Protein AF-0000000066993906 (afdb_homodimer)

Foldseek 3Di:
DPPPAFFDADPCQPVVVVLQVLDVQSKKKKKFWAAAPPPPPPPPDDRTDIDMDIFGWQDAQLCGDDDPQQPFDHAQSFKGFSKTKTKDFQLDRRLQRQQVQVVHDDGSQAWAGWGWMWIWGQRPVQRKIKIFIGHKTKHAQCLVPPDPRNVVVVVVVVVRMGTDDVVVRDDCCVGDDGDPNSSQLSSLSNDFQLVLLLLLADRPPDDCVVPTPDPRPPSNRDGHDDSVPPSSRSTMIMMIGDGQKMKMWGCVPVVDIWIKMKGFQAVPRDDDDDQWDDRGRIIMDIDDD/DPPPAFFDADPCQPVVVVLQVLDVQSKKKKKFWAAAPPPPPPPPDDRTDIDMDIFGWQDFQLCGDDDPQQPFDHAQSFKGFSKTKTKDFQLDRRLQRQQVQVVHDDGSQAWAGFGWMWIWGQRPVQRKIKIFIGHKTKHAQCLVPPDPRNVVVVVVVVVRMGTDDVVVRDDCCVGDDGDPNSSQLSSLSNDFQLVLLLLLADRPPDDCVVPTPDPRPPSNRDGHDDSVPPSSRSTMIMMIGDGQKMKMWGCVPVVDIWIKMKGFQAPPRDDDDDQWDDRGRIIMDIDDD

Sequence (578 aa):
MSTSPNPPPAPWRSLFLSHLVQLNPQTFTLATLHPTPFCESPSAGLPALPRARTCIFRGLWAELPCNPHNPAARNPALYESDLPVLTTDARADKAGELFDSAGGAGGGSMTGGGGPVEAVFWIEAARTQWRVRGSAWVLAGDVDSEGEGARRVRALLMGRMRRRDQAQAGGQSEGGEWSFAREVTGHFGNLSPLMRGSFKGPAPGTPVAYGAAEGEAGAIGRRLEDLEDEAARRNFRTVVIVPEEVDQVDLTDEMRPRRWLYAYRGAPGESKLAGGEVIGEWEKAEVWPMSTSPNPPPAPWRSLFLSHLVQLNPQTFTLATLHPTPFCESPSAGLPALPRARTCIFRGLWAELPCNPHNPAARNPALYESDLPVLTTDARADKAGELFDSAGGAGGGSMTGGGGPVEAVFWIEAARTQWRVRGSAWVLAGDVDSEGEGARRVRALLMGRMRRRDQAQAGGQSEGGEWSFAREVTGHFGNLSPLMRGSFKGPAPGTPVAYGAAEGEAGAIGRRLEDLEDEAARRNFRTVVIVPEEVDQVDLTDEMRPRRWLYAYRGAPGESKLAGGEVIGEWEKAEVWP

Radius of gyration: 24.92 Å; Cα contacts (8 Å, |Δi|>4): 1355; chains: 2; bounding box: 65×82×57 Å

Solvent-accessible surface area (backbone atoms only — not comparable to full-atom values): 30071 Å² total; per-residue (Å²): 129,83,75,72,74,67,73,66,78,61,85,61,48,66,62,51,54,64,50,46,71,75,41,83,74,36,57,30,36,42,16,31,40,40,79,43,79,77,58,82,63,73,78,60,38,58,60,50,40,32,36,56,42,78,45,54,59,60,42,31,46,67,45,73,65,88,48,95,81,32,82,45,65,73,60,52,75,50,41,38,45,81,24,47,24,34,70,48,46,29,65,28,68,67,37,29,24,23,13,51,35,39,43,47,86,69,55,34,79,46,21,26,52,44,6,51,28,19,36,34,34,78,33,72,96,64,34,29,39,40,32,41,29,31,29,30,32,37,38,31,89,51,38,79,41,88,46,68,37,13,46,50,49,51,53,53,51,59,70,57,44,32,70,49,59,66,84,76,33,64,84,83,61,82,56,68,81,76,46,70,57,42,48,51,46,31,56,57,30,61,42,52,36,43,62,42,15,38,40,41,21,60,54,41,64,41,40,54,66,76,54,55,60,89,70,16,62,62,16,45,52,28,70,36,84,64,86,75,42,62,64,27,48,71,22,42,29,40,34,39,34,48,65,42,32,38,38,40,38,39,46,71,44,75,54,61,53,40,22,37,41,34,36,59,48,45,90,86,38,70,71,83,51,63,67,36,45,67,52,67,38,29,28,40,24,47,24,38,90,129,84,75,71,73,67,72,65,78,62,84,60,48,65,63,50,53,63,48,45,70,74,40,84,72,37,58,31,35,44,18,31,37,39,78,43,78,76,58,80,63,74,79,59,39,59,59,51,38,33,35,57,43,80,44,56,59,61,42,32,46,68,45,72,67,89,49,94,82,33,82,45,64,74,62,50,76,48,41,36,47,80,24,46,24,36,71,48,46,28,64,28,66,67,37,30,24,23,14,49,36,38,42,48,84,66,55,34,79,48,22,26,53,45,6,51,29,20,37,33,33,77,33,73,94,64,34,30,40,40,34,40,28,32,29,31,33,37,39,31,90,50,36,79,41,87,45,68,35,14,46,50,49,52,54,54,51,57,73,58,44,32,68,49,58,66,85,78,32,67,84,81,62,81,56,69,81,78,44,70,58,42,47,51,47,29,56,56,30,61,42,53,36,45,61,43,16,38,40,40,22,61,52,42,66,40,39,53,66,76,56,58,59,93,70,16,62,62,16,44,50,28,72,37,83,66,86,75,42,62,63,27,48,69,22,42,28,39,33,38,35,47,63,42,32,38,39,40,38,39,46,70,44,75,53,60,52,39,24,38,40,33,35,61,47,46,90,87,37,70,72,84,51,64,68,36,43,68,52,68,37,30,28,38,24,47,24,37,92

Secondary structure (DSSP, 8-state):
------PPPPTTHHHHHHHHTTSSS-EEEEEEEEE-------S---SEEEEEEEEE---BTT-PPP-TT--SPPPPS-EEES-BEEEEETTSHHHHHHHHTTT-SSGGGSSEEEEEEEEEEEEGGGTEEEEEEEEEEEE-TTTTS-SHHHHHHHHHHHHHEEEPPTTTS-S--------HHHHHHHHHHHS-HHHHHHTTSPPTT-BGGG---TTTGGGTT-----TT-HHHHHHEEEEEEEEEEEEEEE-SSTTS-EEEEEEE--TTPPP-STT-EEETTEEEEEE--/------PPPPTTHHHHHHHHTT-SS-EEEEEEEEE-----------SEEEEEEEEE---BTT-PPP-TT--SPPPPS-EEES-BEEEEETTSHHHHHHHHTTT-SSGGGSSEEEEEEEEEEEEGGGTEEEEEEEEEEEE-TTTTS-SHHHHHHHHHHHHHEEEPPTTTS-S--------HHHHHHHHHHHS-HHHHHHTTSPPTT-BGGG---TTTTTTTT-----TT-HHHHHHEEEEEEEEEEEEEEE-SSTTS-EEEEEEE--TTPPP-STT-EEETTEEEEEE--

pLDDT: mean 90.9, std 14.23, range [30.06, 98.94]

Structure (mmCIF, N/CA/C/O backbone):
data_AF-0000000066993906-model_v1
#
loop_
_entity.id
_entity.type
_entity.pdbx_description
1 polymer "Pyridoxamine 5'-phosphate oxidase Alr4036 family FMN-binding domain-containing protein"
#
loop_
_atom_site.group_PDB
_atom_site.id
_atom_site.type_symbol
_atom_site.label_atom_id
_atom_site.label_alt_id
_atom_site.label_comp_id
_atom_site.label_asym_id
_atom_site.label_entity_id
_atom_site.label_seq_id
_atom_site.pdbx_PDB_ins_code
_atom_site.Cartn_x
_atom_site.Cartn_y
_atom_site.Cartn_z
_atom_site.occupancy
_atom_site.B_iso_or_equiv
_atom_site.auth_seq_id
_atom_site.auth_comp_id
_atom_site.auth_asym_id
_atom_site.auth_atom_id
_atom_site.pdbx_PDB_model_num
ATOM 1 N N . MET A 1 1 ? 19.234 32.469 24.656 1 30.22 1 MET A N 1
ATOM 2 C CA . MET A 1 1 ? 18.625 31.219 24.219 1 30.22 1 MET A CA 1
ATOM 3 C C . MET A 1 1 ? 19.125 30.828 22.828 1 30.22 1 MET A C 1
ATOM 5 O O . MET A 1 1 ? 18.938 31.578 21.859 1 30.22 1 MET A O 1
ATOM 9 N N . SER A 1 2 ? 20.172 30.281 22.609 1 37.78 2 SER A N 1
ATOM 10 C CA . SER A 1 2 ? 20.906 30.078 21.359 1 37.78 2 SER A CA 1
ATOM 11 C C . SER A 1 2 ? 20.031 29.438 20.297 1 37.78 2 SER A C 1
ATOM 13 O O . SER A 1 2 ? 19.484 28.359 20.5 1 37.78 2 SER A O 1
ATOM 15 N N . THR A 1 3 ? 19.234 30.125 19.516 1 45 3 THR A N 1
ATOM 16 C CA . THR A 1 3 ? 18.328 29.719 18.438 1 45 3 THR A CA 1
ATOM 17 C C . THR A 1 3 ? 19 28.688 17.531 1 45 3 THR A C 1
ATOM 19 O O . THR A 1 3 ? 19.984 29 16.859 1 45 3 THR A O 1
ATOM 22 N N . SER A 1 4 ? 19.203 27.562 17.953 1 55.22 4 SER A N 1
ATOM 23 C CA . SER A 1 4 ? 19.797 26.531 17.109 1 55.22 4 SER A CA 1
ATOM 24 C C . SER A 1 4 ? 19.328 26.672 15.664 1 55.22 4 SER A C 1
ATOM 26 O O . SER A 1 4 ? 18.125 26.859 15.406 1 55.22 4 SER A O 1
ATOM 28 N N . PRO A 1 5 ? 20.219 26.984 14.75 1 67.81 5 PRO A N 1
ATOM 29 C CA . PRO A 1 5 ? 19.906 27.172 13.328 1 67.81 5 PRO A CA 1
ATOM 30 C C . PRO A 1 5 ? 19 26.078 12.789 1 67.81 5 PRO A C 1
ATOM 32 O O . PRO A 1 5 ? 19.016 24.953 13.281 1 67.81 5 PRO A O 1
ATOM 35 N N . ASN A 1 6 ? 17.969 26.453 12.109 1 81.25 6 ASN A N 1
ATOM 36 C CA . ASN A 1 6 ? 17.078 25.547 11.391 1 81.25 6 ASN A CA 1
ATOM 37 C C . ASN A 1 6 ? 17.844 24.453 10.656 1 81.25 6 ASN A C 1
ATOM 39 O O . ASN A 1 6 ? 18.844 24.734 9.992 1 81.25 6 ASN A O 1
ATOM 43 N N . PRO A 1 7 ? 17.516 23.25 11.016 1 86.5 7 PRO A N 1
ATOM 44 C CA . PRO A 1 7 ? 18.125 22.203 10.18 1 86.5 7 PRO A CA 1
ATOM 45 C C . PRO A 1 7 ? 17.766 22.359 8.703 1 86.5 7 PRO A C 1
ATOM 47 O O . PRO A 1 7 ? 16.75 22.969 8.367 1 86.5 7 PRO A O 1
ATOM 50 N N . PRO A 1 8 ? 18.656 21.969 7.852 1 92.12 8 PRO A N 1
ATOM 51 C CA . PRO A 1 8 ? 18.312 21.984 6.426 1 92.12 8 PRO A CA 1
ATOM 52 C C . PRO A 1 8 ? 17.156 21.047 6.09 1 92.12 8 PRO A C 1
ATOM 54 O O . PRO A 1 8 ? 16.859 20.141 6.859 1 92.12 8 PRO A O 1
ATOM 57 N N . PRO A 1 9 ? 16.484 21.297 4.953 1 95.75 9 PRO A N 1
ATOM 58 C CA . PRO A 1 9 ? 15.469 20.344 4.492 1 95.75 9 PRO A CA 1
ATOM 59 C C . PRO A 1 9 ? 16.031 18.922 4.305 1 95.75 9 PRO A C 1
ATOM 61 O O . PRO A 1 9 ? 17.219 18.766 4.055 1 95.75 9 PRO A O 1
ATOM 64 N N . ALA A 1 10 ? 15.141 17.953 4.461 1 97.88 10 ALA A N 1
ATOM 65 C CA . ALA A 1 10 ? 15.562 16.562 4.25 1 97.88 10 ALA A CA 1
ATOM 66 C C . ALA A 1 10 ? 16.219 16.391 2.883 1 97.88 10 ALA A C 1
ATOM 68 O O . ALA A 1 10 ? 15.766 16.984 1.895 1 97.88 10 ALA A O 1
ATOM 69 N N . PRO A 1 11 ? 17.25 15.609 2.738 1 98.06 11 PRO A N 1
ATOM 70 C CA . PRO A 1 11 ? 17.969 15.461 1.478 1 98.06 11 PRO A CA 1
ATOM 71 C C . PRO A 1 11 ? 17.125 14.852 0.368 1 98.06 11 PRO A C 1
ATOM 73 O O . PRO A 1 11 ? 17.438 15 -0.814 1 98.06 11 PRO A O 1
ATOM 76 N N . TRP A 1 12 ? 16.062 14.156 0.699 1 98.81 12 TRP A N 1
ATOM 77 C CA . TRP A 1 12 ? 15.203 13.531 -0.295 1 98.81 12 TRP A CA 1
ATOM 78 C C . TRP A 1 12 ? 14.102 14.484 -0.737 1 98.81 12 TRP A C 1
ATOM 80 O O . TRP A 1 12 ? 13.414 14.242 -1.735 1 98.81 12 TRP A O 1
ATOM 90 N N . ARG A 1 13 ? 13.891 15.578 -0.074 1 98.62 13 ARG A N 1
ATOM 91 C CA . ARG A 1 13 ? 12.711 16.422 -0.189 1 98.62 13 ARG A CA 1
ATOM 92 C C . ARG A 1 13 ? 12.57 16.984 -1.603 1 98.62 13 ARG A C 1
ATOM 94 O O . ARG A 1 13 ? 11.508 16.859 -2.219 1 98.62 13 ARG A O 1
ATOM 101 N N . SER A 1 14 ? 13.594 17.641 -2.092 1 98.5 14 SER A N 1
ATOM 102 C CA . SER A 1 14 ? 13.523 18.359 -3.365 1 98.5 14 SER A CA 1
ATOM 103 C C . SER A 1 14 ? 13.219 17.391 -4.512 1 98.5 14 SER A C 1
ATOM 105 O O . SER A 1 14 ? 12.328 17.656 -5.324 1 98.5 14 SER A O 1
ATOM 107 N N . LEU A 1 15 ? 13.93 16.312 -4.605 1 98.75 15 LEU A N 1
ATOM 108 C CA . LEU A 1 15 ? 13.711 15.352 -5.68 1 98.75 15 LEU A CA 1
ATOM 109 C C . LEU A 1 15 ? 12.344 14.703 -5.562 1 98.75 15 LEU A C 1
ATOM 111 O O . LEU A 1 15 ? 11.641 14.523 -6.562 1 98.75 15 LEU A O 1
ATOM 115 N N . PHE A 1 16 ? 12.008 14.391 -4.383 1 98.81 16 PHE A N 1
ATOM 116 C CA . PHE A 1 16 ? 10.703 13.797 -4.105 1 98.81 16 PHE A CA 1
ATOM 117 C C . PHE A 1 16 ? 9.578 14.695 -4.609 1 98.81 16 PHE A C 1
ATOM 119 O O . PHE A 1 16 ? 8.703 14.242 -5.348 1 98.81 16 PHE A O 1
ATOM 126 N N . LEU A 1 17 ? 9.617 15.938 -4.234 1 98.56 17 LEU A N 1
ATOM 127 C CA . LEU A 1 17 ? 8.578 16.875 -4.637 1 98.56 17 LEU A CA 1
ATOM 128 C C . LEU A 1 17 ? 8.578 17.078 -6.148 1 98.56 17 LEU A C 1
ATOM 130 O O . LEU A 1 17 ? 7.52 17.219 -6.766 1 98.56 17 LEU A O 1
ATOM 134 N N . SER A 1 18 ? 9.734 17.094 -6.77 1 98.5 18 SER A N 1
ATOM 135 C CA . SER A 1 18 ? 9.82 17.25 -8.219 1 98.5 18 SER A CA 1
ATOM 136 C C . SER A 1 18 ? 9.18 16.062 -8.938 1 98.5 18 SER A C 1
ATOM 138 O O . SER A 1 18 ? 8.648 16.203 -10.039 1 98.5 18 SER A O 1
ATOM 140 N N . HIS A 1 19 ? 9.234 14.867 -8.344 1 98.56 19 HIS A N 1
ATOM 141 C CA . HIS A 1 19 ? 8.586 13.688 -8.906 1 98.56 19 HIS A CA 1
ATOM 142 C C . HIS A 1 19 ? 7.074 13.75 -8.734 1 98.56 19 HIS A C 1
ATOM 144 O O . HIS A 1 19 ? 6.324 13.398 -9.641 1 98.56 19 HIS A O 1
ATOM 150 N N . LEU A 1 20 ? 6.648 14.258 -7.602 1 97.81 20 LEU A N 1
ATOM 151 C CA . LEU A 1 20 ? 5.227 14.258 -7.27 1 97.81 20 LEU A CA 1
ATOM 152 C C . LEU A 1 20 ? 4.445 15.164 -8.219 1 97.81 20 LEU A C 1
ATOM 154 O O . LEU A 1 20 ? 3.27 14.914 -8.492 1 97.81 20 LEU A O 1
ATOM 158 N N . VAL A 1 21 ? 5.062 16.156 -8.734 1 95.62 21 VAL A N 1
ATOM 159 C CA . VAL A 1 21 ? 4.387 17.094 -9.617 1 95.62 21 VAL A CA 1
ATOM 160 C C . VAL A 1 21 ? 3.98 16.391 -10.906 1 95.62 21 VAL A C 1
ATOM 162 O O . VAL A 1 21 ? 3.139 16.891 -11.656 1 95.62 21 VAL A O 1
ATOM 165 N N . GLN A 1 22 ? 4.551 15.242 -11.18 1 94.81 22 GLN A N 1
ATOM 166 C CA . GLN A 1 22 ? 4.262 14.492 -12.398 1 94.81 22 GLN A CA 1
ATOM 167 C C . GLN A 1 22 ? 2.971 13.695 -12.258 1 94.81 22 GLN A C 1
ATOM 169 O O . GLN A 1 22 ? 2.459 13.156 -13.242 1 94.81 22 GLN A O 1
ATOM 174 N N . LEU A 1 23 ? 2.531 13.609 -11.016 1 94.06 23 LEU A N 1
ATOM 175 C CA . LEU A 1 23 ? 1.29 12.891 -10.742 1 94.06 23 LEU A CA 1
ATOM 176 C C . LEU A 1 23 ? 0.108 13.852 -10.688 1 94.06 23 LEU A C 1
ATOM 178 O O . LEU A 1 23 ? 0.177 14.891 -10.031 1 94.06 23 LEU A O 1
ATOM 182 N N . ASN A 1 24 ? -0.995 13.453 -11.406 1 91.19 24 ASN A N 1
ATOM 183 C CA . ASN A 1 24 ? -2.238 14.211 -11.352 1 91.19 24 ASN A CA 1
ATOM 184 C C . ASN A 1 24 ? -3.459 13.297 -11.367 1 91.19 24 ASN A C 1
ATOM 186 O O . ASN A 1 24 ? -3.781 12.703 -12.398 1 91.19 24 ASN A O 1
ATOM 190 N N . PRO A 1 25 ? -4.25 13.297 -10.32 1 93.69 25 PRO A N 1
ATOM 191 C CA . PRO A 1 25 ? -3.926 13.852 -9.008 1 93.69 25 PRO A CA 1
ATOM 192 C C . PRO A 1 25 ? -2.711 13.18 -8.367 1 93.69 25 PRO A C 1
ATOM 194 O O . PRO A 1 25 ? -2.24 12.148 -8.859 1 93.69 25 PRO A O 1
ATOM 197 N N . GLN A 1 26 ? -2.178 13.758 -7.371 1 97.31 26 GLN A N 1
ATOM 198 C CA . GLN A 1 26 ? -1.021 13.211 -6.672 1 97.31 26 GLN A CA 1
ATOM 199 C C . GLN A 1 26 ? -1.434 12.102 -5.711 1 97.31 26 GLN A C 1
ATOM 201 O O . GLN A 1 26 ? -1.604 12.336 -4.512 1 97.31 26 GLN A O 1
ATOM 206 N N . THR A 1 27 ? -1.533 10.938 -6.273 1 97.94 27 THR A N 1
ATOM 207 C CA . THR A 1 27 ? -2.01 9.781 -5.523 1 97.94 27 THR A CA 1
ATOM 208 C C . THR A 1 27 ? -0.839 9.008 -4.918 1 97.94 27 THR A C 1
ATOM 210 O O . THR A 1 27 ? 0.281 9.07 -5.426 1 97.94 27 THR A O 1
ATOM 213 N N . PHE A 1 28 ? -1.069 8.391 -3.852 1 98.75 28 PHE A N 1
ATOM 214 C CA . PHE A 1 28 ? -0.165 7.422 -3.248 1 98.75 28 PHE A CA 1
ATOM 215 C C . PHE A 1 28 ? -0.946 6.344 -2.508 1 98.75 28 PHE A C 1
ATOM 217 O O . PHE A 1 28 ? -2.162 6.453 -2.34 1 98.75 28 PHE A O 1
ATOM 224 N N . THR A 1 29 ? -0.295 5.25 -2.141 1 98.94 29 THR A N 1
ATOM 225 C CA . THR A 1 29 ? -0.922 4.191 -1.358 1 98.94 29 THR A CA 1
ATOM 226 C C . THR A 1 29 ? -0.451 4.238 0.092 1 98.94 29 THR A C 1
ATOM 228 O O . THR A 1 29 ? 0.751 4.297 0.359 1 98.94 29 THR A O 1
ATOM 231 N N . LEU A 1 30 ? -1.415 4.266 0.978 1 98.94 30 LEU A N 1
ATOM 232 C CA . LEU A 1 30 ? -1.106 4.277 2.402 1 98.94 30 LEU A CA 1
ATOM 233 C C . LEU A 1 30 ? -1.369 2.912 3.027 1 98.94 30 LEU A C 1
ATOM 235 O O . LEU A 1 30 ? -2.488 2.398 2.959 1 98.94 30 LEU A O 1
ATOM 239 N N . ALA A 1 31 ? -0.33 2.359 3.6 1 98.94 31 ALA A N 1
ATOM 240 C CA . ALA A 1 31 ? -0.456 1.099 4.328 1 98.94 31 ALA A CA 1
ATOM 241 C C . ALA A 1 31 ? -0.56 1.343 5.828 1 98.94 31 ALA A C 1
ATOM 243 O O . ALA A 1 31 ? 0.168 2.17 6.383 1 98.94 31 ALA A O 1
ATOM 244 N N . THR A 1 32 ? -1.49 0.672 6.492 1 98.69 32 THR A N 1
ATOM 245 C CA . THR A 1 32 ? -1.724 0.729 7.93 1 98.69 32 THR A CA 1
ATOM 246 C C . THR A 1 32 ? -1.876 -0.675 8.508 1 98.69 32 THR A C 1
ATOM 248 O O . THR A 1 32 ? -1.77 -1.666 7.785 1 98.69 32 THR A O 1
ATOM 251 N N . LEU A 1 33 ? -2.033 -0.752 9.812 1 97.25 33 LEU A N 1
ATOM 252 C CA . LEU A 1 33 ? -2.277 -2.002 10.531 1 97.25 33 LEU A CA 1
ATOM 253 C C . LEU A 1 33 ? -3.713 -2.061 11.039 1 97.25 33 LEU A C 1
ATOM 255 O O . LEU A 1 33 ? -4.18 -1.132 11.703 1 97.25 33 LEU A O 1
ATOM 259 N N . HIS A 1 34 ? -4.359 -3.098 10.664 1 96.19 34 HIS A N 1
ATOM 260 C CA . HIS A 1 34 ? -5.68 -3.377 11.219 1 96.19 34 HIS A CA 1
ATOM 261 C C . HIS A 1 34 ? -5.598 -4.402 12.344 1 96.19 34 HIS A C 1
ATOM 263 O O . HIS A 1 34 ? -5.336 -5.582 12.094 1 96.19 34 HIS A O 1
ATOM 269 N N . PRO A 1 35 ? -5.848 -3.994 13.562 1 92.75 35 PRO A N 1
ATOM 270 C CA . PRO A 1 35 ? -5.754 -4.941 14.672 1 92.75 35 PRO A CA 1
ATOM 271 C C . PRO A 1 35 ? -6.824 -6.031 14.609 1 92.75 35 PRO A C 1
ATOM 273 O O . PRO A 1 35 ? -7.953 -5.766 14.195 1 92.75 35 PRO A O 1
ATOM 276 N N . THR A 1 36 ? -6.473 -7.18 14.906 1 89.81 36 THR A N 1
ATOM 277 C CA . THR A 1 36 ? -7.402 -8.297 15.039 1 89.81 36 THR A CA 1
ATOM 278 C C . THR A 1 36 ? -7.395 -8.836 16.469 1 89.81 36 THR A C 1
ATOM 280 O O . THR A 1 36 ? -6.41 -8.68 17.188 1 89.81 36 THR A O 1
ATOM 283 N N . PRO A 1 37 ? -8.734 -9.172 16.969 1 74.31 37 PRO A N 1
ATOM 284 C CA . PRO A 1 37 ? -8.734 -9.734 18.312 1 74.31 37 PRO A CA 1
ATOM 285 C C . PRO A 1 37 ? -7.758 -10.898 18.469 1 74.31 37 PRO A C 1
ATOM 287 O O . PRO A 1 37 ? -7.48 -11.609 17.5 1 74.31 37 PRO A O 1
ATOM 290 N N . PHE A 1 38 ? -7.156 -10.836 19.578 1 55.81 38 PHE A N 1
ATOM 291 C CA . PHE A 1 38 ? -6.266 -11.945 19.891 1 55.81 38 PHE A CA 1
ATOM 292 C C . PHE A 1 38 ? -7.008 -13.273 19.812 1 55.81 38 PHE A C 1
ATOM 294 O O . PHE A 1 38 ? -7.918 -13.531 20.594 1 55.81 38 PHE A O 1
ATOM 301 N N . CYS A 1 39 ? -7.949 -13.375 18.984 1 46.72 39 CYS A N 1
ATOM 302 C CA . CYS A 1 39 ? -8.539 -14.703 19.109 1 46.72 39 CYS A CA 1
ATOM 303 C C . CYS A 1 39 ? -7.473 -15.75 19.375 1 46.72 39 CYS A C 1
ATOM 305 O O . CYS A 1 39 ? -6.312 -15.578 19 1 46.72 39 CYS A O 1
ATOM 307 N N . GLU A 1 40 ? -7.922 -16.734 20.391 1 39.31 40 GLU A N 1
ATOM 308 C CA . GLU A 1 40 ? -7.289 -18 20.75 1 39.31 40 GLU A CA 1
ATOM 309 C C . GLU A 1 40 ? -6.754 -18.719 19.5 1 39.31 40 GLU A C 1
ATOM 311 O O . GLU A 1 40 ? -6.426 -19.906 19.562 1 39.31 40 GLU A O 1
ATOM 316 N N . SER A 1 41 ? -7.383 -18.328 18.391 1 39.97 41 SER A N 1
ATOM 317 C CA . SER A 1 41 ? -6.996 -19.391 17.453 1 39.97 41 SER A CA 1
ATOM 318 C C . SER A 1 41 ? -5.484 -19.609 17.469 1 39.97 41 SER A C 1
ATOM 320 O O . SER A 1 41 ? -4.715 -18.641 17.578 1 39.97 41 SER A O 1
ATOM 322 N N . PRO A 1 42 ? -5.254 -20.766 17.688 1 38.53 42 PRO A N 1
ATOM 323 C CA . PRO A 1 42 ? -3.898 -21.312 17.656 1 38.53 42 PRO A CA 1
ATOM 324 C C . PRO A 1 42 ? -3.025 -20.703 16.578 1 38.53 42 PRO A C 1
ATOM 326 O O . PRO A 1 42 ? -1.816 -20.953 16.531 1 38.53 42 PRO A O 1
ATOM 329 N N . SER A 1 43 ? -3.598 -20.625 15.383 1 48.09 43 SER A N 1
ATOM 330 C CA . SER A 1 43 ? -2.594 -20.359 14.352 1 48.09 43 SER A CA 1
ATOM 331 C C . SER A 1 43 ? -1.918 -19.016 14.562 1 48.09 43 SER A C 1
ATOM 333 O O . SER A 1 43 ? -2.588 -18.016 14.836 1 48.09 43 SER A O 1
ATOM 335 N N . ALA A 1 44 ? -0.594 -18.969 14.945 1 57.28 44 ALA A N 1
ATOM 336 C CA . ALA A 1 44 ? 0.606 -18.281 15.406 1 57.28 44 ALA A CA 1
ATOM 337 C C . ALA A 1 44 ? 0.832 -16.984 14.609 1 57.28 44 ALA A C 1
ATOM 339 O O . ALA A 1 44 ? 1.919 -16.406 14.656 1 57.28 44 ALA A O 1
ATOM 340 N N . GLY A 1 45 ? -0.291 -16.438 13.875 1 76.44 45 GLY A N 1
ATOM 341 C CA . GLY A 1 45 ? 0.12 -15.258 13.133 1 76.44 45 GLY A CA 1
ATOM 342 C C . GLY A 1 45 ? 0.066 -13.984 13.953 1 76.44 45 GLY A C 1
ATOM 343 O O . GLY A 1 45 ? -0.224 -14.023 15.156 1 76.44 45 GLY A O 1
ATOM 344 N N . LEU A 1 46 ? 0.516 -12.898 13.461 1 86.38 46 LEU A N 1
ATOM 345 C CA . LEU A 1 46 ? 0.527 -11.578 14.07 1 86.38 46 LEU A CA 1
ATOM 346 C C . LEU A 1 46 ? -0.893 -11.062 14.289 1 86.38 46 LEU A C 1
ATOM 348 O O . LEU A 1 46 ? -1.774 -11.297 13.453 1 86.38 46 LEU A O 1
ATOM 352 N N . PRO A 1 47 ? -1.223 -10.445 15.359 1 89.94 47 PRO A N 1
ATOM 353 C CA . PRO A 1 47 ? -2.559 -9.922 15.656 1 89.94 47 PRO A CA 1
ATOM 354 C C . PRO A 1 47 ? -2.891 -8.664 14.859 1 89.94 47 PRO A C 1
ATOM 356 O O . PRO A 1 47 ? -3.361 -7.68 15.422 1 89.94 47 PRO A O 1
ATOM 359 N N . ALA A 1 48 ? -2.604 -8.648 13.656 1 94.12 48 ALA A N 1
ATOM 360 C CA . ALA A 1 48 ? -2.871 -7.52 12.766 1 94.12 48 ALA A CA 1
ATOM 361 C C . ALA A 1 48 ? -2.998 -7.984 11.312 1 94.12 48 ALA A C 1
ATOM 363 O O . ALA A 1 48 ? -2.426 -9.008 10.93 1 94.12 48 ALA A O 1
ATOM 364 N N . LEU A 1 49 ? -3.711 -7.281 10.586 1 97.12 49 LEU A N 1
ATOM 365 C CA . LEU A 1 49 ? -3.805 -7.453 9.141 1 97.12 49 LEU A CA 1
ATOM 366 C C . LEU A 1 49 ? -3.258 -6.234 8.406 1 97.12 49 LEU A C 1
ATOM 368 O O . LEU A 1 49 ? -3.445 -5.102 8.859 1 97.12 49 LEU A O 1
ATOM 372 N N . PRO A 1 50 ? -2.557 -6.48 7.316 1 98.31 50 PRO A N 1
ATOM 373 C CA . PRO A 1 50 ? -2.152 -5.336 6.496 1 98.31 50 PRO A CA 1
ATOM 374 C C . PRO A 1 50 ? -3.324 -4.703 5.75 1 98.31 50 PRO A C 1
ATOM 376 O O . PRO A 1 50 ? -4.176 -5.414 5.211 1 98.31 50 PRO A O 1
ATOM 379 N N . ARG A 1 51 ? -3.395 -3.424 5.789 1 98.69 51 ARG A N 1
ATOM 380 C CA . ARG A 1 51 ? -4.344 -2.656 4.992 1 98.69 51 ARG A CA 1
ATOM 381 C C . ARG A 1 51 ? -3.629 -1.616 4.137 1 98.69 51 ARG A C 1
ATOM 383 O O . ARG A 1 51 ? -2.543 -1.154 4.492 1 98.69 51 ARG A O 1
ATOM 390 N N . ALA A 1 52 ? -4.188 -1.331 3.02 1 98.81 52 ALA A N 1
ATOM 391 C CA . ALA A 1 52 ? -3.643 -0.306 2.133 1 98.81 52 ALA A CA 1
ATOM 392 C C . ALA A 1 52 ? -4.73 0.284 1.242 1 98.81 52 ALA A C 1
ATOM 394 O O . ALA A 1 52 ? -5.695 -0.401 0.892 1 98.81 52 ALA A O 1
ATOM 395 N N . ARG A 1 53 ? -4.605 1.528 0.934 1 98.81 53 ARG A N 1
ATOM 396 C CA . ARG A 1 53 ? -5.539 2.195 0.031 1 98.81 53 ARG A CA 1
ATOM 397 C C . ARG A 1 53 ? -4.898 3.42 -0.612 1 98.81 53 ARG A C 1
ATOM 399 O O . ARG A 1 53 ? -3.955 3.992 -0.064 1 98.81 53 ARG A O 1
ATOM 406 N N . THR A 1 54 ? -5.438 3.744 -1.718 1 98.62 54 THR A N 1
ATOM 407 C CA . THR A 1 54 ? -4.988 4.941 -2.418 1 98.62 54 THR A CA 1
ATOM 408 C C . THR A 1 54 ? -5.504 6.199 -1.729 1 98.62 54 THR A C 1
ATOM 410 O O . THR A 1 54 ? -6.676 6.266 -1.346 1 98.62 54 THR A O 1
ATOM 413 N N . CYS A 1 55 ? -4.664 7.121 -1.516 1 98.62 55 CYS A N 1
ATOM 414 C CA . CYS A 1 55 ? -4.961 8.43 -0.94 1 98.62 55 CYS A CA 1
ATOM 415 C C . CYS A 1 55 ? -4.41 9.547 -1.816 1 98.62 55 CYS A C 1
ATOM 417 O O . CYS A 1 55 ? -3.723 9.281 -2.805 1 98.62 55 CYS A O 1
ATOM 419 N N . ILE A 1 56 ? -4.805 10.773 -1.456 1 98.31 56 ILE A N 1
ATOM 420 C CA . ILE A 1 56 ? -4.309 11.945 -2.16 1 98.31 56 ILE A CA 1
ATOM 421 C C . ILE A 1 56 ? -3.279 12.672 -1.296 1 98.31 56 ILE A C 1
ATOM 423 O O . ILE A 1 56 ? -3.504 12.883 -0.102 1 98.31 56 ILE A O 1
ATOM 427 N N . PHE A 1 57 ? -2.164 12.914 -1.944 1 98.75 57 PHE A N 1
ATOM 428 C CA . PHE A 1 57 ? -1.162 13.789 -1.345 1 98.75 57 PHE A CA 1
ATOM 429 C C . PHE A 1 57 ? -1.636 15.234 -1.344 1 98.75 57 PHE A C 1
ATOM 431 O O . PHE A 1 57 ? -1.896 15.812 -2.402 1 98.75 57 PHE A O 1
ATOM 438 N N . ARG A 1 58 ? -1.697 15.867 -0.171 1 98.44 58 ARG A N 1
ATOM 439 C CA . ARG A 1 58 ? -2.285 17.188 -0.057 1 98.44 58 ARG A CA 1
ATOM 440 C C . ARG A 1 58 ? -1.227 18.234 0.311 1 98.44 58 ARG A C 1
ATOM 442 O O . ARG A 1 58 ? -1.532 19.234 0.953 1 98.44 58 ARG A O 1
ATOM 449 N N . GLY A 1 59 ? 0.062 17.906 -0.039 1 98.12 59 GLY A N 1
ATOM 450 C CA . GLY A 1 59 ? 1.165 18.797 0.256 1 98.12 59 GLY A CA 1
ATOM 451 C C . GLY A 1 59 ? 1.916 18.438 1.521 1 98.12 59 GLY A C 1
ATOM 452 O O . GLY A 1 59 ? 1.731 17.344 2.062 1 98.12 59 GLY A O 1
ATOM 453 N N . LEU A 1 60 ? 2.797 19.328 1.918 1 98.75 60 LEU A N 1
ATOM 454 C CA . LEU A 1 60 ? 3.541 19.172 3.162 1 98.75 60 LEU A CA 1
ATOM 455 C C . LEU A 1 60 ? 2.953 20.062 4.258 1 98.75 60 LEU A C 1
ATOM 457 O O . LEU A 1 60 ? 2.498 21.172 3.986 1 98.75 60 LEU A O 1
ATOM 461 N N . TRP A 1 61 ? 2.969 19.562 5.473 1 98.81 61 TRP A N 1
ATOM 462 C CA . TRP A 1 61 ? 2.43 20.312 6.609 1 98.81 61 TRP A CA 1
ATOM 463 C C . TRP A 1 61 ? 3.096 21.672 6.738 1 98.81 61 TRP A C 1
ATOM 465 O O . TRP A 1 61 ? 4.316 21.781 6.613 1 98.81 61 TRP A O 1
ATOM 475 N N . ALA A 1 62 ? 2.334 22.734 6.953 1 98 62 ALA A N 1
ATOM 476 C CA . ALA A 1 62 ? 2.74 24.141 7.098 1 98 62 ALA A CA 1
ATOM 477 C C . ALA A 1 62 ? 3.047 24.766 5.742 1 98 62 ALA A C 1
ATOM 479 O O . ALA A 1 62 ? 3.584 25.875 5.668 1 98 62 ALA A O 1
ATOM 480 N N . GLU A 1 63 ? 2.789 24.016 4.676 1 97.25 63 GLU A N 1
ATOM 481 C CA . GLU A 1 63 ? 2.965 24.5 3.311 1 97.25 63 GLU A CA 1
ATOM 482 C C . GLU A 1 63 ? 1.732 24.219 2.459 1 97.25 63 GLU A C 1
ATOM 484 O O . GLU A 1 63 ? 1.846 23.688 1.348 1 97.25 63 GLU A O 1
ATOM 489 N N . LEU A 1 64 ? 0.65 24.547 2.955 1 96.56 64 LEU A N 1
ATOM 490 C CA . LEU A 1 64 ? -0.618 24.375 2.256 1 96.56 64 LEU A CA 1
ATOM 491 C C . LEU A 1 64 ? -0.534 24.906 0.831 1 96.56 64 LEU A C 1
ATOM 493 O O . LEU A 1 64 ? -0.226 26.078 0.622 1 96.56 64 LEU A O 1
ATOM 497 N N . PRO A 1 65 ? -0.742 24.016 -0.147 1 95.5 65 PRO A N 1
AT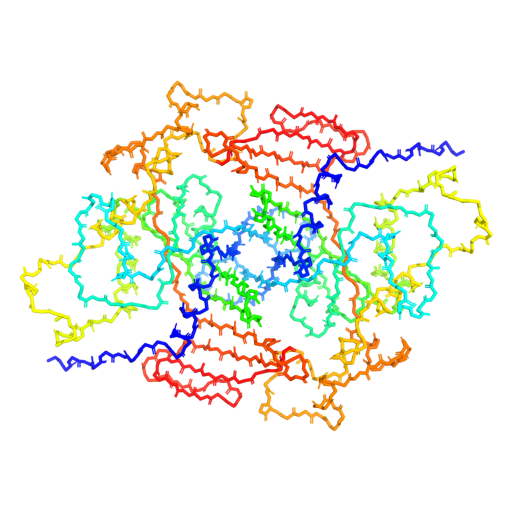OM 498 C CA . PRO A 1 65 ? -0.681 24.484 -1.533 1 95.5 65 PRO A CA 1
ATOM 499 C C . PRO A 1 65 ? -1.667 25.609 -1.818 1 95.5 65 PRO A C 1
ATOM 501 O O . PRO A 1 65 ? -2.787 25.594 -1.299 1 95.5 65 PRO A O 1
ATOM 504 N N . CYS A 1 66 ? -1.3 26.391 -2.697 1 93.44 66 CYS A N 1
ATOM 505 C CA . CYS A 1 66 ? -2.166 27.5 -3.074 1 93.44 66 CYS A CA 1
ATOM 506 C C . CYS A 1 66 ? -3.377 27.016 -3.855 1 93.44 66 CYS A C 1
ATOM 508 O O . CYS A 1 66 ? -3.248 26.156 -4.73 1 93.44 66 CYS A O 1
ATOM 510 N N . ASN A 1 67 ? -4.461 27.438 -3.457 1 95.38 67 ASN A N 1
ATOM 511 C CA . ASN A 1 67 ? -5.75 27.219 -4.105 1 95.38 67 ASN A CA 1
ATOM 512 C C . ASN A 1 67 ? -6.621 28.469 -4.07 1 95.38 67 ASN A C 1
ATOM 514 O O . ASN A 1 67 ? -7.164 28.828 -3.023 1 95.38 67 ASN A O 1
ATOM 518 N N . PRO A 1 68 ? -6.797 29.125 -5.215 1 93.88 68 PRO A N 1
ATOM 519 C CA . PRO A 1 68 ? -7.543 30.391 -5.234 1 93.88 68 PRO A CA 1
ATOM 520 C C . PRO A 1 68 ? -9 30.219 -4.82 1 93.88 68 PRO A C 1
ATOM 522 O O . PRO A 1 68 ? -9.672 31.188 -4.477 1 93.88 68 PRO A O 1
ATOM 525 N N . HIS A 1 69 ? -9.492 29.047 -4.832 1 94.75 69 HIS A N 1
ATOM 526 C CA . HIS A 1 69 ? -10.891 28.812 -4.508 1 94.75 69 HIS A CA 1
ATOM 527 C C . HIS A 1 69 ? -11.062 28.484 -3.027 1 94.75 69 HIS A C 1
ATOM 529 O O . HIS A 1 69 ? -12.188 28.281 -2.561 1 94.75 69 HIS A O 1
ATOM 535 N N . ASN A 1 70 ? -9.953 28.359 -2.281 1 96.5 70 ASN A N 1
ATOM 536 C CA . ASN A 1 70 ? -10 28.109 -0.844 1 96.5 70 ASN A CA 1
ATOM 537 C C . ASN A 1 70 ? -10.391 29.359 -0.07 1 96.5 70 ASN A C 1
ATOM 539 O O . ASN A 1 70 ? -9.617 30.312 0.001 1 96.5 70 ASN A O 1
ATOM 543 N N . PRO A 1 71 ? -11.562 29.406 0.552 1 94.31 71 PRO A N 1
ATOM 544 C CA . PRO A 1 71 ? -12 30.609 1.273 1 94.31 71 PRO A CA 1
ATOM 545 C C . PRO A 1 71 ? -11.391 30.703 2.674 1 94.31 71 PRO A C 1
ATOM 547 O O . PRO A 1 71 ? -11.562 31.719 3.354 1 94.31 71 PRO A O 1
ATOM 550 N N . ALA A 1 72 ? -10.766 29.688 3.129 1 96.12 72 ALA A N 1
ATOM 551 C CA . ALA A 1 72 ? -10.203 29.672 4.48 1 96.12 72 ALA A CA 1
ATOM 552 C C . ALA A 1 72 ? -9.062 30.672 4.609 1 96.12 72 ALA A C 1
ATOM 554 O O . ALA A 1 72 ? -8.289 30.875 3.666 1 96.12 72 ALA A O 1
ATOM 555 N N . ALA A 1 73 ? -8.977 31.281 5.801 1 93.81 73 ALA A N 1
ATOM 556 C CA . ALA A 1 73 ? -7.797 32.094 6.102 1 93.81 73 ALA A CA 1
ATOM 557 C C . ALA A 1 73 ? -6.531 31.234 6.102 1 93.81 73 ALA A C 1
ATOM 559 O O . ALA A 1 73 ? -6.527 30.109 6.613 1 93.81 73 ALA A O 1
ATOM 560 N N . ARG A 1 74 ? -5.5 31.766 5.555 1 93.44 74 ARG A N 1
ATOM 561 C CA . ARG A 1 74 ? -4.238 31.031 5.484 1 93.44 74 ARG A CA 1
ATOM 562 C C . ARG A 1 74 ? -3.289 31.469 6.59 1 93.44 74 ARG A C 1
ATOM 564 O O . ARG A 1 74 ? -3.289 32.625 6.992 1 93.44 74 ARG A O 1
ATOM 571 N N . ASN A 1 75 ? -2.535 30.531 7.059 1 95.31 75 ASN A N 1
ATOM 572 C CA . ASN A 1 75 ? -1.432 30.875 7.953 1 95.31 75 ASN A CA 1
ATOM 573 C C . ASN A 1 75 ? -0.368 31.703 7.246 1 95.31 75 ASN A C 1
ATOM 575 O O . ASN A 1 75 ? -0.172 31.578 6.035 1 95.31 75 ASN A O 1
ATOM 579 N N . PRO A 1 76 ? 0.271 32.625 8.008 1 93.19 76 PRO A N 1
ATOM 580 C CA . PRO A 1 76 ? 1.474 33.219 7.422 1 93.19 76 PRO A CA 1
ATOM 581 C C . PRO A 1 76 ? 2.541 32.188 7.082 1 93.19 76 PRO A C 1
ATOM 583 O O . PRO A 1 76 ? 2.602 31.125 7.715 1 93.19 76 PRO A O 1
ATOM 586 N N . ALA A 1 77 ? 3.305 32.5 6.078 1 92.38 77 ALA A N 1
ATOM 587 C CA . ALA A 1 77 ? 4.34 31.578 5.613 1 92.38 77 ALA A CA 1
ATOM 588 C C . ALA A 1 77 ? 5.547 31.594 6.547 1 92.38 77 ALA A C 1
ATOM 590 O O . ALA A 1 77 ? 6.66 31.906 6.125 1 92.38 77 ALA A O 1
ATOM 591 N N . LEU A 1 78 ? 5.359 31.125 7.746 1 93.62 78 LEU A N 1
ATOM 592 C CA . LEU A 1 78 ? 6.383 31.188 8.781 1 93.62 78 LEU A CA 1
ATOM 593 C C . LEU A 1 78 ? 7.148 29.875 8.875 1 93.62 78 LEU A C 1
ATOM 595 O O . LEU A 1 78 ? 8.297 29.859 9.32 1 93.62 78 LEU A O 1
ATOM 599 N N . TYR A 1 79 ? 6.473 28.781 8.469 1 96 79 TYR A N 1
ATOM 600 C CA . TYR A 1 79 ? 7.074 27.469 8.68 1 96 79 TYR A CA 1
ATOM 601 C C . TYR A 1 79 ? 7.047 26.641 7.398 1 96 79 TYR A C 1
ATOM 603 O O . TYR A 1 79 ? 6.227 26.891 6.508 1 96 79 TYR A O 1
ATOM 611 N N . GLU A 1 80 ? 7.957 25.703 7.309 1 96.94 80 GLU A N 1
ATOM 612 C CA . GLU A 1 80 ? 7.965 24.625 6.332 1 96.94 80 GLU A CA 1
ATOM 613 C C . GLU A 1 80 ? 8.297 23.281 6.992 1 96.94 80 GLU A C 1
ATOM 615 O O . GLU A 1 80 ? 8.758 23.25 8.141 1 96.94 80 GLU A O 1
ATOM 620 N N . SER A 1 81 ? 8.023 22.188 6.316 1 98.12 81 SER A N 1
ATOM 621 C CA . SER A 1 81 ? 8.312 20.875 6.879 1 98.12 81 SER A CA 1
ATOM 622 C C . SER A 1 81 ? 8.547 19.844 5.785 1 98.12 81 SER A C 1
ATOM 624 O O . SER A 1 81 ? 8.516 20.172 4.598 1 98.12 81 SER A O 1
ATOM 626 N N . ASP A 1 82 ? 8.906 18.656 6.18 1 98.56 82 ASP A N 1
ATOM 627 C CA . ASP A 1 82 ? 9.039 17.5 5.309 1 98.56 82 ASP A CA 1
ATOM 628 C C . ASP A 1 82 ? 7.961 16.453 5.605 1 98.56 82 ASP A C 1
ATOM 630 O O . ASP A 1 82 ? 8.211 15.258 5.531 1 98.56 82 ASP A O 1
ATOM 634 N N . LEU A 1 83 ? 6.785 16.953 6.059 1 98.94 83 LEU A N 1
ATOM 635 C CA . LEU A 1 83 ? 5.738 16.078 6.578 1 98.94 83 LEU A CA 1
ATOM 636 C C . LEU A 1 83 ? 4.562 16 5.609 1 98.94 83 LEU A C 1
ATOM 638 O O . LEU A 1 83 ? 3.732 16.906 5.562 1 98.94 83 LEU A O 1
ATOM 642 N N . PRO A 1 84 ? 4.43 14.836 4.875 1 98.94 84 PRO A N 1
ATOM 643 C CA . PRO A 1 84 ? 3.301 14.695 3.953 1 98.94 84 PRO A CA 1
ATOM 644 C C . PRO A 1 84 ? 1.949 14.734 4.664 1 98.94 84 PRO A C 1
ATOM 646 O O . PRO A 1 84 ? 1.822 14.227 5.785 1 98.94 84 PRO A O 1
ATOM 649 N N . VAL A 1 85 ? 0.961 15.25 3.922 1 98.94 85 VAL A N 1
ATOM 650 C CA . VAL A 1 85 ? -0.368 15.414 4.504 1 98.94 85 VAL A CA 1
ATOM 651 C C . VAL A 1 85 ? -1.404 14.719 3.625 1 98.94 85 VAL A C 1
ATOM 653 O O . VAL A 1 85 ? -1.312 14.75 2.395 1 98.94 85 VAL A O 1
ATOM 656 N N . LEU A 1 86 ? -2.334 14.07 4.25 1 98.88 86 LEU A N 1
ATOM 657 C CA . LEU A 1 86 ? -3.582 13.633 3.633 1 98.88 86 LEU A CA 1
ATOM 658 C C . LEU A 1 86 ? -4.781 14.023 4.492 1 98.88 86 LEU A C 1
ATOM 660 O O . LEU A 1 86 ? -4.613 14.547 5.594 1 98.88 86 LEU A O 1
ATOM 664 N N . THR A 1 87 ? -5.965 13.844 3.971 1 98.69 87 THR A N 1
ATOM 665 C CA . THR A 1 87 ? -7.191 14.031 4.738 1 98.69 87 THR A CA 1
ATOM 666 C C . THR A 1 87 ? -8 12.742 4.793 1 98.69 87 THR A C 1
ATOM 668 O O . THR A 1 87 ? -7.812 11.844 3.969 1 98.69 87 THR A O 1
ATOM 671 N N . THR A 1 88 ? -8.805 12.633 5.785 1 98.31 88 THR A N 1
ATOM 672 C CA . THR A 1 88 ? -9.594 11.422 5.949 1 98.31 88 THR A CA 1
ATOM 673 C C . THR A 1 88 ? -10.859 11.703 6.75 1 98.31 88 THR A C 1
ATOM 675 O O . THR A 1 88 ? -11.07 12.82 7.219 1 98.31 88 THR A O 1
ATOM 678 N N . ASP A 1 89 ? -11.789 10.836 6.715 1 97.94 89 ASP A N 1
ATOM 679 C CA . ASP A 1 89 ? -12.984 10.797 7.555 1 97.94 89 ASP A CA 1
ATOM 680 C C . ASP A 1 89 ? -12.695 10.094 8.875 1 97.94 89 ASP A C 1
ATOM 682 O O . ASP A 1 89 ? -12.109 9.016 8.898 1 97.94 89 ASP A O 1
ATOM 686 N N . ALA A 1 90 ? -13.102 10.695 9.961 1 97.62 90 ALA A N 1
ATOM 687 C CA . ALA A 1 90 ? -12.867 10.156 11.305 1 97.62 90 ALA A CA 1
ATOM 688 C C . ALA A 1 90 ? -13.438 8.75 11.438 1 97.62 90 ALA A C 1
ATOM 690 O O . ALA A 1 90 ? -12.977 7.965 12.273 1 97.62 90 ALA A O 1
ATOM 691 N N . ARG A 1 91 ? -14.445 8.438 10.664 1 96.56 91 ARG A N 1
ATOM 692 C CA . ARG A 1 91 ? -15.18 7.18 10.781 1 96.56 91 ARG A CA 1
ATOM 693 C C . ARG A 1 91 ? -14.602 6.117 9.852 1 96.56 91 ARG A C 1
ATOM 695 O O . ARG A 1 91 ? -15.016 4.961 9.883 1 96.56 91 ARG A O 1
ATOM 702 N N . ALA A 1 92 ? -13.641 6.508 8.953 1 96.81 92 ALA A N 1
ATOM 703 C CA . ALA A 1 92 ? -13 5.547 8.062 1 96.81 92 ALA A CA 1
ATOM 704 C C . ALA A 1 92 ? -12.086 4.605 8.836 1 96.81 92 ALA A C 1
ATOM 706 O O . ALA A 1 92 ? -11.492 5 9.844 1 96.81 92 ALA A O 1
ATOM 707 N N . ASP A 1 93 ? -11.82 3.408 8.336 1 95.31 93 ASP A N 1
ATOM 708 C CA . ASP A 1 93 ? -11 2.4 9 1 95.31 93 ASP A CA 1
ATOM 709 C C . ASP A 1 93 ? -9.594 2.924 9.273 1 95.31 93 ASP A C 1
ATOM 711 O O . ASP A 1 93 ? -9.023 2.67 10.336 1 95.31 93 ASP A O 1
ATOM 715 N N . LYS A 1 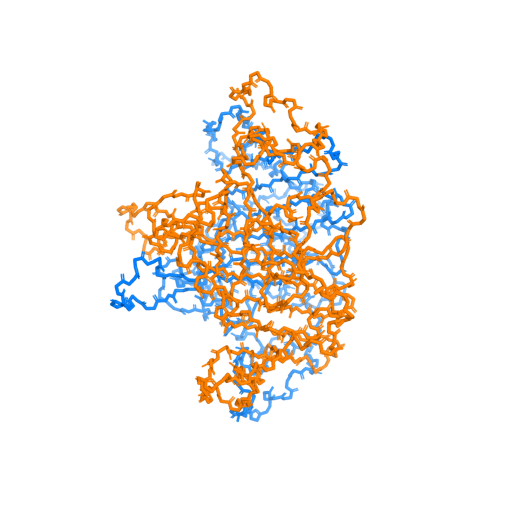94 ? -9.008 3.656 8.312 1 97.12 94 LYS A N 1
ATOM 716 C CA . LYS A 1 94 ? -7.621 4.086 8.477 1 97.12 94 LYS A CA 1
ATOM 717 C C . LYS A 1 94 ? -7.473 5.035 9.656 1 97.12 94 LYS A C 1
ATOM 719 O O . LYS A 1 94 ? -6.434 5.051 10.32 1 97.12 94 LYS A O 1
ATOM 724 N N . ALA A 1 95 ? -8.492 5.879 9.898 1 96.94 95 ALA A N 1
ATOM 725 C CA . ALA A 1 95 ? -8.414 6.789 11.039 1 96.94 95 ALA A CA 1
ATOM 726 C C . ALA A 1 95 ? -8.312 6.016 12.352 1 96.94 95 ALA A C 1
ATOM 728 O O . ALA A 1 95 ? -7.445 6.301 13.18 1 96.94 95 ALA A O 1
ATOM 729 N N . GLY A 1 96 ? -9.203 5.02 12.523 1 95.56 96 GLY A N 1
ATOM 730 C CA . GLY A 1 96 ? -9.148 4.195 13.719 1 95.56 96 GLY A CA 1
ATOM 731 C C . GLY A 1 96 ? -7.859 3.395 13.836 1 95.56 96 GLY A C 1
ATOM 732 O O . GLY A 1 96 ? -7.32 3.236 14.93 1 95.56 96 GLY A O 1
ATOM 733 N N . GLU A 1 97 ? -7.402 2.943 12.742 1 96.31 97 GLU A N 1
ATOM 734 C CA . GLU A 1 97 ? -6.191 2.129 12.703 1 96.31 97 GLU A CA 1
ATOM 735 C C . GLU A 1 97 ? -4.984 2.906 13.219 1 96.31 97 GLU A C 1
ATOM 737 O O . GLU A 1 97 ? -4.102 2.338 13.859 1 96.31 97 GLU A O 1
ATOM 742 N N . LEU A 1 98 ? -4.918 4.219 12.961 1 97.12 98 LEU A N 1
ATOM 743 C CA . LEU A 1 98 ? -3.789 5.051 13.367 1 97.12 98 LEU A CA 1
ATOM 744 C C . LEU A 1 98 ? -3.742 5.203 14.883 1 97.12 98 LEU A C 1
ATOM 746 O O . LEU A 1 98 ? -2.676 5.445 15.453 1 97.12 98 LEU A O 1
ATOM 750 N N . PHE A 1 99 ? -4.863 5.078 15.508 1 95.62 99 PHE A N 1
ATOM 751 C CA . PHE A 1 99 ? -4.922 5.129 16.969 1 95.62 99 PHE A CA 1
ATOM 75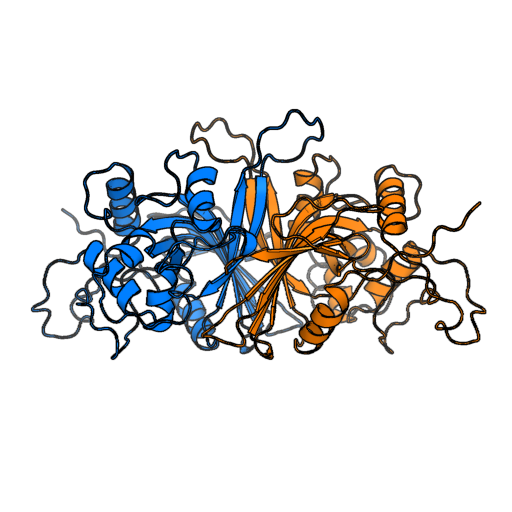2 C C . PHE A 1 99 ? -4.684 3.746 17.562 1 95.62 99 PHE A C 1
ATOM 754 O O . PHE A 1 99 ? -3.857 3.588 18.469 1 95.62 99 PHE A O 1
ATOM 761 N N . ASP A 1 100 ? -5.336 2.756 17.016 1 93.25 100 ASP A N 1
ATOM 762 C CA . ASP A 1 100 ? -5.32 1.406 17.562 1 93.25 100 ASP A CA 1
ATOM 763 C C . ASP A 1 100 ? -3.918 0.805 17.5 1 93.25 100 ASP A C 1
ATOM 765 O O . ASP A 1 100 ? -3.475 0.145 18.453 1 93.25 100 ASP A O 1
ATOM 769 N N . SER A 1 101 ? -3.268 1.032 16.438 1 94.19 101 SER A N 1
ATOM 770 C CA . SER A 1 101 ? -1.956 0.419 16.25 1 94.19 101 SER A CA 1
ATOM 771 C C . SER A 1 101 ? -0.89 1.142 17.062 1 94.19 101 SER A C 1
ATOM 773 O O . SER A 1 101 ? 0.218 0.63 17.25 1 94.19 101 SER A O 1
ATOM 775 N N . ALA A 1 102 ? -1.182 2.32 17.547 1 92.5 102 ALA A N 1
ATOM 776 C CA . ALA A 1 102 ? -0.278 3.066 18.422 1 92.5 102 ALA A CA 1
ATOM 777 C C . ALA A 1 102 ? -0.506 2.707 19.891 1 92.5 102 ALA A C 1
ATOM 779 O O . ALA A 1 102 ? 0.201 3.197 20.766 1 92.5 102 ALA A O 1
ATOM 780 N N . GLY A 1 103 ? -1.402 1.846 20.203 1 84.62 103 GLY A N 1
ATOM 781 C CA . GLY A 1 103 ? -1.718 1.457 21.562 1 84.62 103 GLY A CA 1
ATOM 782 C C . GLY A 1 103 ? -2.695 2.398 22.234 1 84.62 103 GLY A C 1
ATOM 783 O O . GLY A 1 103 ? -2.877 2.342 23.453 1 84.62 103 GLY A O 1
ATOM 784 N N . GLY A 1 104 ? -3.135 3.336 21.594 1 72.62 104 GLY A N 1
ATOM 785 C CA . GLY A 1 104 ? -4.047 4.301 22.188 1 72.62 104 GLY A CA 1
ATOM 786 C C . GLY A 1 104 ? -5.504 3.879 22.094 1 72.62 104 GLY A C 1
ATOM 787 O O . GLY A 1 104 ? -5.828 2.896 21.422 1 72.62 104 GLY A O 1
ATOM 788 N N . ALA A 1 105 ? -6.195 4.426 23.281 1 61.44 105 ALA A N 1
ATOM 789 C CA . ALA A 1 105 ? -7.648 4.293 23.266 1 61.44 105 ALA A CA 1
ATOM 790 C C . ALA A 1 105 ? -8.312 5.555 22.719 1 61.44 105 ALA A C 1
ATOM 792 O O . ALA A 1 105 ? -7.727 6.637 22.766 1 61.44 105 ALA A O 1
ATOM 793 N N . GLY A 1 106 ? -9.18 5.668 21.844 1 58.09 106 GLY A N 1
ATOM 794 C CA . GLY A 1 106 ? -9.969 6.867 21.609 1 58.09 106 GLY A CA 1
ATOM 795 C C . GLY A 1 106 ? -10.398 7.016 20.156 1 58.09 106 GLY A C 1
ATOM 796 O O . GLY A 1 106 ? -11.188 7.902 19.828 1 58.09 106 GLY A O 1
ATOM 797 N N . GLY A 1 107 ? -10.094 5.992 19.344 1 64.88 107 GLY A N 1
ATOM 798 C CA . GLY A 1 107 ? -10.594 6.039 17.984 1 64.88 107 GLY A CA 1
ATOM 799 C C . GLY A 1 107 ? -10.234 7.324 17.25 1 64.88 107 GLY A C 1
ATOM 800 O O . GLY A 1 107 ? -9.375 8.078 17.703 1 64.88 107 GLY A O 1
ATOM 801 N N . GLY A 1 108 ? -10.594 7.734 15.992 1 69.06 108 GLY A N 1
ATOM 802 C CA . GLY A 1 108 ? -10.367 8.844 15.086 1 69.06 108 GLY A CA 1
ATOM 803 C C . GLY A 1 108 ? -11.133 10.094 15.469 1 69.06 108 GLY A C 1
ATOM 804 O O . GLY A 1 108 ? -11.203 11.055 14.695 1 69.06 108 GLY A O 1
ATOM 805 N N . SER A 1 109 ? -11.648 10.211 16.844 1 81.5 109 SER A N 1
ATOM 806 C CA . SER A 1 109 ? -12.586 11.289 17.141 1 81.5 109 SER A CA 1
ATOM 807 C C . SER A 1 109 ? -11.859 12.523 17.656 1 81.5 109 SER A C 1
ATOM 809 O O . SER A 1 109 ? -12.422 13.617 17.672 1 81.5 109 SER A O 1
ATOM 811 N N . MET A 1 110 ? -10.602 12.336 18.016 1 92.12 110 MET A N 1
ATOM 812 C CA . MET A 1 110 ? -9.82 13.438 18.562 1 92.12 110 MET A CA 1
ATOM 813 C C . MET A 1 110 ? -8.438 13.484 17.938 1 92.12 110 MET A C 1
ATOM 815 O O . MET A 1 110 ? -8.031 12.547 17.25 1 92.12 110 MET A O 1
ATOM 819 N N . THR A 1 111 ? -7.832 14.625 18.141 1 97.19 111 THR A N 1
ATOM 820 C CA . THR A 1 111 ? -6.445 14.75 17.703 1 97.19 111 THR A CA 1
ATOM 821 C C . THR A 1 111 ? -5.555 13.742 18.422 1 97.19 111 THR A C 1
ATOM 823 O O . THR A 1 111 ? -5.715 13.508 19.609 1 97.19 111 THR A O 1
ATOM 826 N N . GLY A 1 112 ? -4.727 13.102 17.766 1 96.81 112 GLY A N 1
ATOM 827 C CA . GLY A 1 112 ? -3.85 12.086 18.328 1 96.81 112 GLY A CA 1
ATOM 828 C C . GLY A 1 112 ? -3.316 11.117 17.281 1 96.81 112 GLY A C 1
ATOM 829 O O . GLY A 1 112 ? -2.859 11.539 16.219 1 96.81 112 GLY A O 1
ATOM 830 N N . GLY A 1 113 ? -3.305 9.82 17.625 1 96 113 GLY A N 1
ATOM 831 C CA . GLY A 1 113 ? -2.812 8.797 16.703 1 96 113 GLY A CA 1
ATOM 832 C C . GLY A 1 113 ? -1.35 8.461 16.922 1 96 113 GLY A C 1
ATOM 833 O O . GLY A 1 113 ? -0.908 8.281 18.062 1 96 113 GLY A O 1
ATOM 834 N N . GLY A 1 114 ? -0.715 8.234 15.844 1 96.56 114 GLY A N 1
ATOM 835 C CA . GLY A 1 114 ? 0.699 7.902 15.938 1 96.56 114 GLY A CA 1
ATOM 836 C C . GLY A 1 114 ? 1.012 6.488 15.492 1 96.56 114 GLY A C 1
ATOM 837 O O . GLY A 1 114 ? 2.111 5.984 15.727 1 96.56 114 GLY A O 1
ATOM 838 N N . GLY A 1 115 ? 0.079 5.828 14.93 1 96.94 115 GLY A N 1
ATOM 839 C CA . GLY A 1 115 ? 0.326 4.484 14.43 1 96.94 115 GLY A CA 1
ATOM 840 C C . GLY A 1 115 ? 1.312 4.453 13.273 1 96.94 115 GLY A C 1
ATOM 841 O O . GLY A 1 115 ? 1.41 5.41 12.508 1 96.94 115 GLY A O 1
ATOM 842 N N . PRO A 1 116 ? 2.033 3.334 13.156 1 97.94 116 PRO A N 1
ATOM 843 C CA . PRO A 1 116 ? 2.986 3.215 12.047 1 97.94 116 PRO A CA 1
ATOM 844 C C . PRO A 1 116 ? 2.301 3.115 10.688 1 97.94 116 PRO A C 1
ATOM 846 O O . PRO A 1 116 ? 1.245 2.49 10.57 1 97.94 116 PRO A O 1
ATOM 849 N N . VAL A 1 117 ? 2.9 3.756 9.711 1 98.81 117 VAL A N 1
ATOM 850 C CA . VAL A 1 117 ? 2.381 3.707 8.344 1 98.81 117 VAL A CA 1
ATOM 851 C C . VAL A 1 117 ? 3.537 3.566 7.359 1 98.81 117 VAL A C 1
ATOM 853 O O . VAL A 1 117 ? 4.699 3.748 7.727 1 98.81 117 VAL A O 1
ATOM 856 N N . GLU A 1 118 ? 3.238 3.191 6.168 1 98.94 118 GLU A N 1
ATOM 857 C CA . GLU A 1 118 ? 4.113 3.32 5.004 1 98.94 118 GLU A CA 1
ATOM 858 C C . GLU A 1 118 ? 3.346 3.844 3.795 1 98.94 118 GLU A C 1
ATOM 860 O O . GLU A 1 118 ? 2.307 3.293 3.424 1 98.94 118 GLU A O 1
ATOM 865 N N . ALA A 1 119 ? 3.797 4.938 3.254 1 98.94 119 ALA A N 1
ATOM 866 C CA . ALA A 1 119 ? 3.219 5.555 2.061 1 98.94 119 ALA A CA 1
ATOM 867 C C . ALA A 1 119 ? 4.055 5.242 0.824 1 98.94 119 ALA A C 1
ATOM 869 O O . ALA A 1 119 ? 5.27 5.453 0.819 1 98.94 119 ALA A O 1
ATOM 870 N N . VAL A 1 120 ? 3.43 4.73 -0.215 1 98.94 120 VAL A N 1
ATOM 871 C CA . VAL A 1 120 ? 4.121 4.344 -1.44 1 98.94 120 VAL A CA 1
ATOM 872 C C . VAL A 1 120 ? 3.713 5.273 -2.58 1 98.94 120 VAL A C 1
ATOM 874 O O . VAL A 1 120 ? 2.523 5.422 -2.871 1 98.94 120 VAL A O 1
ATOM 877 N N . PHE A 1 121 ? 4.684 5.91 -3.184 1 98.88 121 PHE A N 1
ATOM 878 C CA . PHE A 1 121 ? 4.508 6.723 -4.383 1 98.88 121 PHE A CA 1
ATOM 879 C C . PHE A 1 121 ? 5.215 6.086 -5.574 1 98.88 121 PHE A C 1
ATOM 881 O O . PHE A 1 121 ? 6.438 5.941 -5.574 1 98.88 121 PHE A O 1
ATOM 888 N N . TRP A 1 122 ? 4.477 5.637 -6.527 1 98.31 122 TRP A N 1
ATOM 889 C CA . TRP A 1 122 ? 5.062 5.211 -7.793 1 98.31 122 TRP A CA 1
ATOM 890 C C . TRP A 1 122 ? 4.934 6.309 -8.852 1 98.31 122 TRP A C 1
ATOM 892 O O . TRP A 1 122 ? 3.824 6.688 -9.227 1 98.31 122 TRP A O 1
ATOM 902 N N . ILE A 1 123 ? 6.086 6.789 -9.258 1 98.06 123 ILE A N 1
ATOM 903 C CA . ILE A 1 123 ? 6.141 7.828 -10.281 1 98.06 123 ILE A CA 1
ATOM 904 C C . ILE A 1 123 ? 6.539 7.211 -11.625 1 98.06 123 ILE A C 1
ATOM 906 O O . ILE A 1 123 ? 7.727 7.113 -11.938 1 98.06 123 ILE A O 1
ATOM 910 N N . GLU A 1 124 ? 5.586 6.93 -12.43 1 95.25 124 GLU A N 1
ATOM 911 C CA . GLU A 1 124 ? 5.824 6.207 -13.672 1 95.25 124 GLU A CA 1
ATOM 912 C C . GLU A 1 124 ? 6.742 6.996 -14.602 1 95.25 124 GLU A C 1
ATOM 914 O O . GLU A 1 124 ? 7.699 6.449 -15.148 1 95.25 124 GLU A O 1
ATOM 919 N N . ALA A 1 125 ? 6.484 8.305 -14.75 1 95.56 125 ALA A N 1
ATOM 920 C CA . ALA A 1 125 ? 7.246 9.141 -15.672 1 95.56 125 ALA A CA 1
ATOM 921 C C . ALA A 1 125 ? 8.719 9.18 -15.289 1 95.56 125 ALA A C 1
ATOM 923 O O . ALA A 1 125 ? 9.594 9.25 -16.156 1 95.56 125 ALA A O 1
ATOM 924 N N . ALA A 1 126 ? 8.953 9.07 -13.992 1 97.5 126 ALA A N 1
ATOM 925 C CA . ALA A 1 126 ? 10.328 9.109 -13.508 1 97.5 126 ALA A CA 1
ATOM 926 C C . ALA A 1 126 ? 10.859 7.699 -13.258 1 97.5 126 ALA A C 1
ATOM 928 O O . ALA A 1 126 ? 12.023 7.523 -12.891 1 97.5 126 ALA A O 1
ATOM 929 N N . ARG A 1 127 ? 10 6.699 -13.391 1 97.12 127 ARG A N 1
ATOM 930 C CA . ARG A 1 127 ? 10.344 5.316 -13.086 1 97.12 127 ARG A CA 1
ATOM 931 C C . ARG A 1 127 ? 11 5.199 -11.711 1 97.12 127 ARG A C 1
ATOM 933 O O . ARG A 1 127 ? 12.07 4.602 -11.578 1 97.12 127 ARG A O 1
ATOM 940 N N . THR A 1 128 ? 10.383 5.816 -10.75 1 98.62 128 THR A N 1
ATOM 941 C CA . THR A 1 128 ? 10.922 5.871 -9.398 1 98.62 128 THR A CA 1
ATOM 942 C C . THR A 1 128 ? 9.836 5.574 -8.367 1 98.62 128 THR A C 1
ATOM 944 O O . THR A 1 128 ? 8.711 6.059 -8.492 1 98.62 128 THR A O 1
ATOM 947 N N . GLN A 1 129 ? 10.133 4.719 -7.445 1 98.81 129 GLN A N 1
ATOM 948 C CA . GLN A 1 129 ? 9.273 4.496 -6.285 1 98.81 129 GLN A CA 1
ATOM 949 C C . GLN A 1 129 ? 9.836 5.184 -5.047 1 98.81 129 GLN A C 1
ATOM 951 O O . GLN A 1 129 ? 11.031 5.082 -4.754 1 98.81 129 GLN A O 1
ATOM 956 N N . TRP A 1 130 ? 8.961 5.902 -4.344 1 98.94 130 TRP A N 1
ATOM 957 C CA . TRP A 1 130 ? 9.25 6.426 -3.012 1 98.94 130 TRP A CA 1
ATOM 958 C C . TRP A 1 130 ? 8.406 5.723 -1.953 1 98.94 130 TRP A C 1
ATOM 960 O O . TRP A 1 130 ? 7.199 5.559 -2.123 1 98.94 130 TRP A O 1
ATOM 970 N N . ARG A 1 131 ? 9.023 5.25 -0.917 1 98.94 131 ARG A N 1
ATOM 971 C CA . ARG A 1 131 ? 8.328 4.723 0.25 1 98.94 131 ARG A CA 1
ATOM 972 C C . ARG A 1 131 ? 8.672 5.52 1.503 1 98.94 131 ARG A C 1
ATOM 974 O O . ARG A 1 131 ? 9.852 5.66 1.848 1 98.94 131 ARG A O 1
ATOM 981 N N . VAL A 1 132 ? 7.695 6.062 2.096 1 98.94 132 VAL A N 1
ATOM 982 C CA . VAL A 1 132 ? 7.852 6.871 3.299 1 98.94 132 VAL A CA 1
ATOM 983 C C . VAL A 1 132 ? 7.312 6.113 4.508 1 98.94 132 VAL A C 1
ATOM 985 O O . VAL A 1 132 ? 6.109 5.855 4.602 1 98.94 132 VAL A O 1
ATOM 988 N N . ARG A 1 133 ? 8.234 5.781 5.422 1 98.75 133 ARG A N 1
ATOM 989 C CA . ARG A 1 133 ? 7.891 5.062 6.645 1 98.75 133 ARG A CA 1
ATOM 990 C C . ARG A 1 133 ? 7.953 5.988 7.855 1 98.75 133 ARG A C 1
ATOM 992 O O . ARG A 1 133 ? 8.844 6.832 7.953 1 98.75 133 ARG A O 1
ATOM 999 N N . GLY A 1 134 ? 7.023 5.785 8.688 1 98.62 134 GLY A N 1
ATOM 1000 C CA . GLY A 1 134 ? 6.98 6.535 9.938 1 98.62 134 GLY A CA 1
ATOM 1001 C C . GLY A 1 134 ? 5.668 6.383 10.68 1 98.62 134 GLY A C 1
ATOM 1002 O O . GLY A 1 134 ? 5.09 5.293 10.711 1 98.62 134 GLY A O 1
ATOM 1003 N N . SER A 1 135 ? 5.262 7.398 11.359 1 98.31 135 SER A N 1
ATOM 1004 C CA . SER A 1 135 ? 4 7.438 12.094 1 98.31 135 SER A CA 1
ATOM 1005 C C . SER A 1 135 ? 3.041 8.461 11.492 1 98.31 135 SER A C 1
ATOM 1007 O O . SER A 1 135 ? 3.473 9.422 10.852 1 98.31 135 SER A O 1
ATOM 1009 N N . ALA A 1 136 ? 1.821 8.227 11.656 1 98.56 136 ALA A N 1
ATOM 1010 C CA . ALA A 1 136 ? 0.815 9.164 11.172 1 98.56 136 ALA A CA 1
ATOM 1011 C C . ALA A 1 136 ? -0.024 9.719 12.32 1 98.56 136 ALA A C 1
ATOM 1013 O O . ALA A 1 136 ? -0.411 8.969 13.227 1 98.56 136 ALA A O 1
ATOM 1014 N N . TRP A 1 137 ? -0.32 10.992 12.25 1 98.5 137 TRP A N 1
ATOM 1015 C CA . TRP A 1 137 ? -0.983 11.719 13.328 1 98.5 137 TRP A CA 1
ATOM 1016 C C . TRP A 1 137 ? -2.23 12.438 12.82 1 98.5 137 TRP A C 1
ATOM 1018 O O . TRP A 1 137 ? -2.195 13.078 11.766 1 98.5 137 TRP A O 1
ATOM 1028 N N . VAL A 1 138 ? -3.266 12.297 13.57 1 98.38 138 VAL A N 1
ATOM 1029 C CA . VAL A 1 138 ? -4.574 12.805 13.172 1 98.38 138 VAL A CA 1
ATOM 1030 C C . VAL A 1 138 ? -4.848 14.133 13.875 1 98.38 138 VAL A C 1
ATOM 1032 O O . VAL A 1 138 ? -4.723 14.234 15.094 1 98.38 138 VAL A O 1
ATOM 1035 N N . LEU A 1 139 ? -5.172 15.141 13.117 1 98.62 139 LEU A N 1
ATOM 1036 C CA . LEU A 1 139 ? -5.555 16.453 13.641 1 98.62 139 LEU A CA 1
ATOM 1037 C C . LEU A 1 139 ? -7.039 16.719 13.414 1 98.62 139 LEU A C 1
ATOM 1039 O O . LEU A 1 139 ? -7.523 16.641 12.281 1 98.62 139 LEU A O 1
ATOM 1043 N N . ALA A 1 140 ? -7.707 17.016 14.492 1 97.38 140 ALA A N 1
ATOM 1044 C CA . ALA A 1 140 ? -9.141 17.266 14.492 1 97.38 140 ALA A CA 1
ATOM 1045 C C . ALA A 1 140 ? -9.445 18.688 14.969 1 97.38 140 ALA A C 1
ATOM 1047 O O . ALA A 1 140 ? -8.547 19.531 15.023 1 97.38 140 ALA A O 1
ATOM 1048 N N . GLY A 1 141 ? -10.711 18.984 15.148 1 95.38 141 GLY A N 1
ATOM 1049 C CA . GLY A 1 141 ? -11.133 20.297 15.57 1 95.38 141 GLY A CA 1
ATOM 1050 C C . GLY A 1 141 ? -10.586 20.703 16.938 1 95.38 141 GLY A C 1
ATOM 1051 O O . GLY A 1 141 ? -10.547 21.891 17.266 1 95.38 141 GLY A O 1
ATOM 1052 N N . ASP A 1 142 ? -10.086 19.766 17.719 1 96.19 142 ASP A N 1
ATOM 1053 C CA . ASP A 1 142 ? -9.617 20.031 19.062 1 96.19 142 ASP A CA 1
ATOM 1054 C C . ASP A 1 142 ? -8.102 20.203 19.094 1 96.19 142 ASP A C 1
ATOM 1056 O O . ASP A 1 142 ? -7.477 20.094 20.156 1 96.19 142 ASP A O 1
ATOM 1060 N N . VAL A 1 143 ? -7.473 20.406 17.984 1 97.56 143 VAL A N 1
ATOM 1061 C CA . VAL A 1 143 ? -6.02 20.406 17.859 1 97.56 143 VAL A CA 1
ATOM 1062 C C . VAL A 1 143 ? -5.406 21.438 18.797 1 97.56 143 VAL A C 1
ATOM 1064 O O . VAL A 1 143 ? -4.285 21.266 19.281 1 97.56 143 VAL A O 1
ATOM 1067 N N . ASP A 1 144 ? -6.086 22.531 19.109 1 96.06 144 ASP A N 1
ATOM 1068 C CA . ASP A 1 144 ? -5.543 23.578 19.969 1 96.06 144 ASP A CA 1
ATOM 1069 C C . ASP A 1 144 ? -5.957 23.375 21.422 1 96.06 144 ASP A C 1
ATOM 1071 O O . ASP A 1 144 ? -5.648 24.203 22.281 1 96.06 144 ASP A O 1
ATOM 1075 N N . SER A 1 145 ? -6.652 22.312 21.656 1 95.5 145 SER A N 1
ATOM 1076 C CA . SER A 1 145 ? -7.082 22.047 23.031 1 95.5 145 SER A CA 1
ATOM 1077 C C . SER A 1 145 ? -5.914 21.609 23.906 1 95.5 145 SER A C 1
ATOM 1079 O O . SER A 1 145 ? -4.809 21.391 23.406 1 95.5 145 SER A O 1
ATOM 1081 N N . GLU A 1 146 ? -6.203 21.422 25.203 1 95.94 146 GLU A N 1
ATOM 1082 C CA . GLU A 1 146 ? -5.172 21 26.141 1 95.94 146 GLU A CA 1
ATOM 1083 C C . GLU A 1 146 ? -5.242 19.5 26.406 1 95.94 146 GLU A C 1
ATOM 1085 O O . GLU A 1 146 ? -4.66 19.016 27.375 1 95.94 146 GLU A O 1
ATOM 1090 N N . GLY A 1 147 ? -5.996 18.859 25.609 1 93.12 147 GLY A N 1
ATOM 1091 C CA . GLY A 1 147 ? -5.996 17.406 25.703 1 93.12 147 GLY A CA 1
ATOM 1092 C C . GLY A 1 147 ? -4.633 16.797 25.438 1 93.12 147 GLY A C 1
ATOM 1093 O O . GLY A 1 147 ? -3.824 17.344 24.703 1 93.12 147 GLY A O 1
ATOM 1094 N N . GLU A 1 148 ? -4.438 15.672 26 1 93.12 148 GLU A N 1
ATOM 1095 C CA . GLU A 1 148 ? -3.137 15.016 25.906 1 93.12 148 GLU A CA 1
ATOM 1096 C C . GLU A 1 148 ? -2.746 14.773 24.453 1 93.12 148 GLU A C 1
ATOM 1098 O O . GLU A 1 148 ? -1.611 15.047 24.047 1 93.12 148 GLU A O 1
ATOM 1103 N N . GLY A 1 149 ? -3.699 14.242 23.656 1 94.44 149 GLY A N 1
ATOM 1104 C CA . GLY A 1 149 ? -3.43 14 22.25 1 94.44 149 GLY A CA 1
ATOM 1105 C C . GLY A 1 149 ? -3.066 15.266 21.484 1 94.44 149 GLY A C 1
ATOM 1106 O O . GLY A 1 149 ? -2.102 15.281 20.719 1 94.44 149 GLY A O 1
ATOM 1107 N N . ALA A 1 150 ? -3.793 16.297 21.703 1 96.62 150 ALA A N 1
ATOM 1108 C CA . ALA A 1 150 ? -3.557 17.578 21.031 1 96.62 150 ALA A CA 1
ATOM 1109 C C . ALA A 1 150 ? -2.193 18.141 21.422 1 96.62 150 ALA A C 1
ATOM 1111 O O . ALA A 1 150 ? -1.437 18.594 20.547 1 96.62 150 ALA A O 1
ATOM 1112 N N . ARG A 1 151 ? -1.838 18.141 22.656 1 97.19 151 ARG A N 1
ATOM 1113 C CA . ARG A 1 151 ? -0.549 18.641 23.125 1 97.19 151 ARG A CA 1
ATOM 1114 C C . ARG A 1 151 ? 0.601 17.844 22.5 1 97.19 151 ARG A C 1
ATOM 1116 O O . ARG A 1 151 ? 1.591 18.422 22.062 1 97.19 151 ARG A O 1
ATOM 1123 N N . ARG A 1 152 ? 0.415 16.562 22.484 1 96.19 152 ARG A N 1
ATOM 1124 C CA . ARG A 1 152 ? 1.454 15.68 21.953 1 96.19 152 ARG A CA 1
ATOM 1125 C C . ARG A 1 152 ? 1.682 15.938 20.469 1 96.19 152 AR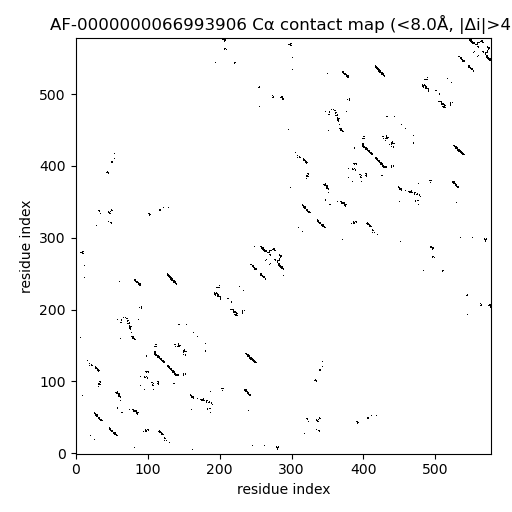G A C 1
ATOM 1127 O O . ARG A 1 152 ? 2.824 16.062 20.016 1 96.19 152 ARG A O 1
ATOM 1134 N N . VAL A 1 153 ? 0.639 16.031 19.719 1 97.94 153 VAL A N 1
ATOM 1135 C CA . VAL A 1 153 ? 0.722 16.234 18.281 1 97.94 153 VAL A CA 1
ATOM 1136 C C . VAL A 1 153 ? 1.367 17.594 17.984 1 97.94 153 VAL A C 1
ATOM 1138 O O . VAL A 1 153 ? 2.262 17.688 17.141 1 97.94 153 VAL A O 1
ATOM 1141 N N . ARG A 1 154 ? 0.937 18.625 18.656 1 98.25 154 ARG A N 1
ATOM 1142 C CA . ARG A 1 154 ? 1.506 19.938 18.438 1 98.25 154 ARG A CA 1
ATOM 1143 C C . ARG A 1 154 ? 3.002 19.953 18.734 1 98.25 154 ARG A C 1
ATOM 1145 O O . ARG A 1 154 ? 3.793 20.469 17.953 1 98.25 154 ARG A O 1
ATOM 1152 N N . ALA A 1 155 ? 3.373 19.344 19.844 1 98.06 155 ALA A N 1
ATOM 1153 C CA . ALA A 1 155 ? 4.781 19.312 20.234 1 98.06 155 ALA A CA 1
ATOM 1154 C C . ALA A 1 155 ? 5.617 18.562 19.188 1 98.06 155 ALA A C 1
ATOM 1156 O O . ALA A 1 155 ? 6.688 19.031 18.797 1 98.06 155 ALA A O 1
ATOM 1157 N N . LEU A 1 156 ? 5.082 17.453 18.812 1 97.94 156 LEU A N 1
ATOM 1158 C CA . LEU A 1 156 ? 5.797 16.625 17.844 1 97.94 156 LEU A CA 1
ATOM 1159 C C . LEU A 1 156 ? 5.984 17.359 16.531 1 97.94 156 LEU A C 1
ATOM 1161 O O . LEU A 1 156 ? 7.094 17.422 15.992 1 97.94 156 LEU A O 1
ATOM 1165 N N . LEU A 1 157 ? 4.906 17.906 15.984 1 98.38 157 LEU A N 1
ATOM 1166 C CA . LEU A 1 157 ? 4.965 18.562 14.68 1 98.38 157 LEU A CA 1
ATOM 1167 C C . LEU A 1 157 ? 5.82 19.828 14.75 1 98.38 157 LEU A C 1
ATOM 1169 O O . LEU A 1 157 ? 6.57 20.125 13.812 1 98.38 157 LEU A O 1
ATOM 1173 N N . MET A 1 158 ? 5.695 20.562 15.875 1 97.12 158 MET A N 1
ATOM 1174 C CA . MET A 1 158 ? 6.531 21.75 16.031 1 97.12 158 MET A CA 1
ATOM 1175 C C . MET A 1 158 ? 8.008 21.375 15.992 1 97.12 158 MET A C 1
ATOM 1177 O O . MET A 1 158 ? 8.828 22.125 15.461 1 97.12 158 MET A O 1
ATOM 1181 N N . GLY A 1 159 ? 8.328 20.219 16.516 1 95.94 159 GLY A N 1
ATOM 1182 C CA . GLY A 1 159 ? 9.703 19.766 16.531 1 95.94 159 GLY A CA 1
ATOM 1183 C C . GLY A 1 159 ? 10.211 19.344 15.164 1 95.94 159 GLY A C 1
ATOM 1184 O O . GLY A 1 159 ? 11.422 19.219 14.953 1 95.94 159 GLY A O 1
ATOM 1185 N N . ARG A 1 160 ? 9.258 19.156 14.234 1 97.06 160 ARG A N 1
ATOM 1186 C CA . ARG A 1 160 ? 9.625 18.672 12.906 1 97.06 160 ARG A CA 1
ATOM 1187 C C . ARG A 1 160 ? 9.422 19.766 11.859 1 97.06 160 ARG A C 1
ATOM 1189 O O . ARG A 1 160 ? 9.625 19.531 10.664 1 97.06 160 ARG A O 1
ATOM 1196 N N . MET A 1 161 ? 8.945 20.906 12.273 1 96.31 161 MET A N 1
ATOM 1197 C CA . MET A 1 161 ? 8.805 22.078 11.414 1 96.31 161 MET A CA 1
ATOM 1198 C C . MET A 1 161 ? 10.047 22.969 11.5 1 96.31 161 MET A C 1
ATOM 1200 O O . MET A 1 161 ? 10.773 22.938 12.492 1 96.31 161 MET A O 1
ATOM 1204 N N . ARG A 1 162 ? 10.289 23.688 10.414 1 95.56 162 ARG A N 1
ATOM 1205 C CA . ARG A 1 162 ? 11.391 24.641 10.359 1 95.56 162 ARG A CA 1
ATOM 1206 C C . ARG A 1 162 ? 10.875 26.047 10.086 1 95.56 162 ARG A C 1
ATOM 1208 O O . ARG A 1 162 ? 9.984 26.234 9.258 1 95.56 162 ARG A O 1
ATOM 1215 N N . ARG A 1 163 ? 11.398 27.016 10.766 1 93.31 163 ARG A N 1
ATOM 1216 C CA . ARG A 1 163 ? 11.055 28.406 10.5 1 93.31 163 ARG A CA 1
ATOM 1217 C C . ARG A 1 163 ? 11.648 28.875 9.18 1 93.31 163 ARG A C 1
ATOM 1219 O O . ARG A 1 163 ? 12.812 28.594 8.875 1 93.31 163 ARG A O 1
ATOM 1226 N N . ARG A 1 164 ? 10.836 29.5 8.445 1 90.19 164 ARG A N 1
ATOM 1227 C CA . ARG A 1 164 ? 11.32 30.062 7.191 1 90.19 164 ARG A CA 1
ATOM 1228 C C . ARG A 1 164 ? 12.109 31.344 7.434 1 90.19 164 ARG A C 1
ATOM 1230 O O . ARG A 1 164 ? 11.812 32.094 8.367 1 90.19 164 ARG A O 1
ATOM 1237 N N . ASP A 1 165 ? 13.203 31.438 6.613 1 76.56 165 ASP A N 1
ATOM 1238 C CA . ASP A 1 165 ? 13.977 32.688 6.688 1 76.56 165 ASP A CA 1
ATOM 1239 C C . ASP A 1 165 ? 13.141 33.875 6.258 1 76.56 165 ASP A C 1
ATOM 1241 O O . ASP A 1 165 ? 12.406 33.812 5.27 1 76.56 165 ASP A O 1
ATOM 1245 N N . GLN A 1 166 ? 13.023 34.844 7.102 1 61.62 166 GLN A N 1
ATOM 1246 C CA . GLN A 1 166 ? 12.273 36.062 6.836 1 61.62 166 GLN A CA 1
ATOM 1247 C C . GLN A 1 166 ? 12.594 36.625 5.453 1 61.62 166 GLN A C 1
ATOM 1249 O O . GLN A 1 166 ? 11.75 37.281 4.828 1 61.62 166 GLN A O 1
ATOM 1254 N N . ALA A 1 167 ? 13.914 36.625 5.051 1 57.84 167 ALA A N 1
ATOM 1255 C CA . ALA A 1 167 ? 14.305 37.156 3.76 1 57.84 167 ALA A CA 1
ATOM 1256 C C . ALA A 1 167 ? 13.594 36.438 2.615 1 57.84 167 ALA A C 1
ATOM 1258 O O . ALA A 1 167 ? 13.344 37.031 1.563 1 57.84 167 ALA A O 1
ATOM 1259 N N . GLN A 1 168 ? 13.453 35.25 2.75 1 52.25 168 GLN A N 1
ATOM 1260 C CA . GLN A 1 168 ? 12.82 34.438 1.716 1 52.25 168 GLN A CA 1
ATOM 1261 C C . GLN A 1 168 ? 11.305 34.562 1.774 1 52.25 168 GLN A C 1
ATOM 1263 O O . GLN A 1 168 ? 10.617 34.312 0.781 1 52.25 168 GLN A O 1
ATOM 1268 N N . ALA A 1 169 ? 10.938 34.906 3.057 1 52.81 169 ALA A N 1
ATOM 1269 C CA . ALA A 1 169 ? 9.5 35.094 3.193 1 52.81 169 ALA A CA 1
ATOM 1270 C C . ALA A 1 169 ? 9.086 36.469 2.623 1 52.81 169 ALA A C 1
ATOM 1272 O O . ALA A 1 169 ? 9.742 37.469 2.879 1 52.81 169 ALA A O 1
ATOM 1273 N N . GLY A 1 170 ? 8.906 36.719 1.443 1 45.97 170 GLY A N 1
ATOM 1274 C CA . GLY A 1 170 ? 8.492 38.031 0.994 1 45.97 170 GLY A CA 1
ATOM 1275 C C . GLY A 1 170 ? 8.078 38.938 2.131 1 45.97 170 GLY A C 1
ATOM 1276 O O . GLY A 1 170 ? 7.918 38.5 3.268 1 45.97 170 GLY A O 1
ATOM 1277 N N . GLY A 1 171 ? 7.996 40.375 1.768 1 43.19 171 GLY A N 1
ATOM 1278 C CA . GLY A 1 171 ? 7.777 41.594 2.539 1 43.19 171 GLY A CA 1
ATOM 1279 C C . GLY A 1 171 ? 6.922 41.375 3.773 1 43.19 171 GLY A C 1
ATOM 1280 O O . GLY A 1 171 ? 7.449 41.188 4.875 1 43.19 171 GLY A O 1
ATOM 1281 N N . GLN A 1 172 ? 5.59 41.719 3.531 1 42.28 172 GLN A N 1
ATOM 1282 C CA . GLN A 1 172 ? 4.594 42.188 4.48 1 42.28 172 GLN A CA 1
ATOM 1283 C C . GLN A 1 172 ? 4.242 41.125 5.504 1 42.28 172 GLN A C 1
ATOM 1285 O O . GLN A 1 172 ? 3.406 40.25 5.238 1 42.28 172 GLN A O 1
ATOM 1290 N N . SER A 1 173 ? 5.188 40.438 6.016 1 45.81 173 SER A N 1
ATOM 1291 C CA . SER A 1 173 ? 4.609 39.625 7.07 1 45.81 173 SER A CA 1
ATOM 1292 C C . SER A 1 173 ? 3.781 40.469 8.039 1 45.81 173 SER A C 1
ATOM 1294 O O . SER A 1 173 ? 4.32 41.031 8.984 1 45.81 173 SER A O 1
ATOM 1296 N N . GLU A 1 174 ? 3.221 41.406 7.684 1 46.16 174 GLU A N 1
ATOM 1297 C CA . GLU A 1 174 ? 2.236 41.906 8.641 1 46.16 174 GLU A CA 1
ATOM 1298 C C . GLU A 1 174 ? 1.704 40.75 9.516 1 46.16 174 GLU A C 1
ATOM 1300 O O . GLU A 1 174 ? 0.62 40.875 10.094 1 46.16 174 GLU A O 1
ATOM 1305 N N . GLY A 1 175 ? 2.088 39.438 9.43 1 52.5 175 GLY A N 1
ATOM 1306 C CA . GLY A 1 175 ? 1.376 38.188 9.531 1 52.5 175 GLY A CA 1
ATOM 1307 C C . GLY A 1 175 ? 1.256 37.656 10.953 1 52.5 175 GLY A C 1
ATOM 1308 O O . GLY A 1 175 ? 2.062 38.031 11.812 1 52.5 175 GLY A O 1
ATOM 1309 N N . GLY A 1 176 ? 0.051 37.531 11.516 1 69.81 176 GLY A N 1
ATOM 1310 C CA . GLY A 1 176 ? -0.53 36.969 12.727 1 69.81 176 GLY A CA 1
ATOM 1311 C C . GLY A 1 176 ? 0.134 35.688 13.164 1 69.81 176 GLY A C 1
ATOM 1312 O O . GLY A 1 176 ? 1.095 35.219 12.539 1 69.81 176 GLY A O 1
ATOM 1313 N N . GLU A 1 177 ? -0.078 35.188 14.312 1 88.75 177 GLU A N 1
ATOM 1314 C CA . GLU A 1 177 ? 0.393 33.969 14.953 1 88.75 177 GLU A CA 1
ATOM 1315 C C . GLU A 1 177 ? -0.014 32.719 14.156 1 88.75 177 GLU A C 1
ATOM 1317 O O . GLU A 1 177 ? -1.11 32.688 13.594 1 88.75 177 GLU A O 1
ATOM 1322 N N . TRP A 1 178 ? 0.982 31.906 13.898 1 93.94 178 TRP A N 1
ATOM 1323 C CA . TRP A 1 178 ? 0.694 30.641 13.242 1 93.94 178 TRP A CA 1
ATOM 1324 C C . TRP A 1 178 ? -0.22 29.781 14.102 1 93.94 178 TRP A C 1
ATOM 1326 O O . TRP A 1 178 ? -0.044 29.703 15.32 1 93.94 178 TRP A O 1
ATOM 1336 N N . SER A 1 179 ? -1.198 29.141 13.445 1 96 179 SER A N 1
ATOM 1337 C CA . SER A 1 179 ? -2.229 28.406 14.164 1 96 179 SER A CA 1
ATOM 1338 C C . SER A 1 179 ? -2.438 27.016 13.562 1 96 179 SER A C 1
ATOM 1340 O O . SER A 1 179 ? -2.627 26.875 12.352 1 96 179 SER A O 1
ATOM 1342 N N . PHE A 1 180 ? -2.406 26 14.438 1 98.19 180 PHE A N 1
ATOM 1343 C CA . PHE A 1 180 ? -2.707 24.641 13.992 1 98.19 180 PHE A CA 1
ATOM 1344 C C . PHE A 1 180 ? -4.137 24.547 13.477 1 98.19 180 PHE A C 1
ATOM 1346 O O . PHE A 1 180 ? -4.387 23.938 12.438 1 98.19 180 PHE A O 1
ATOM 1353 N N . ALA A 1 181 ? -5.043 25.125 14.203 1 97.38 181 ALA A N 1
ATOM 1354 C CA . ALA A 1 181 ? -6.449 25.094 13.82 1 97.38 181 ALA A CA 1
ATOM 1355 C C . ALA A 1 181 ? -6.664 25.734 12.453 1 97.38 181 ALA A C 1
ATOM 1357 O O . ALA A 1 181 ? -7.449 25.234 11.641 1 97.38 181 ALA A O 1
ATOM 1358 N N . ARG A 1 182 ? -6.051 26.844 12.219 1 97.12 182 ARG A N 1
ATOM 1359 C CA . ARG A 1 182 ? -6.145 27.516 10.93 1 97.12 182 ARG A CA 1
ATOM 1360 C C . ARG A 1 182 ? -5.617 26.625 9.805 1 97.12 182 ARG A C 1
ATOM 1362 O O . ARG A 1 182 ? -6.191 26.578 8.719 1 97.12 182 ARG A O 1
ATOM 1369 N N . GLU A 1 183 ? -4.48 25.906 10.07 1 98.25 183 GLU A N 1
ATOM 1370 C CA . GLU A 1 183 ? -3.922 24.984 9.078 1 98.25 183 GLU A CA 1
ATOM 1371 C C . GLU A 1 183 ? -4.898 23.859 8.758 1 98.25 183 GLU A C 1
ATOM 1373 O O . GLU A 1 183 ? -5.102 23.516 7.59 1 98.25 183 GLU A O 1
ATOM 1378 N N . VAL A 1 184 ? -5.516 23.281 9.758 1 98.44 184 VAL A N 1
ATOM 1379 C CA . VAL A 1 184 ? -6.496 22.219 9.578 1 98.44 184 VAL A CA 1
ATOM 1380 C C . VAL A 1 184 ? -7.668 22.719 8.742 1 98.44 184 VAL A C 1
ATOM 1382 O O . VAL A 1 184 ? -8.086 22.078 7.785 1 98.44 184 VAL A O 1
ATOM 1385 N N . THR A 1 185 ? -8.156 23.906 9.102 1 98.19 185 THR A N 1
ATOM 1386 C CA . THR A 1 185 ? -9.258 24.484 8.344 1 98.19 185 THR A CA 1
ATOM 1387 C C . THR A 1 185 ? -8.828 24.781 6.91 1 98.19 185 THR A C 1
ATOM 1389 O O . THR A 1 185 ? -9.625 24.641 5.977 1 98.19 185 THR A O 1
ATOM 1392 N N . GLY A 1 186 ? -7.598 25.266 6.77 1 98.31 186 GLY A N 1
ATOM 1393 C CA . GLY A 1 186 ? -7.059 25.484 5.438 1 98.31 186 GLY A CA 1
ATOM 1394 C C . GLY A 1 186 ? -7.098 24.25 4.566 1 98.31 186 GLY A C 1
ATOM 1395 O O . GLY A 1 186 ? -7.445 24.312 3.387 1 98.31 186 GLY A O 1
ATOM 1396 N N . HIS A 1 187 ? -6.715 23.094 5.125 1 98.69 187 HIS A N 1
ATOM 1397 C CA . HIS A 1 187 ? -6.773 21.844 4.383 1 98.69 187 HIS A CA 1
ATOM 1398 C C . HIS A 1 187 ? -8.211 21.484 4.027 1 98.69 187 HIS A C 1
ATOM 1400 O O . HIS A 1 187 ? -8.477 20.969 2.936 1 98.69 187 HIS A O 1
ATOM 1406 N N . PHE A 1 188 ? -9.141 21.75 4.945 1 98.69 188 PHE A N 1
ATOM 1407 C CA . PHE A 1 188 ? -10.547 21.531 4.637 1 98.69 188 PHE A CA 1
ATOM 1408 C C . PHE A 1 188 ? -11 22.422 3.484 1 98.69 188 PHE A C 1
ATOM 1410 O O . PHE A 1 188 ? -11.664 21.953 2.557 1 98.69 188 PHE A O 1
ATOM 1417 N N . GLY A 1 189 ? -10.57 23.609 3.541 1 98.44 189 GLY A N 1
ATOM 1418 C CA . GLY A 1 189 ? -10.922 24.578 2.51 1 98.44 189 GLY A CA 1
ATOM 1419 C C . GLY A 1 189 ? -10.312 24.25 1.157 1 98.44 189 GLY A C 1
ATOM 1420 O O . GLY A 1 189 ? -10.852 24.641 0.12 1 98.44 189 GLY A O 1
ATOM 1421 N N . ASN A 1 190 ? -9.18 23.578 1.153 1 98.25 190 ASN A N 1
ATOM 1422 C CA . ASN A 1 190 ? -8.5 23.234 -0.092 1 98.25 190 ASN A CA 1
ATOM 1423 C C . ASN A 1 190 ? -9.18 22.078 -0.802 1 98.25 190 ASN A C 1
ATOM 1425 O O . ASN A 1 190 ? -8.883 21.797 -1.963 1 98.25 190 ASN A O 1
ATOM 1429 N N . LEU A 1 191 ? -10.094 21.344 -0.132 1 97.75 191 LEU A N 1
ATOM 1430 C CA . LEU A 1 191 ? -10.883 20.312 -0.787 1 97.75 191 LEU A CA 1
ATOM 1431 C C . LEU A 1 191 ? -11.953 20.922 -1.686 1 97.75 191 LEU A C 1
ATOM 1433 O O . LEU A 1 191 ? -12.414 22.031 -1.434 1 97.75 191 LEU A O 1
ATOM 1437 N N . SER A 1 192 ? -12.305 20.203 -2.734 1 96.12 192 SER A N 1
ATOM 1438 C CA . SER A 1 192 ? -13.453 20.641 -3.525 1 96.12 192 SER A CA 1
ATOM 1439 C C . SER A 1 192 ? -14.727 20.672 -2.688 1 96.12 192 SER A C 1
ATOM 1441 O O . SER A 1 192 ? -14.859 19.906 -1.729 1 96.12 192 SER A O 1
ATOM 1443 N N . PRO A 1 193 ? -15.617 21.547 -3.059 1 96.62 193 PRO A N 1
ATOM 1444 C CA . PRO A 1 193 ? -16.891 21.562 -2.336 1 96.62 193 PRO A CA 1
ATOM 1445 C C . PRO A 1 193 ? -17.578 20.188 -2.312 1 96.62 193 PRO A C 1
ATOM 1447 O O . PRO A 1 193 ? -18.234 19.844 -1.326 1 96.62 193 PRO A O 1
ATOM 1450 N N . LEU A 1 194 ? -17.453 19.469 -3.355 1 95.19 194 LEU A N 1
ATOM 1451 C CA . LEU A 1 194 ? -18.031 18.141 -3.412 1 95.19 194 LEU A CA 1
ATOM 1452 C C . LEU A 1 194 ? -17.406 17.234 -2.361 1 95.19 194 LEU A C 1
ATOM 1454 O O . LEU A 1 194 ? -18.109 16.516 -1.652 1 95.19 194 LEU A O 1
ATOM 1458 N N . MET A 1 195 ? -16.094 17.219 -2.297 1 96.06 195 MET A N 1
ATOM 1459 C CA . MET A 1 195 ? -15.406 16.406 -1.3 1 96.06 195 MET A CA 1
ATOM 1460 C C . MET A 1 195 ? -15.773 16.844 0.113 1 96.06 195 MET A C 1
ATOM 1462 O O . MET A 1 195 ? -15.977 16.016 0.994 1 96.06 195 MET A O 1
ATOM 1466 N N . ARG A 1 196 ? -15.867 18.172 0.374 1 97.56 196 ARG A N 1
ATOM 1467 C CA . ARG A 1 196 ? -16.281 18.641 1.686 1 97.56 196 ARG A CA 1
ATOM 1468 C C . ARG A 1 196 ? -17.672 18.109 2.047 1 97.56 196 ARG A C 1
ATOM 1470 O O . ARG A 1 196 ? -17.906 17.688 3.182 1 97.56 196 ARG A O 1
ATOM 1477 N N . GLY A 1 197 ? -18.547 18.078 1.083 1 96.5 197 GLY A N 1
ATOM 1478 C CA . GLY A 1 197 ? -19.891 17.578 1.314 1 96.5 197 GLY A CA 1
ATOM 1479 C C . GLY A 1 197 ? -19.906 16.109 1.701 1 96.5 197 GLY A C 1
ATOM 1480 O O . GLY A 1 197 ? -20.797 15.672 2.447 1 96.5 197 GLY A O 1
ATOM 1481 N N . SER A 1 198 ? -18.938 15.328 1.242 1 95.81 198 SER A N 1
ATOM 1482 C CA . SER A 1 198 ? -18.906 13.883 1.47 1 95.81 198 SER A CA 1
ATOM 1483 C C . SER A 1 198 ? -18.703 13.562 2.947 1 95.81 198 SER A C 1
ATOM 1485 O O . SER A 1 198 ? -19.109 12.5 3.416 1 95.81 198 SER A O 1
ATOM 1487 N N . PHE A 1 199 ? -18.203 14.477 3.723 1 97.06 199 PHE A N 1
ATOM 1488 C CA . PHE A 1 199 ? -17.969 14.25 5.145 1 97.06 199 PHE A CA 1
ATOM 1489 C C . PHE A 1 199 ? -19.281 14.234 5.914 1 97.06 199 PHE A C 1
ATOM 1491 O O . PHE A 1 199 ? -19.328 13.805 7.07 1 97.06 199 PHE A O 1
ATOM 1498 N N . LYS A 1 200 ? -20.344 14.672 5.281 1 96.31 200 LYS A N 1
ATOM 1499 C CA . LYS A 1 200 ? -21.656 14.664 5.918 1 96.31 200 LYS A CA 1
ATOM 1500 C C . LYS A 1 200 ? -22.406 13.367 5.633 1 96.31 200 LYS A C 1
ATOM 1502 O O . LYS A 1 200 ? -23.469 13.109 6.211 1 96.31 200 LYS A O 1
ATOM 1507 N N . GLY A 1 201 ? -21.875 12.625 4.688 1 94.81 201 GLY A N 1
ATOM 1508 C CA . GLY A 1 201 ? -22.531 11.391 4.289 1 94.81 201 GLY A CA 1
ATOM 1509 C C . GLY A 1 201 ? -22.406 10.289 5.32 1 94.81 201 GLY A C 1
ATOM 1510 O O . GLY A 1 201 ? -21.828 10.492 6.391 1 94.81 201 GLY A O 1
ATOM 1511 N N . PRO A 1 202 ? -22.953 9.117 4.984 1 95.31 202 PRO A N 1
ATOM 1512 C CA . PRO A 1 202 ? -22.828 7.984 5.902 1 95.31 202 PRO A CA 1
ATOM 1513 C C . PRO A 1 202 ? -21.375 7.578 6.129 1 95.31 202 PRO A C 1
ATOM 1515 O O . PRO A 1 202 ? -20.5 7.879 5.305 1 95.31 202 PRO A O 1
ATOM 1518 N N . ALA A 1 203 ? -21.125 6.93 7.258 1 94.88 203 ALA A N 1
ATOM 1519 C CA . ALA A 1 203 ? -19.781 6.449 7.559 1 94.88 203 ALA A CA 1
ATOM 1520 C C . ALA A 1 203 ? -19.266 5.512 6.469 1 94.88 203 ALA A C 1
ATOM 1522 O O . ALA A 1 203 ? -19.984 4.605 6.039 1 94.88 203 ALA A O 1
ATOM 1523 N N . PRO A 1 204 ? -18.078 5.762 6.027 1 95.56 204 PRO A N 1
ATOM 1524 C CA . PRO A 1 204 ? -17.531 4.867 5.008 1 95.56 204 PRO A CA 1
ATOM 1525 C C . PRO A 1 204 ? -17.531 3.402 5.438 1 95.56 204 PRO A C 1
ATOM 1527 O O . PRO A 1 204 ? -17.188 3.09 6.582 1 95.56 204 PRO A O 1
ATOM 1530 N N . GLY A 1 205 ? -17.969 2.525 4.488 1 95.88 205 GLY A N 1
ATOM 1531 C CA . GLY A 1 205 ? -17.938 1.099 4.77 1 95.88 205 GLY A CA 1
ATOM 1532 C C . GLY A 1 205 ? -19.25 0.578 5.332 1 95.88 205 GLY A C 1
ATOM 1533 O O . GLY A 1 205 ? -19.453 -0.634 5.402 1 95.88 205 GLY A O 1
ATOM 1534 N N . THR A 1 206 ? -20.141 1.488 5.703 1 95.56 206 THR A N 1
ATOM 1535 C CA . THR A 1 206 ? -21.453 1.067 6.188 1 95.56 206 THR A CA 1
ATOM 1536 C C . THR A 1 206 ? -22.266 0.448 5.062 1 95.56 206 THR A C 1
ATOM 1538 O O . THR A 1 206 ? -22.297 0.972 3.945 1 95.56 206 THR A O 1
ATOM 1541 N N . PRO A 1 207 ? -22.953 -0.661 5.348 1 96.06 207 PRO A N 1
ATOM 1542 C CA . PRO A 1 207 ? -23.797 -1.241 4.297 1 96.06 207 PRO A CA 1
ATOM 1543 C C . PRO A 1 207 ? -24.891 -0.287 3.826 1 96.06 207 PRO A C 1
ATOM 1545 O O . PRO A 1 207 ? -25.562 0.329 4.648 1 96.06 207 PRO A O 1
ATOM 1548 N N . VAL A 1 208 ? -25.016 -0.186 2.582 1 94.75 208 VAL A N 1
ATOM 1549 C CA . VAL A 1 208 ? -26.078 0.654 2.016 1 94.75 208 VAL A CA 1
ATOM 1550 C C . VAL A 1 208 ? -27.438 0.121 2.436 1 94.75 208 VAL A C 1
ATOM 1552 O O . VAL A 1 208 ? -28.375 0.895 2.631 1 94.75 208 VAL A O 1
ATOM 1555 N N . ALA A 1 209 ? -27.5 -1.138 2.67 1 92.44 209 ALA A N 1
ATOM 1556 C CA . ALA A 1 209 ? -28.734 -1.823 3.021 1 92.44 209 ALA A CA 1
ATOM 1557 C C . ALA A 1 209 ? -29.281 -1.319 4.355 1 92.44 209 ALA A C 1
ATOM 1559 O O . ALA A 1 209 ? -30.484 -1.464 4.641 1 92.44 209 ALA A O 1
ATOM 1560 N N . TYR A 1 210 ? -28.422 -0.821 5.234 1 91.25 210 TYR A N 1
ATOM 1561 C CA . TYR A 1 210 ? -28.875 -0.304 6.523 1 91.25 210 TYR A CA 1
ATOM 1562 C C . TYR A 1 210 ? -29.641 1.006 6.348 1 91.25 210 TYR A C 1
ATOM 1564 O O . TYR A 1 210 ? -30.312 1.467 7.266 1 91.25 210 TYR A O 1
ATOM 1572 N N . GLY A 1 211 ? -29.578 1.471 5.195 1 83.94 211 GLY A N 1
ATOM 1573 C CA . GLY A 1 211 ? -30.156 2.791 4.984 1 83.94 211 GLY A CA 1
ATOM 1574 C C . GLY A 1 211 ? -29.297 3.908 5.559 1 83.94 211 GLY A C 1
ATOM 1575 O O . GLY A 1 211 ? -28.266 3.652 6.164 1 83.94 211 GLY A O 1
ATOM 1576 N N . ALA A 1 212 ? -29.578 5.074 5.129 1 80.69 212 ALA A N 1
ATOM 1577 C CA . ALA A 1 212 ? -28.906 6.246 5.668 1 80.69 212 ALA A CA 1
ATOM 1578 C C . ALA A 1 212 ? -29.891 7.188 6.352 1 80.69 212 ALA A C 1
ATOM 1580 O O . ALA A 1 212 ? -31.078 7.207 6.008 1 80.69 212 ALA A O 1
ATOM 1581 N N . ALA A 1 213 ? -29.406 7.684 7.465 1 74.5 213 ALA A N 1
ATOM 1582 C CA . ALA A 1 213 ? -30.25 8.68 8.133 1 74.5 213 ALA A CA 1
ATOM 1583 C C . ALA A 1 213 ? -30.656 9.789 7.176 1 74.5 213 ALA A C 1
ATOM 1585 O O . ALA A 1 213 ? -29.969 10.039 6.176 1 74.5 213 ALA A O 1
ATOM 1586 N N . GLU A 1 214 ? -31.766 10.32 7.547 1 69.25 214 GLU A N 1
ATOM 1587 C CA . GLU A 1 214 ? -32.281 11.445 6.766 1 69.25 214 GLU A CA 1
ATOM 1588 C C . GLU A 1 214 ? -31.219 12.523 6.598 1 69.25 214 GLU A C 1
ATOM 1590 O O . GLU A 1 214 ? -30.547 12.906 7.562 1 69.25 214 GLU A O 1
ATOM 1595 N N . GLY A 1 215 ? -30.812 12.938 5.355 1 69.81 215 GLY A N 1
ATOM 1596 C CA . GLY A 1 215 ? -29.828 13.977 5.086 1 69.81 215 GLY A CA 1
ATOM 1597 C C . GLY A 1 215 ? -28.469 13.43 4.738 1 69.81 215 GLY A C 1
ATOM 1598 O O . GLY A 1 215 ? -27.672 14.094 4.059 1 69.81 215 GLY A O 1
ATOM 1599 N N . GLU A 1 216 ? -28.188 12.203 5.289 1 76.25 216 GLU A N 1
ATOM 1600 C CA . GLU A 1 216 ? -26.859 11.664 5.07 1 76.25 216 GLU A CA 1
ATOM 1601 C C . GLU A 1 216 ? -26.719 11.047 3.68 1 76.25 216 GLU A C 1
ATOM 1603 O O . GLU A 1 216 ? -25.703 11.219 3.008 1 76.25 216 GLU A O 1
ATOM 1608 N N . ALA A 1 217 ? -27.797 10.328 3.35 1 67 217 ALA A N 1
ATOM 1609 C CA . ALA A 1 217 ? -27.688 9.578 2.1 1 67 217 ALA A CA 1
ATOM 1610 C C . ALA A 1 217 ? -27.469 10.523 0.917 1 67 217 ALA A C 1
ATOM 1612 O O . ALA A 1 217 ? -26.688 10.234 0.017 1 67 217 ALA A O 1
ATOM 1613 N N . GLY A 1 218 ? -27.984 11.695 1.076 1 75.44 218 GLY A N 1
ATOM 1614 C CA . GLY A 1 218 ? -27.875 12.633 -0.032 1 75.44 218 GLY A CA 1
ATOM 1615 C C . GLY A 1 218 ? -26.688 13.57 0.091 1 75.44 218 GLY A C 1
ATOM 1616 O O . GLY A 1 218 ? -26.453 14.406 -0.783 1 75.44 218 GLY A O 1
ATOM 1617 N N . ALA A 1 219 ? -25.938 13.258 1.049 1 83 219 ALA A N 1
ATOM 1618 C CA . ALA A 1 219 ? -24.859 14.203 1.264 1 83 219 ALA A CA 1
ATOM 1619 C C . ALA A 1 219 ? -23.688 13.922 0.318 1 83 219 ALA A C 1
ATOM 1621 O O . ALA A 1 219 ? -22.984 14.844 -0.106 1 83 219 ALA A O 1
ATOM 1622 N N . ILE A 1 220 ? -23.594 12.617 0.005 1 87.19 220 ILE A N 1
ATOM 1623 C CA . ILE A 1 220 ? -22.594 12.281 -1.01 1 87.19 220 ILE A CA 1
ATOM 1624 C C . ILE A 1 220 ? -23.047 12.82 -2.367 1 87.19 220 ILE A C 1
ATOM 1626 O O . ILE A 1 220 ? -24.172 12.586 -2.799 1 87.19 220 ILE A O 1
ATOM 1630 N N . GLY A 1 221 ? -22.328 13.719 -2.961 1 89.06 221 GLY A N 1
ATOM 1631 C CA . GLY A 1 221 ? -22.672 14.328 -4.23 1 89.06 221 GLY A CA 1
ATOM 1632 C C . GLY A 1 221 ? -23.188 15.75 -4.086 1 89.06 221 GLY A C 1
ATOM 1633 O O . GLY A 1 221 ? -23.547 16.391 -5.078 1 89.06 221 GLY A O 1
ATOM 1634 N N . ARG A 1 222 ? -23.266 16.156 -2.873 1 92.38 222 ARG A N 1
ATOM 1635 C CA . ARG A 1 222 ? -23.703 17.531 -2.648 1 92.38 222 ARG A CA 1
ATOM 1636 C C . ARG A 1 222 ? -22.516 18.422 -2.275 1 92.38 222 ARG A C 1
ATOM 1638 O O . ARG A 1 222 ? -21.719 18.062 -1.416 1 92.38 222 ARG A O 1
ATOM 1645 N N . ARG A 1 223 ? -22.531 19.547 -2.82 1 94.69 223 ARG A N 1
ATOM 1646 C CA . ARG A 1 223 ? -21.469 20.531 -2.588 1 94.69 223 ARG A CA 1
ATOM 1647 C C . ARG A 1 223 ? -21.641 21.219 -1.243 1 94.69 223 ARG A C 1
ATOM 1649 O O . ARG A 1 223 ? -22.766 21.531 -0.845 1 94.69 223 ARG A O 1
ATOM 1656 N N . LEU A 1 224 ? -20.562 21.422 -0.548 1 96.5 224 LEU A N 1
ATOM 1657 C CA . LEU A 1 224 ? -20.562 22.172 0.706 1 96.5 224 LEU A CA 1
ATOM 1658 C C . LEU A 1 224 ? -19.625 23.359 0.625 1 96.5 224 LEU A C 1
ATOM 1660 O O . LEU A 1 224 ? -18.406 23.188 0.473 1 96.5 224 LEU A O 1
ATOM 1664 N N . GLU A 1 225 ? -20.125 24.562 0.761 1 95.69 225 GLU A N 1
ATOM 1665 C CA . GLU A 1 225 ? -19.328 25.781 0.685 1 95.69 225 GLU A CA 1
ATOM 1666 C C . GLU A 1 225 ? -18.906 26.266 2.074 1 95.69 225 GLU A C 1
ATOM 1668 O O . GLU A 1 225 ? -17.859 26.891 2.238 1 95.69 225 GLU A O 1
ATOM 1673 N N . ASP A 1 226 ? -19.703 25.938 3.047 1 96 226 ASP A N 1
ATOM 1674 C CA . ASP A 1 226 ? -19.484 26.406 4.41 1 96 226 ASP A CA 1
ATOM 1675 C C . ASP A 1 226 ? -18.344 25.656 5.086 1 96 226 ASP A C 1
ATOM 1677 O O . ASP A 1 226 ? -18.453 24.469 5.363 1 96 226 ASP A O 1
ATOM 1681 N N . LEU A 1 227 ? -17.344 26.281 5.477 1 97.12 227 LEU A N 1
ATOM 1682 C CA . LEU A 1 227 ? -16.172 25.656 6.094 1 97.12 227 LEU A CA 1
ATOM 1683 C C . LEU A 1 227 ? -16.438 25.344 7.562 1 97.12 227 LEU A C 1
ATOM 1685 O O . LEU A 1 227 ? -15.68 24.609 8.195 1 97.12 227 LEU A O 1
ATOM 1689 N N . GLU A 1 228 ? -17.531 25.859 8.078 1 96.12 228 GLU A N 1
ATOM 1690 C CA . GLU A 1 228 ? -17.797 25.688 9.5 1 96.12 228 GLU A CA 1
ATOM 1691 C C . GLU A 1 228 ? -18.984 24.734 9.727 1 96.12 228 GLU A C 1
ATOM 1693 O O . GLU A 1 228 ? -19.547 24.688 10.82 1 96.12 228 GLU A O 1
ATOM 1698 N N . ASP A 1 229 ? -19.375 24.078 8.672 1 96.75 229 ASP A N 1
ATOM 1699 C CA . ASP A 1 229 ? -20.453 23.109 8.828 1 96.75 229 ASP A CA 1
ATOM 1700 C C . ASP A 1 229 ? -20.125 22.078 9.914 1 96.75 229 ASP A C 1
ATOM 1702 O O . ASP A 1 229 ? -19.156 21.344 9.789 1 96.75 229 ASP A O 1
ATOM 1706 N N . GLU A 1 230 ? -20.891 22.016 10.875 1 96.06 230 GLU A N 1
ATOM 1707 C CA . GLU A 1 230 ? -20.594 21.203 12.062 1 96.06 230 GLU A CA 1
ATOM 1708 C C . GLU A 1 230 ? -20.547 19.719 11.719 1 96.06 230 GLU A C 1
ATOM 1710 O O . GLU A 1 230 ? -19.656 19 12.188 1 96.06 230 GLU A O 1
ATOM 1715 N N . ALA A 1 231 ? -21.484 19.219 10.922 1 94.62 231 ALA A N 1
ATOM 1716 C CA . ALA A 1 231 ? -21.547 17.812 10.578 1 94.62 231 ALA A CA 1
ATOM 1717 C C . ALA A 1 231 ? -20.312 17.375 9.797 1 94.62 231 ALA A C 1
ATOM 1719 O O . ALA A 1 231 ? -19.719 16.328 10.078 1 94.62 231 ALA A O 1
ATOM 1720 N N . ALA A 1 232 ? -19.891 18.172 8.805 1 97.19 232 ALA A N 1
ATOM 1721 C CA . ALA A 1 232 ? -18.719 17.875 7.996 1 97.19 232 ALA A CA 1
ATOM 1722 C C . ALA A 1 232 ? -17.438 17.969 8.828 1 97.19 232 ALA A C 1
ATOM 1724 O O . ALA A 1 232 ? -16.594 17.078 8.773 1 97.19 232 ALA A O 1
ATOM 1725 N N . ARG A 1 233 ? -17.359 19.031 9.641 1 97.44 233 ARG A N 1
ATOM 1726 C CA . ARG A 1 233 ? -16.141 19.281 10.406 1 97.44 233 ARG A CA 1
ATOM 1727 C C . ARG A 1 233 ? -15.961 18.25 11.508 1 97.44 233 ARG A C 1
ATOM 1729 O O . ARG A 1 233 ? -14.836 17.922 11.883 1 97.44 233 ARG A O 1
ATOM 1736 N N . ARG A 1 234 ? -17 17.703 11.984 1 96.81 234 ARG A N 1
ATOM 1737 C CA . ARG A 1 234 ? -16.938 16.656 13 1 96.81 234 ARG A CA 1
ATOM 1738 C C . ARG A 1 234 ? -16.234 15.414 12.453 1 96.81 234 ARG A C 1
ATOM 1740 O O . ARG A 1 234 ? -15.57 14.695 13.203 1 96.81 234 ARG A O 1
ATOM 1747 N N . ASN A 1 235 ? -16.375 15.195 11.156 1 97.31 235 ASN A N 1
ATOM 1748 C CA . ASN A 1 235 ? -15.859 13.977 10.562 1 97.31 235 ASN A CA 1
ATOM 1749 C C . ASN A 1 235 ? -14.531 14.219 9.844 1 97.31 235 ASN A C 1
ATOM 1751 O O . ASN A 1 235 ? -13.781 13.281 9.586 1 97.31 235 ASN A O 1
ATOM 1755 N N . PHE A 1 236 ? -14.25 15.484 9.562 1 98.38 236 PHE A N 1
ATOM 1756 C CA . PHE A 1 236 ? -13.055 15.82 8.805 1 98.38 236 PHE A CA 1
ATOM 1757 C C . PHE A 1 236 ? -11.805 15.703 9.672 1 98.38 236 PHE A C 1
ATOM 1759 O O . PHE A 1 236 ? -11.797 16.156 10.82 1 98.38 236 PHE A O 1
ATOM 1766 N N . ARG A 1 237 ? -10.758 15.094 9.094 1 98.75 237 ARG A N 1
ATOM 1767 C CA . ARG A 1 237 ? -9.461 15.008 9.758 1 98.75 237 ARG A CA 1
ATOM 1768 C C . ARG A 1 237 ? -8.32 15.297 8.789 1 98.75 237 ARG A C 1
ATOM 1770 O O . ARG A 1 237 ? -8.375 14.891 7.625 1 98.75 237 ARG A O 1
ATOM 1777 N N . THR A 1 238 ? -7.367 16.016 9.258 1 98.69 238 THR A N 1
ATOM 1778 C CA . THR A 1 238 ? -6.074 16.094 8.594 1 98.69 238 THR A CA 1
ATOM 1779 C C . THR A 1 238 ? -5.09 15.094 9.188 1 98.69 238 THR A C 1
ATOM 1781 O O . THR A 1 238 ? -5.023 14.93 10.406 1 98.69 238 THR A O 1
ATOM 1784 N N . VAL A 1 239 ? -4.418 14.367 8.344 1 98.94 239 VAL A N 1
ATOM 1785 C CA . VAL A 1 239 ? -3.439 13.383 8.789 1 98.94 239 VAL A CA 1
ATOM 1786 C C . VAL A 1 239 ? -2.043 13.789 8.328 1 98.94 239 VAL A C 1
ATOM 1788 O O . VAL A 1 239 ? -1.835 14.086 7.148 1 98.94 239 VAL A O 1
ATOM 1791 N N . VAL A 1 240 ? -1.14 13.812 9.25 1 98.94 240 VAL A N 1
ATOM 1792 C CA . VAL A 1 240 ? 0.243 14.172 8.953 1 98.94 240 VAL A CA 1
ATOM 1793 C C . VAL A 1 240 ? 1.149 12.961 9.164 1 98.94 240 VAL A C 1
ATOM 1795 O O . VAL A 1 240 ? 1.137 12.344 10.234 1 98.94 240 VAL A O 1
ATOM 1798 N N . ILE A 1 241 ? 1.906 12.656 8.156 1 98.94 241 ILE A N 1
ATOM 1799 C CA . ILE A 1 241 ? 2.896 11.586 8.258 1 98.94 241 ILE A CA 1
ATOM 1800 C C . ILE A 1 241 ? 4.234 12.164 8.719 1 98.94 241 ILE A C 1
ATOM 1802 O O . ILE A 1 241 ? 4.715 13.148 8.156 1 98.94 241 ILE A O 1
ATOM 1806 N N . VAL A 1 242 ? 4.762 11.586 9.734 1 98.88 242 VAL A N 1
ATOM 1807 C CA . VAL A 1 242 ? 6.086 11.953 10.219 1 98.88 242 VAL A CA 1
ATOM 1808 C C . VAL A 1 242 ? 7.102 10.898 9.797 1 98.88 242 VAL A C 1
ATOM 1810 O O . VAL A 1 242 ? 7.199 9.836 10.414 1 98.88 242 VAL A O 1
ATOM 1813 N N . PRO A 1 243 ? 7.898 11.242 8.742 1 98.88 243 PRO A N 1
ATOM 1814 C CA . PRO A 1 243 ? 8.812 10.242 8.195 1 98.88 243 PRO A CA 1
ATOM 1815 C C . PRO A 1 243 ? 9.969 9.922 9.141 1 98.88 243 PRO A C 1
ATOM 1817 O O . PRO A 1 243 ? 10.555 10.828 9.742 1 98.88 243 PRO A O 1
ATOM 1820 N N . GLU A 1 244 ? 10.273 8.656 9.258 1 98.38 244 GLU A N 1
ATOM 1821 C CA . GLU A 1 244 ? 11.461 8.172 9.953 1 98.38 244 GLU A CA 1
ATOM 1822 C C . GLU A 1 244 ? 12.445 7.527 8.984 1 98.38 244 GLU A C 1
ATOM 1824 O O . GLU A 1 244 ? 13.648 7.504 9.242 1 98.38 244 GLU A O 1
ATOM 1829 N N . GLU A 1 245 ? 11.906 6.973 7.934 1 98.62 245 GLU A N 1
ATOM 1830 C CA . GLU A 1 245 ? 12.695 6.395 6.848 1 98.62 245 GLU A CA 1
ATOM 1831 C C . GLU A 1 245 ? 12.055 6.695 5.492 1 98.62 245 GLU A C 1
ATOM 1833 O O . GLU A 1 245 ? 10.836 6.652 5.348 1 98.62 245 GLU A O 1
ATOM 1838 N N . VAL A 1 246 ? 12.859 6.992 4.547 1 98.94 246 VAL A N 1
ATOM 1839 C CA . VAL A 1 246 ? 12.438 7.16 3.162 1 98.94 246 VAL A CA 1
ATOM 1840 C C . VAL A 1 246 ? 13.281 6.281 2.248 1 98.94 246 VAL A C 1
ATOM 1842 O O . VAL A 1 246 ? 14.516 6.281 2.34 1 98.94 246 VAL A O 1
ATOM 1845 N N . ASP A 1 247 ? 12.648 5.496 1.425 1 98.88 247 ASP A N 1
ATOM 1846 C CA . ASP A 1 247 ? 13.258 4.52 0.524 1 98.88 247 ASP A CA 1
ATOM 1847 C C . ASP A 1 247 ? 13.008 4.891 -0.936 1 98.88 247 ASP A C 1
ATOM 1849 O O . ASP A 1 247 ? 11.859 4.918 -1.39 1 98.88 247 ASP A O 1
ATOM 1853 N N . GLN A 1 248 ? 14.055 5.195 -1.626 1 98.94 248 GLN A N 1
ATOM 1854 C CA . GLN A 1 248 ? 13.984 5.594 -3.029 1 98.94 248 GLN A CA 1
ATOM 1855 C C . GLN A 1 248 ? 14.539 4.5 -3.938 1 98.94 248 GLN A C 1
ATOM 1857 O O . GLN A 1 248 ? 15.703 4.105 -3.807 1 98.94 248 GLN A O 1
ATOM 1862 N N . VAL A 1 249 ? 13.742 3.984 -4.816 1 98.75 249 VAL A N 1
ATOM 1863 C CA . VAL A 1 249 ? 14.195 3.068 -5.859 1 98.75 249 VAL A CA 1
ATOM 1864 C C . VAL A 1 249 ? 14.102 3.754 -7.219 1 98.75 249 VAL A C 1
ATOM 1866 O O . VAL A 1 249 ? 13.023 4.148 -7.656 1 98.75 249 VAL A O 1
ATOM 1869 N N . ASP A 1 250 ? 15.211 3.924 -7.848 1 98.56 250 ASP A N 1
ATOM 1870 C CA . ASP A 1 250 ? 15.336 4.562 -9.156 1 98.56 250 ASP A CA 1
ATOM 1871 C C . ASP A 1 250 ? 15.555 3.527 -10.25 1 98.56 250 ASP A C 1
ATOM 1873 O O . ASP A 1 250 ? 16.609 2.896 -10.32 1 98.56 250 ASP A O 1
ATOM 1877 N N . LEU A 1 251 ? 14.562 3.367 -11.125 1 97.12 251 LEU A N 1
ATOM 1878 C CA . LEU A 1 251 ? 14.609 2.361 -12.18 1 97.12 251 LEU A CA 1
ATOM 1879 C C . LEU A 1 251 ? 14.828 3.012 -13.539 1 97.12 251 LEU A C 1
ATOM 1881 O O . LEU A 1 251 ? 14.555 2.402 -14.578 1 97.12 251 LEU A O 1
ATOM 1885 N N . THR A 1 252 ? 15.266 4.258 -13.602 1 96.69 252 THR A N 1
ATOM 1886 C CA . THR A 1 252 ? 15.461 4.977 -14.859 1 96.69 252 THR A CA 1
ATOM 1887 C C . THR A 1 252 ? 16.438 4.238 -15.766 1 96.69 252 THR A C 1
ATOM 1889 O O . THR A 1 252 ? 16.203 4.102 -16.969 1 96.69 252 THR A O 1
ATOM 1892 N N . ASP A 1 253 ? 17.531 3.793 -15.18 1 95.75 253 ASP A N 1
ATOM 1893 C CA . ASP A 1 253 ? 18.469 2.928 -15.906 1 95.75 253 ASP A CA 1
ATOM 1894 C C . ASP A 1 253 ? 18.203 1.456 -15.594 1 95.75 253 ASP A C 1
ATOM 1896 O O . ASP A 1 253 ? 18.594 0.956 -14.539 1 95.75 253 ASP A O 1
ATOM 1900 N N . GLU A 1 254 ? 17.641 0.782 -16.484 1 91 254 GLU A N 1
ATOM 1901 C CA . GLU A 1 254 ? 17.234 -0.601 -16.266 1 91 254 GLU A CA 1
ATOM 1902 C C . GLU A 1 254 ? 18.438 -1.506 -16.031 1 91 254 GLU A C 1
ATOM 1904 O O . GLU A 1 254 ? 18.312 -2.555 -15.398 1 91 254 GLU A O 1
ATOM 1909 N N . MET A 1 255 ? 19.547 -1.075 -16.547 1 92.75 255 MET A N 1
ATOM 1910 C CA . MET A 1 255 ? 20.75 -1.891 -16.406 1 92.75 255 MET A CA 1
ATOM 1911 C C . MET A 1 255 ? 21.438 -1.619 -15.078 1 92.75 255 MET A C 1
ATOM 1913 O O . MET A 1 255 ? 22.297 -2.4 -14.648 1 92.75 255 MET A O 1
ATOM 1917 N N . ARG A 1 256 ? 21.078 -0.488 -14.523 1 93.56 256 ARG A N 1
ATOM 1918 C CA . ARG A 1 256 ? 21.688 -0.131 -13.25 1 93.56 256 ARG A CA 1
ATOM 1919 C C . ARG A 1 256 ? 20.672 0.507 -12.312 1 93.56 256 ARG A C 1
ATOM 1921 O O . ARG A 1 256 ? 20.812 1.666 -11.922 1 93.56 256 ARG A O 1
ATOM 1928 N N . PRO A 1 257 ? 19.641 -0.261 -11.969 1 95.88 257 PRO A N 1
ATOM 1929 C CA . PRO A 1 257 ? 18.719 0.289 -10.969 1 95.88 257 PRO A CA 1
ATOM 1930 C C . PRO A 1 257 ? 19.422 0.626 -9.656 1 95.88 257 PRO A C 1
ATOM 1932 O O . PRO A 1 257 ? 20.375 -0.048 -9.266 1 95.88 257 PRO A O 1
ATOM 1935 N N . ARG A 1 258 ? 18.984 1.703 -9.008 1 97.56 258 ARG A N 1
ATOM 1936 C CA . ARG A 1 258 ? 19.625 2.152 -7.77 1 97.56 258 ARG A CA 1
ATOM 1937 C C . ARG A 1 258 ? 18.594 2.334 -6.664 1 97.56 258 ARG A C 1
ATOM 1939 O O . ARG A 1 258 ? 17.406 2.559 -6.938 1 97.56 258 ARG A O 1
ATOM 1946 N N . ARG A 1 259 ? 19.094 2.234 -5.492 1 98.44 259 ARG A N 1
ATOM 1947 C CA . ARG A 1 259 ? 18.219 2.346 -4.328 1 98.44 259 ARG A CA 1
ATOM 1948 C C . ARG A 1 259 ? 18.938 3.021 -3.168 1 98.44 259 ARG A C 1
ATOM 1950 O O . ARG A 1 259 ? 20.094 2.682 -2.855 1 98.44 259 ARG A O 1
ATOM 1957 N N . TRP A 1 260 ? 18.281 3.994 -2.568 1 98.81 260 TRP A N 1
ATOM 1958 C CA . TRP A 1 260 ? 18.828 4.703 -1.417 1 98.81 260 TRP A CA 1
ATOM 1959 C C . TRP A 1 260 ? 17.859 4.664 -0.243 1 98.81 260 TRP A C 1
ATOM 1961 O O . TRP A 1 260 ? 16.641 4.801 -0.428 1 98.81 260 TRP A O 1
ATOM 1971 N N . LEU A 1 261 ? 18.406 4.461 0.914 1 98.69 261 LEU A N 1
ATOM 1972 C CA . LEU A 1 261 ? 17.672 4.574 2.168 1 98.69 261 LEU A CA 1
ATOM 1973 C C . LEU A 1 261 ? 18.047 5.852 2.91 1 98.69 261 LEU A C 1
ATOM 1975 O O . LEU A 1 261 ? 19.234 6.172 3.031 1 98.69 261 LEU A O 1
ATOM 1979 N N . TYR A 1 262 ? 17.078 6.621 3.252 1 98.69 262 TYR A N 1
ATOM 1980 C CA . TYR A 1 262 ? 17.234 7.766 4.141 1 98.69 262 TYR A CA 1
ATOM 1981 C C . TYR A 1 262 ? 16.641 7.469 5.516 1 98.69 262 TYR A C 1
ATOM 1983 O O . TYR A 1 262 ? 15.492 7.043 5.629 1 98.69 262 TYR A O 1
ATOM 1991 N N . ALA A 1 263 ? 17.391 7.641 6.543 1 98.25 263 ALA A N 1
ATOM 1992 C CA . ALA A 1 263 ? 16.922 7.434 7.91 1 98.25 263 ALA A CA 1
ATOM 1993 C C . ALA A 1 263 ? 17.047 8.711 8.734 1 98.25 263 ALA A C 1
ATOM 1995 O O . ALA A 1 263 ? 18.094 9.375 8.711 1 98.25 263 ALA A O 1
ATOM 1996 N N . TYR A 1 264 ? 16 9.031 9.414 1 97.75 264 TYR A N 1
ATOM 1997 C CA . TYR A 1 264 ? 16.047 10.195 10.297 1 97.75 264 TYR A CA 1
ATOM 1998 C C . TYR A 1 264 ? 16.891 9.906 11.531 1 97.75 264 TYR A C 1
ATOM 2000 O O . TYR A 1 264 ? 16.656 8.922 12.234 1 97.75 264 TYR A O 1
ATOM 2008 N N . ARG A 1 265 ? 17.844 10.758 11.789 1 96.19 265 ARG A N 1
ATOM 2009 C CA . ARG A 1 265 ? 18.75 10.57 12.93 1 96.19 265 ARG A CA 1
ATOM 2010 C C . ARG A 1 265 ? 18.609 11.711 13.938 1 96.19 265 ARG A C 1
ATOM 2012 O O . ARG A 1 265 ? 19.109 11.617 15.055 1 96.19 265 ARG A O 1
ATOM 2019 N N . GLY A 1 266 ? 17.906 12.695 13.633 1 91.88 266 GLY A N 1
ATOM 2020 C CA . GLY A 1 266 ? 17.828 13.859 14.5 1 91.88 266 GLY A CA 1
ATOM 2021 C C . GLY A 1 266 ? 19.156 14.586 14.633 1 91.88 266 GLY A C 1
ATOM 2022 O O . GLY A 1 266 ? 20.109 14.266 13.922 1 91.88 266 GLY A O 1
ATOM 2023 N N . ALA A 1 267 ? 19.297 15.742 15.414 1 79.94 267 ALA A N 1
ATOM 2024 C CA . ALA A 1 267 ? 20.516 16.5 15.641 1 79.94 267 ALA A CA 1
ATOM 2025 C C . ALA A 1 267 ? 21.156 16.141 16.984 1 79.94 267 ALA A C 1
ATOM 2027 O O . ALA A 1 267 ? 20.453 16.047 18 1 79.94 267 ALA A O 1
ATOM 2028 N N . PRO A 1 268 ? 22.484 15.906 16.781 1 74.19 268 PRO A N 1
ATOM 2029 C CA . PRO A 1 268 ? 23.531 15.641 15.789 1 74.19 268 PRO A CA 1
ATOM 2030 C C . PRO A 1 268 ? 23.609 14.164 15.406 1 74.19 268 PRO A C 1
ATOM 2032 O O . PRO A 1 268 ? 23.922 13.312 16.25 1 74.19 268 PRO A O 1
ATOM 2035 N N . GLY A 1 269 ? 22.859 13.695 14.32 1 75.5 269 GLY A N 1
ATOM 2036 C CA . GLY A 1 269 ? 22.656 12.297 13.961 1 75.5 269 GLY A CA 1
ATOM 2037 C C . GLY A 1 269 ? 23.953 11.562 13.664 1 75.5 269 GLY A C 1
ATOM 2038 O O . GLY A 1 269 ? 24.922 12.164 13.211 1 75.5 269 GLY A O 1
ATOM 2039 N N . GLU A 1 270 ? 24.109 10.375 14.32 1 87.25 270 GLU A N 1
ATOM 2040 C CA . GLU A 1 270 ? 25.219 9.477 14 1 87.25 270 GLU A CA 1
ATOM 2041 C C . GLU A 1 270 ? 24.812 8.477 12.914 1 87.25 270 GLU A C 1
ATOM 2043 O O . GLU A 1 270 ? 23.641 8.102 12.805 1 87.25 270 GLU A O 1
ATOM 2048 N N . SER A 1 271 ? 25.875 8.211 12.164 1 90 271 SER A N 1
ATOM 2049 C CA . SER A 1 271 ? 25.625 7.207 11.141 1 90 271 SER A CA 1
ATOM 2050 C C . SER A 1 271 ? 25.422 5.828 11.758 1 90 271 SER A C 1
ATOM 2052 O O . SER A 1 271 ? 26.125 5.449 12.695 1 90 271 SER A O 1
ATOM 2054 N N . LYS A 1 272 ? 24.469 5.156 11.219 1 93.19 272 LYS A N 1
ATOM 2055 C CA . LYS A 1 272 ? 24.188 3.807 11.695 1 93.19 272 LYS A CA 1
ATOM 2056 C C . LYS A 1 272 ? 24.078 2.822 10.531 1 93.19 272 LYS A C 1
ATOM 2058 O O . LYS A 1 272 ? 24 1.611 10.742 1 93.19 272 LYS A O 1
ATOM 2063 N N . LEU A 1 273 ? 24.094 3.324 9.344 1 93.5 273 LEU A N 1
ATOM 2064 C CA . LEU A 1 273 ? 23.984 2.494 8.148 1 93.5 273 LEU A CA 1
ATOM 2065 C C . LEU A 1 273 ? 25.344 2.258 7.512 1 93.5 273 LEU A C 1
ATOM 2067 O O . LEU A 1 273 ? 26.172 3.17 7.445 1 93.5 273 LEU A O 1
ATOM 2071 N N . ALA A 1 274 ? 25.609 1.035 7.086 1 94.19 274 ALA A N 1
ATOM 2072 C CA . ALA A 1 274 ? 26.828 0.751 6.332 1 94.19 274 ALA A CA 1
ATOM 2073 C C . ALA A 1 274 ? 26.922 1.63 5.09 1 94.19 274 ALA A C 1
ATOM 2075 O O . ALA A 1 274 ? 26.031 1.596 4.23 1 94.19 274 ALA A O 1
ATOM 2076 N N . GLY A 1 275 ? 27.984 2.406 5.07 1 94.94 275 GLY A N 1
ATOM 2077 C CA . GLY A 1 275 ? 28.156 3.309 3.945 1 94.94 275 GLY A CA 1
ATOM 2078 C C . GLY A 1 275 ? 27.297 4.547 4.031 1 94.94 275 GLY A C 1
ATOM 2079 O O . GLY A 1 275 ? 27.109 5.258 3.037 1 94.94 275 GLY A O 1
ATOM 2080 N N . GLY A 1 276 ? 26.797 4.805 5.18 1 96.38 276 GLY A N 1
ATOM 2081 C CA . GLY A 1 276 ? 25.875 5.918 5.355 1 96.38 276 GLY A CA 1
ATOM 2082 C C . GLY A 1 276 ? 26.578 7.262 5.453 1 96.38 276 GLY A C 1
ATOM 2083 O O . GLY A 1 276 ? 27.672 7.359 6 1 96.38 276 GLY A O 1
ATOM 2084 N N . GLU A 1 277 ? 25.984 8.219 4.863 1 96.06 277 GLU A N 1
ATOM 2085 C CA . GLU A 1 277 ? 26.406 9.609 4.965 1 96.06 277 GLU A CA 1
ATOM 2086 C C . GLU A 1 277 ? 25.375 10.453 5.703 1 96.06 277 GLU A C 1
ATOM 2088 O O . GLU A 1 277 ? 24.203 10.469 5.32 1 96.06 277 GLU A O 1
ATOM 2093 N N . VAL A 1 278 ? 25.781 11.117 6.695 1 96 278 VAL A N 1
ATOM 2094 C CA . VAL A 1 278 ? 24.875 11.977 7.445 1 96 278 VAL A CA 1
ATOM 2095 C C . VAL A 1 278 ? 24.734 13.32 6.738 1 96 278 VAL A C 1
ATOM 2097 O O . VAL A 1 278 ? 25.734 13.977 6.438 1 96 278 VAL A O 1
ATOM 2100 N N . ILE A 1 279 ? 23.578 13.727 6.449 1 95.06 279 ILE A N 1
ATOM 2101 C CA . ILE A 1 279 ? 23.234 15 5.828 1 95.06 279 ILE A CA 1
ATOM 2102 C C . ILE A 1 279 ? 22.156 15.695 6.66 1 95.06 279 ILE A C 1
ATOM 2104 O O . ILE A 1 279 ? 20.969 15.375 6.562 1 95.06 279 ILE A O 1
ATOM 2108 N N . GLY A 1 280 ? 22.578 16.703 7.453 1 93.38 280 GLY A N 1
ATOM 2109 C CA . GLY A 1 280 ? 21.641 17.281 8.406 1 93.38 280 GLY A CA 1
ATOM 2110 C C . GLY A 1 280 ? 21.141 16.297 9.43 1 93.38 280 GLY A C 1
ATOM 2111 O O . GLY A 1 280 ? 21.922 15.633 10.109 1 93.38 280 GLY A O 1
ATOM 2112 N N . GLU A 1 281 ? 19.875 16.188 9.461 1 95.62 281 GLU A N 1
ATOM 2113 C CA . GLU A 1 281 ? 19.266 15.305 10.453 1 95.62 281 GLU A CA 1
ATOM 2114 C C . GLU A 1 281 ? 19.016 13.914 9.875 1 95.62 281 GLU A C 1
ATOM 2116 O O . GLU A 1 281 ? 18.359 13.086 10.508 1 95.62 281 GLU A O 1
ATOM 2121 N N . TRP A 1 282 ? 19.5 13.664 8.688 1 97.44 282 TRP A N 1
ATOM 2122 C CA . TRP A 1 282 ? 19.234 12.406 7.996 1 97.44 282 TRP A CA 1
ATOM 2123 C C . TRP A 1 282 ? 20.531 11.672 7.668 1 97.44 282 TRP A C 1
ATOM 2125 O O . TRP A 1 282 ? 21.594 12.289 7.605 1 97.44 282 TRP A O 1
ATOM 2135 N N . GLU A 1 283 ? 20.391 10.445 7.531 1 98 283 GLU A N 1
ATOM 2136 C CA . GLU A 1 283 ? 21.453 9.586 7.012 1 98 283 GLU A CA 1
ATOM 2137 C C . GLU A 1 283 ? 21.031 8.93 5.699 1 98 283 GLU A C 1
ATOM 2139 O O . GLU A 1 283 ? 19.906 8.438 5.57 1 98 283 GLU A O 1
ATOM 2144 N N . LYS A 1 284 ? 21.922 8.961 4.738 1 98.19 284 LYS A N 1
ATOM 2145 C CA . LYS A 1 284 ? 21.656 8.391 3.422 1 98.19 284 LYS A CA 1
ATOM 2146 C C . LYS A 1 284 ? 22.641 7.254 3.115 1 98.19 284 LYS A C 1
ATOM 2148 O O . LYS A 1 284 ? 23.844 7.398 3.307 1 98.19 284 LYS A O 1
ATOM 2153 N N . ALA A 1 285 ? 22.125 6.121 2.699 1 98.44 285 ALA A N 1
ATOM 2154 C CA . ALA A 1 285 ? 22.953 4.996 2.293 1 98.44 285 ALA A CA 1
ATOM 2155 C C . ALA A 1 285 ? 22.406 4.324 1.041 1 98.44 285 ALA A C 1
ATOM 2157 O O . ALA A 1 285 ? 21.188 4.223 0.87 1 98.44 285 ALA A O 1
ATOM 2158 N N . GLU A 1 286 ? 23.297 3.852 0.253 1 98 286 GLU A N 1
ATOM 2159 C CA . GLU A 1 286 ? 22.875 3.096 -0.925 1 98 286 GLU A CA 1
ATOM 2160 C C . GLU A 1 286 ? 22.812 1.602 -0.624 1 98 286 GLU A C 1
ATOM 2162 O O . GLU A 1 286 ? 23.688 1.053 0.04 1 98 286 GLU A O 1
ATOM 2167 N N . VAL A 1 287 ? 21.766 0.993 -1.061 1 97.5 287 VAL A N 1
ATOM 2168 C CA . VAL A 1 287 ? 21.594 -0.449 -0.921 1 97.5 287 VAL A CA 1
ATOM 2169 C C . VAL A 1 287 ? 21.234 -1.06 -2.275 1 97.5 287 VAL A C 1
ATOM 2171 O O . VAL A 1 287 ? 20.875 -0.344 -3.211 1 97.5 287 VAL A O 1
ATOM 2174 N N . TRP A 1 288 ? 21.359 -2.328 -2.385 1 95.62 288 TRP A N 1
ATOM 2175 C CA . TRP A 1 288 ? 21.016 -3 -3.633 1 95.62 288 TRP A CA 1
ATOM 2176 C C . TRP A 1 288 ? 19.5 -3.025 -3.832 1 95.62 288 TRP A C 1
ATOM 2178 O O . TRP A 1 288 ? 18.75 -3.254 -2.885 1 95.62 288 TRP A O 1
ATOM 2188 N N . PRO A 1 289 ? 19.078 -2.859 -5.035 1 94.19 289 PRO A N 1
ATOM 2189 C CA . PRO A 1 289 ? 17.641 -2.816 -5.309 1 94.19 289 PRO A CA 1
ATOM 2190 C C . PRO A 1 289 ? 16.969 -4.188 -5.203 1 94.19 289 PRO A C 1
ATOM 2192 O O . PRO A 1 289 ? 17.641 -5.215 -5.316 1 94.19 289 PRO A O 1
ATOM 2195 N N . MET B 1 1 ? -18.297 -40.844 -8.359 1 30.06 1 MET B N 1
ATOM 2196 C CA . MET B 1 1 ? -17.703 -39.688 -7.695 1 30.06 1 MET B CA 1
ATOM 2197 C C . MET B 1 1 ? -18.281 -38.406 -8.242 1 30.06 1 MET B C 1
ATOM 2199 O O . MET B 1 1 ? -18.172 -38.125 -9.438 1 30.06 1 MET B O 1
ATOM 2203 N N . SER B 1 2 ? -19.312 -37.906 -7.895 1 37.78 2 SER B N 1
ATOM 2204 C CA . SER B 1 2 ? -20.141 -36.844 -8.469 1 37.78 2 SER B CA 1
ATOM 2205 C C . SER B 1 2 ? -19.312 -35.594 -8.703 1 37.78 2 SER B C 1
ATOM 2207 O O . SER B 1 2 ? -18.719 -35.031 -7.77 1 37.78 2 SER B O 1
ATOM 2209 N N . THR B 1 3 ? -18.578 -35.406 -9.766 1 44.69 3 THR B N 1
ATOM 2210 C CA . THR B 1 3 ? -17.734 -34.281 -10.188 1 44.69 3 THR B CA 1
ATOM 2211 C C . THR B 1 3 ? -18.438 -32.969 -9.914 1 44.69 3 THR B C 1
ATOM 2213 O O . THR B 1 3 ? -19.469 -32.656 -10.508 1 44.69 3 THR B O 1
ATOM 2216 N N . SER B 1 4 ? -18.578 -32.562 -8.766 1 55.25 4 SER B N 1
ATOM 2217 C CA . SER B 1 4 ? -19.188 -31.281 -8.453 1 55.25 4 SER B CA 1
ATOM 2218 C C . SER B 1 4 ? -18.812 -30.234 -9.5 1 55.25 4 SER B C 1
ATOM 2220 O O . SER B 1 4 ? -17.656 -30.125 -9.898 1 55.25 4 SER B O 1
ATOM 2222 N N . PRO B 1 5 ? -19.781 -29.75 -10.258 1 67.75 5 PRO B N 1
ATOM 2223 C CA . PRO B 1 5 ? -19.562 -28.75 -11.305 1 67.75 5 PRO B CA 1
ATOM 2224 C C . PRO B 1 5 ? -18.656 -27.609 -10.859 1 67.75 5 PRO B C 1
ATOM 2226 O O . PRO B 1 5 ? -18.625 -27.281 -9.68 1 67.75 5 PRO B O 1
ATOM 2229 N N . ASN B 1 6 ? -17.688 -27.297 -11.648 1 81.31 6 ASN B N 1
ATOM 2230 C CA . ASN B 1 6 ? -16.812 -26.141 -11.453 1 81.31 6 ASN B CA 1
ATOM 2231 C C . ASN B 1 6 ? -17.609 -24.906 -11.016 1 81.31 6 ASN B C 1
ATOM 2233 O O . ASN B 1 6 ? -18.656 -24.609 -11.586 1 81.31 6 ASN B O 1
ATOM 2237 N N . PRO B 1 7 ? -17.234 -24.406 -9.875 1 86.44 7 PRO B N 1
ATOM 2238 C CA . PRO B 1 7 ? -17.859 -23.125 -9.57 1 86.44 7 PRO B CA 1
ATOM 2239 C C . PRO B 1 7 ? -17.625 -22.062 -10.648 1 86.44 7 PRO B C 1
ATOM 2241 O O . PRO B 1 7 ? -16.641 -22.156 -11.398 1 86.44 7 PRO B O 1
ATOM 2244 N N . PRO B 1 8 ? -18.547 -21.203 -10.82 1 92.12 8 PRO B N 1
ATOM 2245 C CA . PRO B 1 8 ? -18.297 -20.109 -11.766 1 92.12 8 PRO B CA 1
ATOM 2246 C C . PRO B 1 8 ? -17.141 -19.203 -11.344 1 92.12 8 PRO B C 1
ATOM 2248 O O . PRO B 1 8 ? -16.75 -19.203 -10.172 1 92.12 8 PRO B O 1
ATOM 2251 N N . PRO B 1 9 ? -16.562 -18.469 -12.297 1 95.75 9 PRO B N 1
ATOM 2252 C CA . PRO B 1 9 ? -15.547 -17.469 -11.938 1 95.75 9 PRO B CA 1
ATOM 2253 C C . PRO B 1 9 ? -16.062 -16.438 -10.93 1 95.75 9 PRO B C 1
ATOM 2255 O O . PRO B 1 9 ? -17.281 -16.188 -10.875 1 95.75 9 PRO B O 1
ATOM 2258 N N . ALA B 1 10 ? -15.148 -15.906 -10.125 1 97.88 10 ALA B N 1
ATOM 2259 C CA . ALA B 1 10 ? -15.539 -14.875 -9.164 1 97.88 10 ALA B CA 1
ATOM 2260 C C . ALA B 1 10 ? -16.281 -13.734 -9.852 1 97.88 10 ALA B C 1
ATOM 2262 O O . ALA B 1 10 ? -15.93 -13.336 -10.969 1 97.88 10 ALA B O 1
ATOM 2263 N N . PRO B 1 11 ? -17.297 -13.148 -9.266 1 98.06 11 PRO B N 1
ATOM 2264 C CA . PRO B 1 11 ? -18.109 -12.109 -9.898 1 98.06 11 PRO B CA 1
ATOM 2265 C C . PRO B 1 11 ? -17.312 -10.844 -10.195 1 98.06 11 PRO B C 1
ATOM 2267 O O . PRO B 1 11 ? -17.719 -10.031 -11.031 1 98.06 11 PRO B O 1
ATOM 2270 N N . TRP B 1 12 ? -16.219 -10.617 -9.531 1 98.81 12 TRP B N 1
ATOM 2271 C CA . TRP B 1 12 ? -15.398 -9.43 -9.734 1 98.81 12 TRP B CA 1
ATOM 2272 C C . TRP B 1 12 ? -14.367 -9.656 -10.836 1 98.81 12 TRP B C 1
ATOM 2274 O O . TRP B 1 12 ? -13.75 -8.711 -11.328 1 98.81 12 TRP B O 1
ATOM 2284 N N . ARG B 1 13 ? -14.148 -10.859 -11.273 1 98.62 13 ARG B N 1
ATOM 2285 C CA . ARG B 1 13 ? -13.016 -11.273 -12.086 1 98.62 13 ARG B CA 1
ATOM 2286 C C . ARG B 1 13 ? -13 -10.531 -13.422 1 98.62 13 ARG B C 1
ATOM 2288 O O . ARG B 1 13 ? -11.977 -9.945 -13.805 1 98.62 13 ARG B O 1
ATOM 2295 N N . SER B 1 14 ? -14.07 -10.609 -14.172 1 98.5 14 SER B N 1
ATOM 2296 C CA . SER B 1 14 ? -14.117 -10.078 -15.523 1 98.5 14 SER B CA 1
ATOM 2297 C C . SER B 1 14 ? -13.867 -8.57 -15.539 1 98.5 14 SER B C 1
ATOM 2299 O O . SER B 1 14 ? -13.047 -8.078 -16.312 1 98.5 14 SER B O 1
ATOM 2301 N N . LEU B 1 15 ? -14.539 -7.844 -14.711 1 98.75 15 LEU B N 1
ATOM 2302 C CA . LEU B 1 15 ? -14.367 -6.395 -14.672 1 98.75 15 LEU B CA 1
ATOM 2303 C C . LEU B 1 15 ? -12.969 -6.023 -14.195 1 98.75 15 LEU B C 1
ATOM 2305 O O . LEU B 1 15 ? -12.344 -5.113 -14.742 1 98.75 15 LEU B O 1
ATOM 2309 N N . PHE B 1 16 ? -12.547 -6.723 -13.234 1 98.81 16 PHE B N 1
ATOM 2310 C CA . PHE B 1 16 ? -11.203 -6.512 -12.695 1 98.81 16 PHE B CA 1
ATOM 2311 C C . PHE B 1 16 ? -10.148 -6.656 -13.789 1 98.81 16 PHE B C 1
ATOM 2313 O O . PHE B 1 16 ? -9.312 -5.773 -13.969 1 98.81 16 PHE B O 1
ATOM 2320 N N . LEU B 1 17 ? -10.203 -7.738 -14.508 1 98.56 17 LEU B N 1
ATOM 2321 C CA . LEU B 1 17 ? -9.234 -7.996 -15.562 1 98.56 17 LEU B CA 1
ATOM 2322 C C . LEU B 1 17 ? -9.352 -6.961 -16.672 1 98.56 17 LEU B C 1
ATOM 2324 O O . LEU B 1 17 ? -8.344 -6.535 -17.25 1 98.56 17 LEU B O 1
ATOM 2328 N N . SER B 1 18 ? -10.547 -6.523 -17 1 98.44 18 SER B N 1
ATOM 2329 C CA . SER B 1 18 ? -10.75 -5.504 -18.016 1 98.44 18 SER B CA 1
ATOM 2330 C C . SER B 1 18 ? -10.117 -4.18 -17.609 1 98.44 18 SER B C 1
ATOM 2332 O O . SER B 1 18 ? -9.672 -3.406 -18.453 1 98.44 18 SER B O 1
ATOM 2334 N N . HIS B 1 19 ? -10.086 -3.871 -16.312 1 98.56 19 HIS B N 1
ATOM 2335 C CA . HIS B 1 19 ? -9.438 -2.668 -15.805 1 98.56 19 HIS B CA 1
ATOM 2336 C C . HIS B 1 19 ? -7.922 -2.793 -15.859 1 98.56 19 HIS B C 1
ATOM 2338 O O . HIS B 1 19 ? -7.227 -1.837 -16.219 1 98.56 19 HIS B O 1
ATOM 2344 N N . LEU B 1 20 ? -7.434 -3.971 -15.57 1 97.81 20 LEU B N 1
ATOM 2345 C CA . LEU B 1 20 ? -5.996 -4.18 -15.469 1 97.81 20 LEU B CA 1
ATOM 2346 C C . LEU B 1 20 ? -5.32 -4 -16.828 1 97.81 20 LEU B C 1
ATOM 2348 O O . LEU B 1 20 ? -4.156 -3.594 -16.891 1 97.81 20 LEU B O 1
ATOM 2352 N N . VAL B 1 21 ? -6.004 -4.25 -17.859 1 95.56 21 VAL B N 1
ATOM 2353 C CA . VAL B 1 21 ? -5.43 -4.148 -19.203 1 95.56 21 VAL B CA 1
ATOM 2354 C C . VAL B 1 21 ? -5.098 -2.689 -19.516 1 95.56 21 VAL B C 1
ATOM 2356 O O . VAL B 1 21 ? -4.328 -2.402 -20.438 1 95.56 21 VAL B O 1
ATOM 2359 N N . GLN B 1 22 ? -5.652 -1.77 -18.75 1 94.75 22 GLN B N 1
ATOM 2360 C CA . GLN B 1 22 ? -5.426 -0.345 -18.969 1 94.75 22 GLN B CA 1
ATOM 2361 C C . GLN B 1 22 ? -4.102 0.104 -18.359 1 94.75 22 GLN B C 1
ATOM 2363 O O . GLN B 1 22 ? -3.648 1.225 -18.594 1 94.75 22 GLN B O 1
ATOM 2368 N N . LEU B 1 23 ? -3.564 -0.786 -17.531 1 94 23 LEU B N 1
ATOM 2369 C CA . LEU B 1 23 ? -2.283 -0.491 -16.906 1 94 23 LEU B CA 1
ATOM 2370 C C . LEU B 1 23 ? -1.134 -1.104 -17.688 1 94 23 LEU B C 1
ATOM 2372 O O . LEU B 1 23 ? -1.188 -2.277 -18.062 1 94 23 LEU B O 1
ATOM 2376 N N . ASN B 1 24 ? -0.071 -0.263 -17.922 1 91.06 24 ASN B N 1
ATOM 2377 C CA . ASN B 1 24 ? 1.147 -0.75 -18.562 1 91.06 24 ASN B CA 1
ATOM 2378 C C . ASN B 1 24 ? 2.393 -0.109 -17.953 1 91.06 24 ASN B C 1
ATOM 2380 O O . ASN B 1 24 ? 2.662 1.071 -18.188 1 91.06 24 ASN B O 1
ATOM 2384 N N . PRO B 1 25 ? 3.262 -0.879 -17.344 1 93.62 25 PRO B N 1
ATOM 2385 C CA . PRO B 1 25 ? 3.018 -2.256 -16.906 1 93.62 25 PRO B CA 1
ATOM 2386 C C . PRO B 1 25 ? 1.878 -2.363 -15.898 1 93.62 25 PRO B C 1
ATOM 2388 O O . PRO B 1 25 ? 1.411 -1.346 -15.383 1 93.62 25 PRO B O 1
ATOM 2391 N N . GLN B 1 26 ? 1.402 -3.523 -15.672 1 97.31 26 GLN B N 1
ATOM 2392 C CA . GLN B 1 26 ? 0.319 -3.754 -14.727 1 97.31 26 GLN B CA 1
ATOM 2393 C C . GLN B 1 26 ? 0.84 -3.773 -13.289 1 97.31 26 GLN B C 1
ATOM 2395 O O . GLN B 1 26 ? 1.089 -4.844 -12.727 1 97.31 26 GLN B O 1
ATOM 2400 N N . THR B 1 27 ? 0.938 -2.598 -12.766 1 97.88 27 THR B N 1
ATOM 2401 C CA . THR B 1 27 ? 1.508 -2.426 -11.43 1 97.88 27 THR B CA 1
ATOM 2402 C C . THR B 1 27 ? 0.412 -2.439 -10.367 1 97.88 27 THR B C 1
ATOM 2404 O O . THR B 1 27 ? -0.744 -2.121 -10.656 1 97.88 27 THR B O 1
ATOM 2407 N N . PHE B 1 28 ? 0.736 -2.861 -9.227 1 98.75 28 PHE B N 1
ATOM 2408 C CA . PHE B 1 28 ? -0.085 -2.734 -8.031 1 98.75 28 PHE B CA 1
ATOM 2409 C C . PHE B 1 28 ? 0.787 -2.592 -6.789 1 98.75 28 PHE B C 1
ATOM 2411 O O . PHE B 1 28 ? 2.008 -2.752 -6.859 1 98.75 28 PHE B O 1
ATOM 2418 N N . THR B 1 29 ? 0.203 -2.195 -5.676 1 98.94 29 THR B N 1
ATOM 2419 C CA . THR B 1 29 ? 0.922 -2.102 -4.41 1 98.94 29 THR B CA 1
ATOM 2420 C C . THR B 1 29 ? 0.559 -3.268 -3.496 1 98.94 29 THR B C 1
ATOM 2422 O O . THR B 1 29 ? -0.622 -3.549 -3.281 1 98.94 29 THR B O 1
ATOM 2425 N N . LEU B 1 30 ? 1.581 -3.938 -3.021 1 98.94 30 LEU B N 1
ATOM 2426 C CA . LEU B 1 30 ? 1.379 -5.055 -2.105 1 98.94 30 LEU B CA 1
ATOM 2427 C C . LEU B 1 30 ? 1.732 -4.656 -0.676 1 98.94 30 LEU B C 1
ATOM 2429 O O . LEU B 1 30 ? 2.861 -4.238 -0.405 1 98.94 30 LEU B O 1
ATOM 2433 N N . ALA B 1 31 ? 0.75 -4.777 0.184 1 98.94 31 ALA B N 1
ATOM 2434 C CA . ALA B 1 31 ? 0.972 -4.531 1.606 1 98.94 31 ALA B CA 1
ATOM 2435 C C . ALA B 1 31 ? 1.177 -5.84 2.363 1 98.94 31 ALA B C 1
ATOM 2437 O O . ALA B 1 31 ? 0.464 -6.82 2.129 1 98.94 31 ALA B O 1
ATOM 2438 N N . THR B 1 32 ? 2.18 -5.895 3.234 1 98.75 32 THR B N 1
ATOM 2439 C CA . THR B 1 32 ? 2.516 -7.031 4.086 1 98.75 32 THR B CA 1
ATOM 2440 C C . THR B 1 32 ? 2.762 -6.578 5.52 1 98.75 32 THR B C 1
ATOM 2442 O O . THR B 1 32 ? 2.635 -5.395 5.836 1 98.75 32 THR B O 1
ATOM 2445 N N . LEU B 1 33 ? 3.01 -7.527 6.395 1 97.25 33 LEU B N 1
ATOM 2446 C CA . LEU B 1 33 ? 3.352 -7.277 7.789 1 97.25 33 LEU B CA 1
ATOM 2447 C C . LEU B 1 33 ? 4.82 -7.586 8.055 1 97.25 33 LEU B C 1
ATOM 2449 O O . LEU B 1 33 ? 5.301 -8.672 7.727 1 97.25 33 LEU B O 1
ATOM 2453 N N . HIS B 1 34 ? 5.48 -6.605 8.562 1 96.19 34 HIS B N 1
ATOM 2454 C CA . HIS B 1 34 ? 6.844 -6.812 9.031 1 96.19 34 HIS B CA 1
ATOM 2455 C C . HIS B 1 34 ? 6.883 -7.023 10.539 1 96.19 34 HIS B C 1
ATOM 2457 O O . HIS B 1 34 ? 6.633 -6.094 11.312 1 96.19 34 HIS B O 1
ATOM 2463 N N . PRO B 1 35 ? 7.211 -8.203 10.984 1 92.75 35 PRO B N 1
ATOM 2464 C CA . PRO B 1 35 ? 7.234 -8.461 12.43 1 92.75 35 PRO B CA 1
ATOM 2465 C C . PRO B 1 35 ? 8.336 -7.676 13.148 1 92.75 35 PRO B C 1
ATOM 2467 O O . PRO B 1 35 ? 9.422 -7.484 12.594 1 92.75 35 PRO B O 1
ATOM 2470 N N . THR B 1 36 ? 8.039 -7.184 14.242 1 89.88 36 THR B N 1
ATOM 2471 C CA . THR B 1 36 ? 9.016 -6.539 15.117 1 89.88 36 THR B CA 1
ATOM 2472 C C . THR B 1 36 ? 9.141 -7.301 16.438 1 89.88 36 THR B C 1
ATOM 2474 O O . THR B 1 36 ? 8.219 -8 16.844 1 89.88 36 THR B O 1
ATOM 2477 N N . PRO B 1 37 ? 10.523 -7.398 16.906 1 74.62 37 PRO B N 1
ATOM 2478 C CA . PRO B 1 37 ? 10.656 -8.078 18.203 1 74.62 37 PRO B CA 1
ATOM 2479 C C . PRO B 1 37 ? 9.727 -7.508 19.266 1 74.62 37 PRO B C 1
ATOM 2481 O O . PRO B 1 37 ? 9.398 -6.32 19.234 1 74.62 37 PRO B O 1
ATOM 2484 N N . PHE B 1 38 ? 9.211 -8.414 19.969 1 56.19 38 PHE B N 1
ATOM 2485 C CA . PHE B 1 38 ? 8.383 -7.992 21.094 1 56.19 38 PHE B CA 1
ATOM 2486 C C . PHE B 1 38 ? 9.164 -7.062 22.016 1 56.19 38 PHE B C 1
ATOM 2488 O O . PHE B 1 38 ? 10.133 -7.48 22.656 1 56.19 38 PHE B O 1
ATOM 2495 N N . CYS B 1 39 ? 10.039 -6.316 21.516 1 46.81 39 CYS B N 1
ATOM 2496 C CA . CYS B 1 39 ? 10.688 -5.551 22.578 1 46.81 39 CYS B CA 1
ATOM 2497 C C . CYS B 1 39 ? 9.688 -5.164 23.656 1 46.81 39 CYS B C 1
ATOM 2499 O O . CYS B 1 39 ? 8.492 -5.027 23.391 1 46.81 39 CYS B O 1
ATOM 2501 N N . GLU B 1 40 ? 10.234 -5.355 25.031 1 39.09 40 GLU B N 1
ATOM 2502 C CA . GLU B 1 40 ? 9.672 -4.914 26.297 1 39.09 40 GLU B CA 1
ATOM 2503 C C . GLU B 1 40 ? 9.031 -3.537 26.172 1 39.09 40 GLU B C 1
ATOM 2505 O O . GLU B 1 40 ? 8.695 -2.906 27.172 1 39.09 40 GLU B O 1
ATOM 2510 N N . SER B 1 41 ? 9.633 -2.797 25.219 1 39.81 41 SER B N 1
ATOM 2511 C CA . SER B 1 41 ? 9.172 -1.452 25.547 1 39.81 41 SER B CA 1
ATOM 2512 C C . SER B 1 41 ? 7.652 -1.405 25.688 1 39.81 41 SER B C 1
ATOM 2514 O O . SER B 1 41 ? 6.938 -2.066 24.938 1 39.81 41 SER B O 1
ATOM 2516 N N . PRO B 1 42 ? 7.352 -0.916 26.75 1 38.56 42 PRO B N 1
ATOM 2517 C CA . PRO B 1 42 ? 5.98 -0.626 27.172 1 38.56 42 PRO B CA 1
ATOM 2518 C C . PRO B 1 42 ? 5.098 -0.149 26.016 1 38.56 42 PRO B C 1
ATOM 2520 O O . PRO B 1 42 ? 3.889 0.019 26.188 1 38.56 42 PRO B O 1
ATOM 2523 N N . SER B 1 43 ? 5.648 0.765 25.219 1 48.31 43 SER B N 1
ATOM 2524 C CA . SER B 1 43 ? 4.621 1.41 24.406 1 48.31 43 SER B CA 1
ATOM 2525 C C . SER B 1 43 ? 3.936 0.407 23.484 1 48.31 43 SER B C 1
ATOM 2527 O O . SER B 1 43 ? 4.602 -0.399 22.828 1 48.31 43 SER B O 1
ATOM 2529 N N . ALA B 1 44 ? 2.633 0.028 23.766 1 57 44 ALA B N 1
ATOM 2530 C CA . ALA B 1 44 ? 1.447 -0.81 23.594 1 57 44 ALA B CA 1
ATOM 2531 C C . ALA B 1 44 ? 1.12 -1.009 22.125 1 57 44 ALA B C 1
ATOM 2533 O O . ALA B 1 44 ? 0.02 -1.446 21.781 1 57 44 ALA B O 1
ATOM 2534 N N . GLY B 1 45 ? 2.152 -0.736 21.172 1 76.31 45 GLY B N 1
ATOM 2535 C CA . GLY B 1 45 ? 1.64 -0.928 19.812 1 76.31 45 GLY B CA 1
ATOM 2536 C C . GLY B 1 45 ? 1.704 -2.371 19.359 1 76.31 45 GLY B C 1
ATOM 2537 O O . GLY B 1 45 ? 2.086 -3.258 20.125 1 76.31 45 GLY B O 1
ATOM 2538 N N . LEU B 1 46 ? 1.181 -2.684 18.25 1 86.31 46 LEU B N 1
ATOM 2539 C CA . LEU B 1 46 ? 1.164 -4 17.625 1 86.31 46 LEU B CA 1
ATOM 2540 C C . LEU B 1 46 ? 2.576 -4.449 17.266 1 86.31 46 LEU B C 1
ATOM 2542 O O . LEU B 1 46 ? 3.406 -3.631 16.859 1 86.31 46 LEU B O 1
ATOM 2546 N N . PRO B 1 47 ? 2.959 -5.66 17.422 1 89.94 47 PRO B N 1
ATOM 2547 C CA . PRO B 1 47 ? 4.289 -6.18 17.109 1 89.94 47 PRO B CA 1
ATOM 2548 C C . PRO B 1 47 ? 4.52 -6.352 15.617 1 89.94 47 PRO B C 1
ATOM 2550 O O . PRO B 1 47 ? 4.992 -7.402 15.172 1 89.94 47 PRO B O 1
ATOM 2553 N N . ALA B 1 48 ? 4.141 -5.441 14.859 1 94.19 48 ALA B N 1
ATOM 2554 C CA . ALA B 1 48 ? 4.301 -5.465 13.406 1 94.19 48 ALA B CA 1
ATOM 2555 C C . ALA B 1 48 ? 4.34 -4.047 12.844 1 94.19 48 ALA B C 1
ATOM 2557 O O . ALA B 1 48 ? 3.781 -3.121 13.43 1 94.19 48 ALA B O 1
ATOM 2558 N N . LEU B 1 49 ? 4.977 -3.902 11.789 1 97.12 49 LEU B N 1
ATOM 2559 C CA . LEU B 1 49 ? 4.969 -2.674 11 1 97.12 49 LEU B CA 1
ATOM 2560 C C . LEU B 1 49 ? 4.324 -2.908 9.641 1 97.12 49 LEU B C 1
ATOM 2562 O O . LEU B 1 49 ? 4.504 -3.969 9.039 1 97.12 49 LEU B O 1
ATOM 2566 N N . PRO B 1 50 ? 3.555 -1.934 9.188 1 98.31 50 PRO B N 1
ATOM 2567 C CA . PRO B 1 50 ? 3.049 -2.041 7.816 1 98.31 50 PRO B CA 1
ATOM 2568 C C . PRO B 1 50 ? 4.141 -1.833 6.77 1 98.31 50 PRO B C 1
ATOM 2570 O O . PRO B 1 50 ? 4.977 -0.939 6.914 1 98.31 50 PRO B O 1
ATOM 2573 N N . ARG B 1 51 ? 4.168 -2.676 5.805 1 98.69 51 ARG B N 1
ATOM 2574 C CA . ARG B 1 51 ? 5.031 -2.518 4.641 1 98.69 51 ARG B CA 1
ATOM 2575 C C . ARG B 1 51 ? 4.223 -2.545 3.348 1 98.69 51 ARG B C 1
ATOM 2577 O O . ARG B 1 51 ? 3.15 -3.154 3.295 1 98.69 51 ARG B O 1
ATOM 2584 N N . ALA B 1 52 ? 4.691 -1.854 2.377 1 98.81 52 ALA B N 1
ATOM 2585 C CA . ALA B 1 52 ? 4.047 -1.843 1.065 1 98.81 52 ALA B CA 1
ATOM 2586 C C . ALA B 1 52 ? 5.047 -1.494 -0.033 1 98.81 52 ALA B C 1
ATOM 2588 O O . ALA B 1 52 ? 6.004 -0.752 0.203 1 98.81 52 ALA B O 1
ATOM 2589 N N . ARG B 1 53 ? 4.855 -2.047 -1.174 1 98.81 53 ARG B N 1
ATOM 2590 C CA . ARG B 1 53 ? 5.695 -1.741 -2.328 1 98.81 53 ARG B CA 1
ATOM 2591 C C . ARG B 1 53 ? 4.969 -2.055 -3.631 1 98.81 53 ARG B C 1
ATOM 2593 O O . ARG B 1 53 ? 4.047 -2.871 -3.654 1 98.81 53 ARG B O 1
ATOM 2600 N N . THR B 1 54 ? 5.414 -1.393 -4.625 1 98.62 54 THR B N 1
ATOM 2601 C CA . THR B 1 54 ? 4.867 -1.631 -5.957 1 98.62 54 THR B CA 1
ATOM 2602 C C . THR B 1 54 ? 5.391 -2.943 -6.531 1 98.62 54 THR B C 1
ATOM 2604 O O . THR B 1 54 ? 6.582 -3.24 -6.426 1 98.62 54 THR B O 1
ATOM 2607 N N . CYS B 1 55 ? 4.535 -3.725 -7.047 1 98.56 55 CYS B N 1
ATOM 2608 C CA . CYS B 1 55 ? 4.824 -4.988 -7.711 1 98.56 55 CYS B CA 1
ATOM 2609 C C . CYS B 1 55 ? 4.172 -5.047 -9.086 1 98.56 55 CYS B C 1
ATOM 2611 O O . CYS B 1 55 ? 3.418 -4.145 -9.461 1 98.56 55 CYS B O 1
ATOM 2613 N N . ILE B 1 56 ? 4.555 -6.09 -9.828 1 98.31 56 ILE B N 1
ATOM 2614 C CA . ILE B 1 56 ? 3.969 -6.312 -11.148 1 98.31 56 ILE B CA 1
ATOM 2615 C C . ILE B 1 56 ? 2.979 -7.473 -11.078 1 98.31 56 ILE B C 1
ATOM 2617 O O . ILE B 1 56 ? 3.281 -8.523 -10.5 1 98.31 56 ILE B O 1
ATOM 2621 N N . PHE B 1 57 ? 1.806 -7.172 -11.594 1 98.75 57 PHE B N 1
ATOM 2622 C CA . PHE B 1 57 ? 0.82 -8.227 -11.812 1 98.75 57 PHE B CA 1
ATOM 2623 C C . PHE B 1 57 ? 1.241 -9.133 -12.961 1 98.75 57 PHE B C 1
ATOM 2625 O O . PHE B 1 57 ? 1.399 -8.672 -14.094 1 98.75 57 PHE B O 1
ATOM 2632 N N . ARG B 1 58 ? 1.371 -10.43 -12.711 1 98.44 58 ARG B N 1
ATOM 2633 C CA . ARG B 1 58 ? 1.92 -11.344 -13.703 1 98.44 58 ARG B CA 1
ATOM 2634 C C . ARG B 1 58 ? 0.856 -12.32 -14.195 1 98.44 58 ARG B C 1
ATOM 2636 O O . ARG B 1 58 ? 1.174 -13.445 -14.602 1 98.44 58 ARG B O 1
ATOM 2643 N N . GLY B 1 59 ? -0.442 -11.891 -14.07 1 98.12 59 GLY B N 1
ATOM 2644 C CA . GLY B 1 59 ? -1.55 -12.734 -14.492 1 98.12 59 GLY B CA 1
ATOM 2645 C C . GLY B 1 59 ? -2.193 -13.5 -13.352 1 98.12 59 GLY B C 1
ATOM 2646 O O . GLY B 1 59 ? -1.935 -13.211 -12.18 1 98.12 59 GLY B O 1
ATOM 2647 N N . LEU B 1 60 ? -3.072 -14.406 -13.727 1 98.75 60 LEU B N 1
ATOM 2648 C CA . LEU B 1 60 ? -3.721 -15.289 -12.773 1 98.75 60 LEU B CA 1
ATOM 2649 C C . LEU B 1 60 ? -3.082 -16.672 -12.797 1 98.75 60 LEU B C 1
ATOM 2651 O O . LEU B 1 60 ? -2.684 -17.156 -13.859 1 98.75 60 LEU B O 1
ATOM 2655 N N . TRP B 1 61 ? -2.996 -17.312 -11.641 1 98.81 61 TRP B N 1
ATOM 2656 C CA . TRP B 1 61 ? -2.398 -18.625 -11.531 1 98.81 61 TRP B CA 1
ATOM 2657 C C . TRP B 1 61 ? -3.098 -19.625 -12.461 1 98.81 61 TRP B C 1
ATOM 2659 O O . TRP B 1 61 ? -4.328 -19.641 -12.539 1 98.81 61 TRP B O 1
ATOM 2669 N N . ALA B 1 62 ? -2.361 -20.438 -13.195 1 98 62 ALA B N 1
ATOM 2670 C CA . ALA B 1 62 ? -2.803 -21.453 -14.148 1 98 62 ALA B CA 1
ATOM 2671 C C . ALA B 1 62 ? -3.227 -20.812 -15.469 1 98 62 ALA B C 1
ATOM 2673 O O . ALA B 1 62 ? -3.793 -21.484 -16.344 1 98 62 ALA B O 1
ATOM 2674 N N . GLU B 1 63 ? -3.027 -19.5 -15.586 1 97.25 63 GLU B N 1
ATOM 2675 C CA . GLU B 1 63 ? -3.322 -18.766 -16.812 1 97.25 63 GLU B CA 1
ATOM 2676 C C . GLU B 1 63 ? -2.146 -17.875 -17.219 1 97.25 63 GLU B C 1
ATOM 2678 O O . GLU B 1 63 ? -2.324 -16.703 -17.516 1 97.25 63 GLU B O 1
ATOM 2683 N N . LEU B 1 64 ? -1.041 -18.453 -17.25 1 96.56 64 LEU B N 1
ATOM 2684 C CA . LEU B 1 64 ? 0.177 -17.75 -17.641 1 96.56 64 LEU B CA 1
ATOM 2685 C C . LEU B 1 64 ? -0.03 -17 -18.953 1 96.56 64 LEU B C 1
ATOM 2687 O O . LEU B 1 64 ? -0.388 -17.594 -19.969 1 96.56 64 LEU B O 1
ATOM 2691 N N . PRO B 1 65 ? 0.126 -15.656 -18.906 1 95.56 65 PRO B N 1
ATOM 2692 C CA . PRO B 1 65 ? -0.054 -14.891 -20.141 1 95.56 65 PRO B CA 1
ATOM 2693 C C . PRO B 1 65 ? 0.873 -15.352 -21.266 1 95.56 65 PRO B C 1
ATOM 2695 O O . PRO B 1 65 ? 2.027 -15.703 -21 1 95.56 65 PRO B O 1
ATOM 2698 N N . CYS B 1 66 ? 0.423 -15.188 -22.391 1 93.44 66 CYS B N 1
ATOM 2699 C CA . CYS B 1 66 ? 1.223 -15.578 -23.547 1 93.44 66 CYS B CA 1
ATOM 2700 C C . CYS B 1 66 ? 2.391 -14.617 -23.75 1 93.44 66 CYS B C 1
ATOM 2702 O O . CYS B 1 66 ? 2.229 -13.398 -23.641 1 93.44 66 CYS B O 1
ATOM 2704 N N . ASN B 1 67 ? 3.49 -15.164 -23.906 1 95.38 67 ASN B N 1
ATOM 2705 C CA . ASN B 1 67 ? 4.734 -14.477 -24.234 1 95.38 67 ASN B CA 1
ATOM 2706 C C . ASN B 1 67 ? 5.562 -15.266 -25.25 1 95.38 67 ASN B C 1
ATOM 2708 O O . ASN B 1 67 ? 6.164 -16.281 -24.891 1 95.38 67 ASN B O 1
ATOM 2712 N N . PRO B 1 68 ? 5.637 -14.797 -26.484 1 93.81 68 PRO B N 1
ATOM 2713 C CA . PRO B 1 68 ? 6.332 -15.562 -27.516 1 93.81 68 PRO B CA 1
ATOM 2714 C C . PRO B 1 68 ? 7.824 -15.719 -27.234 1 93.81 68 PRO B C 1
ATOM 2716 O O . PRO B 1 68 ? 8.484 -16.578 -27.828 1 93.81 68 PRO B O 1
ATOM 2719 N N . HIS B 1 69 ? 8.344 -14.945 -26.391 1 94.75 69 HIS B N 1
ATOM 2720 C CA . HIS B 1 69 ? 9.773 -15 -26.094 1 94.75 69 HIS B CA 1
ATOM 2721 C C . HIS B 1 69 ? 10.07 -15.922 -24.922 1 94.75 69 HIS B C 1
ATOM 2723 O O . HIS B 1 69 ? 11.227 -16.125 -24.547 1 94.75 69 HIS B O 1
ATOM 2729 N N . ASN B 1 70 ? 9.016 -16.469 -24.281 1 96.38 70 ASN B N 1
ATOM 2730 C CA . ASN B 1 70 ? 9.18 -17.422 -23.172 1 96.38 70 ASN B CA 1
ATOM 2731 C C . ASN B 1 70 ? 9.578 -18.797 -23.688 1 96.38 70 ASN B C 1
ATOM 2733 O O . ASN B 1 70 ? 8.781 -19.484 -24.328 1 96.38 70 ASN B O 1
ATOM 2737 N N . PRO B 1 71 ? 10.797 -19.266 -23.406 1 94.25 71 PRO B N 1
ATOM 2738 C CA . PRO B 1 71 ? 11.242 -20.562 -23.906 1 94.25 71 PRO B CA 1
ATOM 2739 C C . PRO B 1 71 ? 10.734 -21.734 -23.062 1 94.25 71 PRO B C 1
ATOM 2741 O O . PRO B 1 71 ? 10.922 -22.891 -23.422 1 94.25 71 PRO B O 1
ATOM 2744 N N . ALA B 1 72 ? 1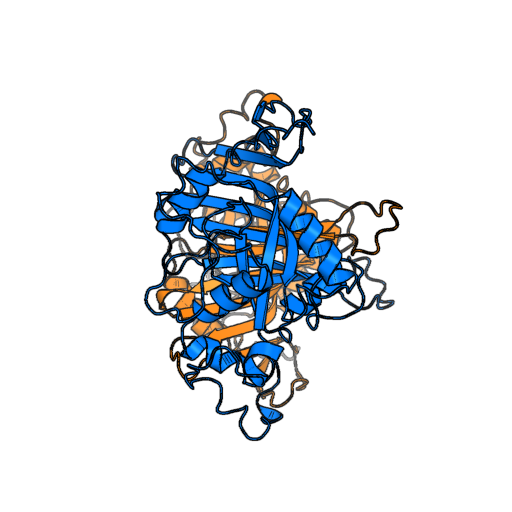0.172 -21.469 -21.938 1 96.12 72 ALA B N 1
ATOM 2745 C CA . ALA B 1 72 ? 9.711 -22.516 -21.031 1 96.12 72 ALA B CA 1
ATOM 2746 C C . ALA B 1 72 ? 8.547 -23.297 -21.641 1 96.12 72 ALA B C 1
ATOM 2748 O O . ALA B 1 72 ? 7.703 -22.719 -22.328 1 96.12 72 ALA B O 1
ATOM 2749 N N . ALA B 1 73 ? 8.523 -24.594 -21.344 1 93.69 73 ALA B N 1
ATOM 2750 C CA . ALA B 1 73 ? 7.344 -25.375 -21.688 1 93.69 73 ALA B CA 1
ATOM 2751 C C . ALA B 1 73 ? 6.109 -24.891 -20.938 1 93.69 73 ALA B C 1
ATOM 2753 O O . ALA B 1 73 ? 6.184 -24.578 -19.75 1 93.69 73 ALA B O 1
ATOM 2754 N N . ARG B 1 74 ? 5.02 -24.844 -21.609 1 93.38 74 ARG B N 1
ATOM 2755 C CA . ARG B 1 74 ? 3.785 -24.359 -21 1 93.38 74 ARG B CA 1
ATOM 2756 C C . ARG B 1 74 ? 2.904 -25.531 -20.562 1 93.38 74 ARG B C 1
ATOM 2758 O O . ARG B 1 74 ? 2.891 -26.578 -21.219 1 93.38 74 ARG B O 1
ATOM 2765 N N . ASN B 1 75 ? 2.215 -25.312 -19.484 1 95.25 75 ASN B N 1
ATOM 2766 C CA . ASN B 1 75 ? 1.169 -26.25 -19.094 1 95.25 75 ASN B CA 1
ATOM 2767 C C . ASN B 1 75 ? 0.029 -26.266 -20.109 1 95.25 75 ASN B C 1
ATOM 2769 O O . ASN B 1 75 ? -0.25 -25.266 -20.766 1 95.25 75 ASN B O 1
ATOM 2773 N N . PRO B 1 76 ? -0.574 -27.484 -20.297 1 93.12 76 PRO B N 1
ATOM 2774 C CA . PRO B 1 76 ? -1.837 -27.453 -21.031 1 93.12 76 PRO B CA 1
ATOM 2775 C C . PRO B 1 76 ? -2.889 -26.562 -20.375 1 93.12 76 PRO B C 1
ATOM 2777 O O . PRO B 1 76 ? -2.871 -26.391 -19.156 1 93.12 76 PRO B O 1
ATOM 2780 N N . ALA B 1 77 ? -3.734 -26 -21.188 1 92.31 77 ALA B N 1
ATOM 2781 C CA . ALA B 1 77 ? -4.77 -25.094 -20.703 1 92.31 77 ALA B CA 1
ATOM 2782 C C . ALA B 1 77 ? -5.906 -25.875 -20.031 1 92.31 77 ALA B C 1
ATOM 2784 O O . ALA B 1 77 ? -7.059 -25.781 -20.469 1 92.31 77 ALA B O 1
ATOM 2785 N N . LEU B 1 78 ? -5.602 -26.484 -18.938 1 93.56 78 LEU B N 1
ATOM 2786 C CA . LEU B 1 78 ? -6.551 -27.359 -18.25 1 93.56 78 LEU B CA 1
ATOM 2787 C C . LEU B 1 78 ? -7.262 -26.625 -17.125 1 93.56 78 LEU B C 1
ATOM 2789 O O . LEU B 1 78 ? -8.375 -27 -16.734 1 93.56 78 LEU B O 1
ATOM 2793 N N . TYR B 1 79 ? -6.582 -25.594 -16.578 1 96 79 TYR B N 1
ATOM 2794 C CA . TYR B 1 79 ? -7.121 -24.938 -15.391 1 96 79 TYR B CA 1
ATOM 2795 C C . TYR B 1 79 ? -7.156 -23.438 -15.578 1 96 79 TYR B C 1
ATOM 2797 O O . TYR B 1 79 ? -6.422 -22.875 -16.391 1 96 79 TYR B O 1
ATOM 2805 N N . GLU B 1 80 ? -8.047 -22.797 -14.844 1 96.88 80 GLU B N 1
ATOM 2806 C CA . GLU B 1 80 ? -8.086 -21.359 -14.625 1 96.88 80 GLU B CA 1
ATOM 2807 C C . GLU B 1 80 ? -8.32 -21.031 -13.148 1 96.88 80 GLU B C 1
ATOM 2809 O O . GLU B 1 80 ? -8.688 -21.906 -12.367 1 96.88 80 GLU B O 1
ATOM 2814 N N . SER B 1 81 ? -8.055 -19.781 -12.758 1 98.12 81 SER B N 1
ATOM 2815 C CA . SER B 1 81 ? -8.25 -19.391 -11.367 1 98.12 81 SER B CA 1
ATOM 2816 C C . SER B 1 81 ? -8.531 -17.906 -11.25 1 98.12 81 SER B C 1
ATOM 2818 O O . SER B 1 81 ? -8.594 -17.188 -12.258 1 98.12 81 SER B O 1
ATOM 2820 N N . ASP B 1 82 ? -8.828 -17.469 -10.055 1 98.56 82 ASP B N 1
ATOM 2821 C CA . ASP B 1 82 ? -8.984 -16.062 -9.703 1 98.56 82 ASP B CA 1
ATOM 2822 C C . ASP B 1 82 ? -7.855 -15.586 -8.797 1 98.56 82 ASP B C 1
ATOM 2824 O O . ASP B 1 82 ? -8.07 -14.773 -7.898 1 98.56 82 ASP B O 1
ATOM 2828 N N . LEU B 1 83 ? -6.664 -16.203 -8.977 1 98.94 83 LEU B N 1
ATOM 2829 C CA . LEU B 1 83 ? -5.551 -16.016 -8.047 1 98.94 83 LEU B CA 1
ATOM 2830 C C . LEU B 1 83 ? -4.449 -15.18 -8.695 1 98.94 83 LEU B C 1
ATOM 2832 O O . LEU B 1 83 ? -3.658 -15.695 -9.492 1 98.94 83 LEU B O 1
ATOM 2836 N N . PRO B 1 84 ? -4.328 -13.875 -8.273 1 98.94 84 PRO B N 1
ATOM 2837 C CA . PRO B 1 84 ? -3.266 -13.031 -8.828 1 98.94 84 PRO B CA 1
ATOM 2838 C C . PRO B 1 84 ? -1.867 -13.555 -8.508 1 98.94 84 PRO B C 1
ATOM 2840 O O . PRO B 1 84 ? -1.641 -14.094 -7.426 1 98.94 84 PRO B O 1
ATOM 2843 N N . VAL B 1 85 ? -0.948 -13.281 -9.445 1 98.94 85 VAL B N 1
ATOM 2844 C CA . VAL B 1 85 ? 0.413 -13.789 -9.305 1 98.94 85 VAL B CA 1
ATOM 2845 C C . VAL B 1 85 ? 1.408 -12.641 -9.398 1 98.94 85 VAL B C 1
ATOM 2847 O O . VAL B 1 85 ? 1.225 -11.719 -10.195 1 98.94 85 VAL B O 1
ATOM 2850 N N . LEU B 1 86 ? 2.396 -12.68 -8.578 1 98.88 86 LEU B N 1
ATOM 2851 C CA . LEU B 1 86 ? 3.609 -11.875 -8.719 1 98.88 86 LEU B CA 1
ATOM 2852 C C . LEU B 1 86 ? 4.855 -12.742 -8.562 1 98.88 86 LEU B C 1
ATOM 2854 O O . LEU B 1 86 ? 4.75 -13.938 -8.25 1 98.88 86 LEU B O 1
ATOM 2858 N N . THR B 1 87 ? 6 -12.18 -8.836 1 98.69 87 THR B N 1
ATOM 2859 C CA . THR B 1 87 ? 7.273 -12.852 -8.594 1 98.69 87 THR B CA 1
ATOM 2860 C C . THR B 1 87 ? 8.133 -12.047 -7.621 1 98.69 87 THR B C 1
ATOM 2862 O O . THR B 1 87 ? 7.91 -10.844 -7.438 1 98.69 87 THR B O 1
ATOM 2865 N N . THR B 1 88 ? 9 -12.711 -6.973 1 98.31 88 THR B N 1
ATOM 2866 C CA . THR B 1 88 ? 9.844 -12.039 -5.992 1 98.31 88 THR B CA 1
ATOM 2867 C C . THR B 1 88 ? 11.156 -12.789 -5.793 1 98.31 88 THR B C 1
ATOM 2869 O O . THR B 1 88 ? 11.359 -13.859 -6.375 1 98.31 88 THR B O 1
ATOM 2872 N N . ASP B 1 89 ? 12.102 -12.18 -5.211 1 97.94 89 ASP B N 1
ATOM 2873 C CA . ASP B 1 89 ? 13.352 -12.766 -4.738 1 97.94 89 ASP B CA 1
ATOM 2874 C C . ASP B 1 89 ? 13.188 -13.344 -3.336 1 97.94 89 ASP B C 1
ATOM 2876 O O . ASP B 1 89 ? 12.641 -12.695 -2.447 1 97.94 89 ASP B O 1
ATOM 2880 N N . ALA B 1 90 ? 13.648 -14.555 -3.146 1 97.56 90 ALA B N 1
ATOM 2881 C CA . ALA B 1 90 ? 13.531 -15.25 -1.869 1 97.56 90 ALA B CA 1
ATOM 2882 C C . ALA B 1 90 ? 14.164 -14.438 -0.742 1 97.56 90 ALA B C 1
ATOM 2884 O O . ALA B 1 90 ? 13.797 -14.602 0.426 1 97.56 90 ALA B O 1
ATOM 2885 N N . ARG B 1 91 ? 15.117 -13.609 -1.062 1 96.56 91 ARG B N 1
ATOM 2886 C CA . ARG B 1 91 ? 15.906 -12.867 -0.076 1 96.56 91 ARG B CA 1
ATOM 2887 C C . ARG B 1 91 ? 15.297 -11.5 0.192 1 96.56 91 ARG B C 1
ATOM 2889 O O . ARG B 1 91 ? 15.766 -10.766 1.071 1 96.56 91 ARG B O 1
ATOM 2896 N N . ALA B 1 92 ? 14.266 -11.086 -0.607 1 96.88 92 ALA B N 1
ATOM 2897 C CA . ALA B 1 92 ? 13.594 -9.805 -0.387 1 96.88 92 ALA B CA 1
ATOM 2898 C C . ALA B 1 92 ? 12.766 -9.836 0.896 1 96.88 92 ALA B C 1
ATOM 2900 O O . ALA B 1 92 ? 12.234 -10.883 1.278 1 96.88 92 ALA B O 1
ATOM 2901 N N . ASP B 1 93 ? 12.516 -8.695 1.516 1 95.38 93 ASP B N 1
ATOM 2902 C CA . ASP B 1 93 ? 11.789 -8.594 2.777 1 95.38 93 ASP B CA 1
ATOM 2903 C C . ASP B 1 93 ? 10.383 -9.188 2.648 1 95.38 93 ASP B C 1
ATOM 2905 O O . ASP B 1 93 ? 9.906 -9.859 3.562 1 95.38 93 ASP B O 1
ATOM 2909 N N . LYS B 1 94 ? 9.703 -8.938 1.527 1 97.12 94 LYS B N 1
ATOM 2910 C CA . LYS B 1 94 ? 8.32 -9.383 1.4 1 97.12 94 LYS B CA 1
ATOM 2911 C C . LYS B 1 94 ? 8.227 -10.906 1.435 1 97.12 94 LYS B C 1
ATOM 2913 O O . LYS B 1 94 ? 7.242 -11.461 1.925 1 97.12 94 LYS B O 1
ATOM 2918 N N . ALA B 1 95 ? 9.234 -11.594 0.865 1 96.94 95 ALA B N 1
ATOM 2919 C CA . ALA B 1 95 ? 9.211 -13.055 0.895 1 96.94 95 ALA B CA 1
ATOM 2920 C C . ALA B 1 95 ? 9.234 -13.578 2.328 1 96.94 95 ALA B C 1
ATOM 2922 O O . ALA B 1 95 ? 8.414 -14.422 2.701 1 96.94 95 ALA B O 1
ATOM 2923 N N . GLY B 1 96 ? 10.164 -13.039 3.137 1 95.5 96 GLY B N 1
ATOM 2924 C CA . GLY B 1 96 ? 10.219 -13.438 4.535 1 95.5 96 GLY B CA 1
ATOM 2925 C C . GLY B 1 96 ? 8.977 -13.062 5.316 1 95.5 96 GLY B C 1
ATOM 2926 O O . GLY B 1 96 ? 8.523 -13.82 6.172 1 95.5 96 GLY B O 1
ATOM 2927 N N . GLU B 1 97 ? 8.453 -11.945 5.004 1 96.31 97 GLU B N 1
ATOM 2928 C CA . GLU B 1 97 ? 7.273 -11.438 5.695 1 96.31 97 GLU B CA 1
ATOM 2929 C C . GLU B 1 97 ? 6.082 -12.367 5.508 1 96.31 97 GLU B C 1
ATOM 2931 O O . GLU B 1 97 ? 5.266 -12.531 6.418 1 96.31 97 GLU B O 1
ATOM 2936 N N . LEU B 1 98 ? 5.949 -13.008 4.344 1 97.12 98 LEU B N 1
ATOM 2937 C CA . LEU B 1 98 ? 4.824 -13.891 4.043 1 97.12 98 LEU B CA 1
ATOM 2938 C C . LEU B 1 98 ? 4.883 -15.156 4.891 1 97.12 98 LEU B C 1
ATOM 2940 O O . LEU B 1 98 ? 3.854 -15.781 5.141 1 97.12 98 LEU B O 1
ATOM 2944 N N . PHE B 1 99 ? 6.047 -15.523 5.297 1 95.62 99 PHE B N 1
ATOM 2945 C CA . PHE B 1 99 ? 6.211 -16.672 6.18 1 95.62 99 PHE B CA 1
ATOM 2946 C C . PHE B 1 99 ? 6.062 -16.266 7.641 1 95.62 99 PHE B C 1
ATOM 2948 O O . PHE B 1 99 ? 5.312 -16.891 8.391 1 95.62 99 PHE B O 1
ATOM 2955 N N . ASP B 1 100 ? 6.715 -15.188 8.008 1 93.25 100 ASP B N 1
ATOM 2956 C CA . ASP B 1 100 ? 6.781 -14.758 9.398 1 93.25 100 ASP B CA 1
ATOM 2957 C C . ASP B 1 100 ? 5.398 -14.375 9.922 1 93.25 100 ASP B C 1
ATOM 2959 O O . ASP B 1 100 ? 5.051 -14.695 11.062 1 93.25 100 ASP B O 1
ATOM 2963 N N . SER B 1 101 ? 4.668 -13.719 9.117 1 94.19 101 SER B N 1
ATOM 2964 C CA . SER B 1 101 ? 3.369 -13.227 9.57 1 94.19 101 SER B CA 1
ATOM 2965 C C . SER B 1 101 ? 2.34 -14.352 9.609 1 94.19 101 SER B C 1
ATOM 2967 O O . SER B 1 101 ? 1.268 -14.203 10.195 1 94.19 101 SER B O 1
ATOM 2969 N N . ALA B 1 102 ? 2.633 -15.469 8.992 1 92.5 102 ALA B N 1
ATOM 2970 C CA . ALA B 1 102 ? 1.771 -16.641 9.039 1 92.5 102 ALA B CA 1
ATOM 2971 C C . ALA B 1 102 ? 2.119 -17.531 10.227 1 92.5 102 ALA B C 1
ATOM 2973 O O . ALA B 1 102 ? 1.461 -18.547 10.469 1 92.5 102 ALA B O 1
ATOM 2974 N N . GLY B 1 103 ? 3.059 -17.188 11.016 1 84.75 103 GLY B N 1
ATOM 2975 C CA . GLY B 1 103 ? 3.486 -17.984 12.156 1 84.75 103 GLY B CA 1
ATOM 2976 C C . GLY B 1 103 ? 4.484 -19.062 11.797 1 84.75 103 GLY B C 1
ATOM 2977 O O . GLY B 1 103 ? 4.77 -19.953 12.609 1 84.75 103 GLY B O 1
ATOM 2978 N N . GLY B 1 104 ? 4.836 -19.156 10.625 1 72.69 104 GLY B N 1
A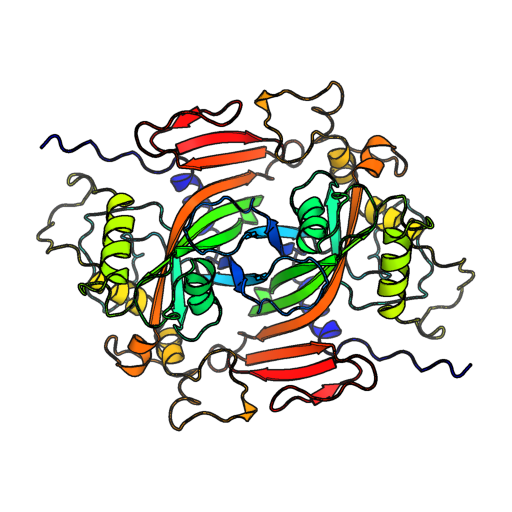TOM 2979 C CA . GLY B 1 104 ? 5.766 -20.188 10.203 1 72.69 104 GLY B CA 1
ATOM 2980 C C . GLY B 1 104 ? 7.219 -19.781 10.359 1 72.69 104 GLY B C 1
ATOM 2981 O O . GLY B 1 104 ? 7.52 -18.625 10.664 1 72.69 104 GLY B O 1
ATOM 2982 N N . ALA B 1 105 ? 7.984 -21.016 10.648 1 61.62 105 ALA B N 1
ATOM 2983 C CA . ALA B 1 105 ? 9.438 -20.859 10.633 1 61.62 105 ALA B CA 1
ATOM 2984 C C . ALA B 1 105 ? 10.016 -21.219 9.273 1 61.62 105 ALA B C 1
ATOM 2986 O O . ALA B 1 105 ? 9.398 -21.969 8.508 1 61.62 105 ALA B O 1
ATOM 2987 N N . GLY B 1 106 ? 10.789 -20.594 8.531 1 58.47 106 GLY B N 1
ATOM 2988 C CA . GLY B 1 106 ? 11.5 -21.141 7.395 1 58.47 106 GLY B CA 1
ATOM 2989 C C . GLY B 1 106 ? 11.836 -20.109 6.336 1 58.47 106 GLY B C 1
ATOM 2990 O O . GLY B 1 106 ? 12.57 -20.391 5.391 1 58.47 106 GLY B O 1
ATOM 2991 N N . GLY B 1 107 ? 11.523 -18.844 6.641 1 65.06 107 GLY B N 1
ATOM 2992 C CA . GLY B 1 107 ? 11.922 -17.797 5.703 1 65.06 107 GLY B CA 1
ATOM 2993 C C . GLY B 1 107 ? 11.477 -18.078 4.281 1 65.06 107 GLY B C 1
ATOM 2994 O O . GLY B 1 107 ? 10.609 -18.922 4.051 1 65.06 107 GLY B O 1
ATOM 2995 N N . GLY B 1 108 ? 11.719 -17.375 3.133 1 69.31 108 GLY B N 1
ATOM 2996 C CA . GLY B 1 108 ? 11.391 -17.391 1.717 1 69.31 108 GLY B CA 1
ATOM 2997 C C . GLY B 1 108 ? 12.141 -18.469 0.943 1 69.31 108 GLY B C 1
ATOM 2998 O O . GLY B 1 108 ? 12.117 -18.484 -0.289 1 69.31 108 GLY B O 1
ATOM 2999 N N . SER B 1 109 ? 12.734 -19.594 1.69 1 81.69 109 SER B N 1
ATOM 3000 C CA . SER B 1 109 ? 13.656 -20.484 0.994 1 81.69 109 SER B CA 1
ATOM 3001 C C . SER B 1 109 ? 12.93 -21.688 0.427 1 81.69 109 SER B C 1
ATOM 3003 O O . SER B 1 109 ? 13.453 -22.391 -0.44 1 81.69 109 SER B O 1
ATOM 3005 N N . MET B 1 110 ? 11.711 -21.891 0.894 1 92.12 110 MET B N 1
ATOM 3006 C CA . MET B 1 110 ? 10.93 -23.031 0.447 1 92.12 110 MET B CA 1
ATOM 3007 C C . MET B 1 110 ? 9.5 -22.625 0.108 1 92.12 110 MET B C 1
ATOM 3009 O O . MET B 1 110 ? 9.086 -21.5 0.427 1 92.12 110 MET B O 1
ATOM 3013 N N . THR B 1 111 ? 8.867 -23.531 -0.591 1 97.19 111 THR B N 1
ATOM 3014 C CA . THR B 1 111 ? 7.453 -23.312 -0.869 1 97.19 111 THR B CA 1
ATOM 3015 C C . THR B 1 111 ? 6.648 -23.266 0.427 1 97.19 111 THR B C 1
ATOM 3017 O O . THR B 1 111 ? 6.906 -24.031 1.357 1 97.19 111 THR B O 1
ATOM 3020 N N . GLY B 1 112 ? 5.797 -22.375 0.565 1 96.81 112 GLY B N 1
ATOM 3021 C CA . GLY B 1 112 ? 4.996 -22.188 1.766 1 96.81 112 GLY B CA 1
ATOM 3022 C C . GLY B 1 112 ? 4.426 -20.781 1.884 1 96.81 112 GLY B C 1
ATOM 3023 O O . GLY B 1 112 ? 3.883 -20.25 0.917 1 96.81 112 GLY B O 1
ATOM 3024 N N . GLY B 1 113 ? 4.477 -20.219 3.104 1 96 113 GLY B N 1
ATOM 3025 C CA . GLY B 1 113 ? 3.957 -18.875 3.342 1 96 113 GLY B CA 1
ATOM 3026 C C . GLY B 1 113 ? 2.527 -18.875 3.85 1 96 113 GLY B C 1
ATOM 3027 O O . GLY B 1 113 ? 2.18 -19.656 4.746 1 96 113 GLY B O 1
ATOM 3028 N N . GLY B 1 114 ? 1.818 -17.938 3.387 1 96.56 114 GLY B N 1
ATOM 3029 C CA . GLY B 1 114 ? 0.43 -17.844 3.809 1 96.56 114 GLY B CA 1
ATOM 3030 C C . GLY B 1 114 ? 0.135 -16.609 4.637 1 96.56 114 GLY B C 1
ATOM 3031 O O . GLY B 1 114 ? -0.93 -16.5 5.25 1 96.56 114 GLY B O 1
ATOM 3032 N N . GLY B 1 115 ? 1.054 -15.734 4.73 1 96.94 115 GLY B N 1
ATOM 3033 C CA . GLY B 1 115 ? 0.818 -14.5 5.461 1 96.94 115 GLY B CA 1
ATOM 3034 C C . GLY B 1 115 ? -0.247 -13.625 4.828 1 96.94 115 GLY B C 1
ATOM 3035 O O . GLY B 1 115 ? -0.436 -13.648 3.611 1 96.94 115 GLY B O 1
ATOM 3036 N N . PRO B 1 116 ? -0.933 -12.844 5.664 1 97.94 116 PRO B N 1
ATOM 3037 C CA . PRO B 1 116 ? -1.961 -11.945 5.129 1 97.94 116 PRO B CA 1
ATOM 3038 C C . PRO B 1 116 ? -1.377 -10.812 4.293 1 97.94 116 PRO B C 1
ATOM 3040 O O . PRO B 1 116 ? -0.311 -10.281 4.621 1 97.94 116 PRO B O 1
ATOM 3043 N N . VAL B 1 117 ? -2.07 -10.484 3.219 1 98.81 117 VAL B N 1
ATOM 3044 C CA . VAL B 1 117 ? -1.65 -9.391 2.355 1 98.81 117 VAL B CA 1
ATOM 3045 C C . VAL B 1 117 ? -2.869 -8.578 1.921 1 98.81 117 VAL B C 1
ATOM 3047 O O . VAL B 1 117 ? -4.008 -9.016 2.096 1 98.81 117 VAL B O 1
ATOM 3050 N N . GLU B 1 118 ? -2.65 -7.414 1.437 1 98.94 118 GLU B N 1
ATOM 3051 C CA . GLU B 1 118 ? -3.607 -6.629 0.664 1 98.94 118 GLU B CA 1
ATOM 3052 C C . GLU B 1 118 ? -2.949 -6.008 -0.564 1 98.94 118 GLU B C 1
ATOM 3054 O O . GLU B 1 118 ? -1.918 -5.34 -0.452 1 98.94 118 GLU B O 1
ATOM 3059 N N . ALA B 1 119 ? -3.477 -6.297 -1.718 1 98.94 119 ALA B N 1
ATOM 3060 C CA . ALA B 1 119 ? -3.008 -5.75 -2.988 1 98.94 119 ALA B CA 1
ATOM 3061 C C . ALA B 1 119 ? -3.922 -4.629 -3.475 1 98.94 119 ALA B C 1
ATOM 3063 O O . ALA B 1 119 ? -5.141 -4.805 -3.559 1 98.94 119 ALA B O 1
ATOM 3064 N N . VAL B 1 120 ? -3.354 -3.473 -3.777 1 98.94 120 VAL B N 1
ATOM 3065 C CA . VAL B 1 120 ? -4.121 -2.307 -4.203 1 98.94 120 VAL B CA 1
ATOM 3066 C C . VAL B 1 120 ? -3.828 -2.006 -5.672 1 98.94 120 VAL B C 1
ATOM 3068 O O . VAL B 1 120 ? -2.668 -1.836 -6.059 1 98.94 120 VAL B O 1
ATOM 3071 N N . PHE B 1 121 ? -4.859 -1.985 -6.477 1 98.88 121 PHE B N 1
ATOM 3072 C CA . PHE B 1 121 ? -4.801 -1.575 -7.875 1 98.88 121 PHE B CA 1
ATOM 3073 C C . PHE B 1 121 ? -5.57 -0.278 -8.094 1 98.88 121 PHE B C 1
ATOM 3075 O O . PHE B 1 121 ? -6.785 -0.229 -7.891 1 98.88 121 PHE B O 1
ATOM 3082 N N . TRP B 1 122 ? -4.895 0.768 -8.398 1 98.31 122 TRP B N 1
ATOM 3083 C CA . TRP B 1 122 ? -5.559 1.993 -8.836 1 98.31 122 TRP B CA 1
ATOM 3084 C C . TRP B 1 122 ? -5.547 2.113 -10.352 1 98.31 122 TRP B C 1
ATOM 3086 O O . TRP B 1 122 ? -4.48 2.205 -10.969 1 98.31 122 TRP B O 1
ATOM 3096 N N . ILE B 1 123 ? -6.742 2.08 -10.906 1 98.06 123 ILE B N 1
ATOM 3097 C CA . ILE B 1 123 ? -6.906 2.205 -12.352 1 98.06 123 ILE B CA 1
ATOM 3098 C C . ILE B 1 123 ? -7.379 3.615 -12.695 1 98.06 123 ILE B C 1
ATOM 3100 O O . ILE B 1 123 ? -8.586 3.879 -12.734 1 98.06 123 ILE B O 1
ATOM 3104 N N . GLU B 1 124 ? -6.473 4.441 -13.055 1 95.25 124 GLU B N 1
ATOM 3105 C CA . GLU B 1 124 ? -6.781 5.852 -13.273 1 95.25 124 GLU B CA 1
ATOM 3106 C C . GLU B 1 124 ? -7.789 6.027 -14.406 1 95.25 124 GLU B C 1
ATOM 3108 O O . GLU B 1 124 ? -8.766 6.766 -14.266 1 95.25 124 GLU B O 1
ATOM 3113 N N . ALA B 1 125 ? -7.594 5.324 -15.531 1 95.62 125 ALA B N 1
ATOM 3114 C CA . ALA B 1 125 ? -8.445 5.473 -16.703 1 95.62 125 ALA B CA 1
ATOM 3115 C C . ALA B 1 125 ? -9.891 5.098 -16.391 1 95.62 125 ALA B C 1
ATOM 3117 O O . ALA B 1 125 ? -10.828 5.688 -16.922 1 95.62 125 ALA B O 1
ATOM 3118 N N . ALA B 1 126 ? -10.023 4.152 -15.461 1 97.56 126 ALA B N 1
ATOM 3119 C CA . ALA B 1 126 ? -11.359 3.707 -15.078 1 97.56 126 ALA B CA 1
ATOM 3120 C C . ALA B 1 126 ? -11.828 4.395 -13.805 1 97.56 126 ALA B C 1
ATOM 3122 O O . ALA B 1 126 ? -12.953 4.184 -13.352 1 97.56 126 ALA B O 1
ATOM 3123 N N . ARG B 1 127 ? -10.945 5.172 -13.18 1 97.19 127 ARG B N 1
ATOM 3124 C CA . ARG B 1 127 ? -11.227 5.812 -11.898 1 97.19 127 ARG B CA 1
ATOM 3125 C C . ARG B 1 127 ? -11.766 4.809 -10.891 1 97.19 127 ARG B C 1
ATOM 3127 O O . ARG B 1 127 ? -12.797 5.051 -10.258 1 97.19 127 ARG B O 1
ATOM 3134 N N . THR B 1 128 ? -11.102 3.705 -10.797 1 98.62 128 THR B N 1
ATOM 3135 C CA . THR B 1 128 ? -11.539 2.613 -9.93 1 98.62 128 THR B CA 1
ATOM 3136 C C . THR B 1 128 ? -10.367 2.049 -9.133 1 98.62 128 THR B C 1
ATOM 3138 O O . THR B 1 128 ? -9.273 1.869 -9.672 1 98.62 128 THR B O 1
ATOM 3141 N N . GLN B 1 129 ? -10.57 1.87 -7.867 1 98.88 129 GLN B N 1
ATOM 3142 C CA . GLN B 1 129 ? -9.617 1.148 -7.023 1 98.88 129 GLN B CA 1
ATOM 3143 C C . GLN B 1 129 ? -10.109 -0.266 -6.73 1 98.88 129 GLN B C 1
ATOM 3145 O O . GLN B 1 129 ? -11.273 -0.465 -6.379 1 98.88 129 GLN B O 1
ATOM 3150 N N . TRP B 1 130 ? -9.211 -1.232 -6.891 1 98.94 130 TRP B N 1
ATOM 3151 C CA . TRP B 1 130 ? -9.422 -2.602 -6.426 1 98.94 130 TRP B CA 1
ATOM 3152 C C . TRP B 1 130 ? -8.477 -2.938 -5.277 1 98.94 130 TRP B C 1
ATOM 3154 O O . TRP B 1 130 ? -7.277 -2.656 -5.344 1 98.94 130 TRP B O 1
ATOM 3164 N N . ARG B 1 131 ? -9 -3.455 -4.211 1 98.94 131 ARG B N 1
ATOM 3165 C CA . ARG B 1 131 ? -8.195 -3.996 -3.117 1 98.94 131 ARG B CA 1
ATOM 3166 C C . ARG B 1 131 ? -8.484 -5.48 -2.914 1 98.94 131 ARG B C 1
ATOM 3168 O O . ARG B 1 131 ? -9.633 -5.875 -2.715 1 98.94 131 ARG B O 1
ATOM 3175 N N . VAL B 1 132 ? -7.484 -6.254 -3.035 1 98.94 132 VAL B N 1
ATOM 3176 C CA . VAL B 1 132 ? -7.582 -7.703 -2.885 1 98.94 132 VAL B CA 1
ATOM 3177 C C . VAL B 1 132 ? -6.926 -8.133 -1.573 1 98.94 132 VAL B C 1
ATOM 3179 O O . VAL B 1 132 ? -5.715 -7.996 -1.404 1 98.94 132 VAL B O 1
ATOM 3182 N N . ARG B 1 133 ? -7.766 -8.656 -0.668 1 98.69 133 ARG B N 1
ATOM 3183 C CA . ARG B 1 133 ? -7.309 -9.133 0.634 1 98.69 133 ARG B CA 1
ATOM 3184 C C . ARG B 1 133 ? -7.316 -10.656 0.696 1 98.69 133 ARG B C 1
ATOM 3186 O O . ARG B 1 133 ? -8.227 -11.297 0.176 1 98.69 133 ARG B O 1
ATOM 3193 N N . GLY B 1 134 ? -6.32 -11.141 1.313 1 98.62 134 GLY B N 1
ATOM 3194 C CA . GLY B 1 134 ? -6.215 -12.57 1.521 1 98.62 134 GLY B CA 1
ATOM 3195 C C . GLY B 1 134 ? -4.848 -13.008 2.016 1 98.62 134 GLY B C 1
ATOM 3196 O O . GLY B 1 134 ? -4.23 -12.312 2.834 1 98.62 134 GLY B O 1
ATOM 3197 N N . SER B 1 135 ? -4.426 -14.164 1.626 1 98.31 135 SER B N 1
ATOM 3198 C CA . SER B 1 135 ? -3.117 -14.711 1.97 1 98.31 135 SER B CA 1
ATOM 3199 C C . SER B 1 135 ? -2.242 -14.867 0.73 1 98.31 135 SER B C 1
ATOM 3201 O O . SER B 1 135 ? -2.754 -15 -0.384 1 98.31 135 SER B O 1
ATOM 3203 N N . ALA B 1 136 ? -1.002 -14.805 0.92 1 98.56 136 ALA B N 1
ATOM 3204 C CA . ALA B 1 136 ? -0.068 -14.992 -0.186 1 98.56 136 ALA B CA 1
ATOM 3205 C C . ALA B 1 136 ? 0.831 -16.203 0.059 1 98.56 136 ALA B C 1
ATOM 3207 O O . ALA B 1 136 ? 1.306 -16.422 1.177 1 98.56 136 ALA B O 1
ATOM 3208 N N . TRP B 1 137 ? 1.08 -16.938 -0.987 1 98.5 137 TRP B N 1
ATOM 3209 C CA . TRP B 1 137 ? 1.793 -18.219 -0.915 1 98.5 137 TRP B CA 1
ATOM 3210 C C . TRP B 1 137 ? 2.973 -18.234 -1.883 1 98.5 137 TRP B C 1
ATOM 3212 O O . TRP B 1 137 ? 2.838 -17.844 -3.043 1 98.5 137 TRP B O 1
ATOM 3222 N N . VAL B 1 138 ? 4.059 -18.688 -1.374 1 98.38 138 VAL B N 1
ATOM 3223 C CA . VAL B 1 138 ? 5.312 -18.656 -2.119 1 98.38 138 VAL B CA 1
ATOM 3224 C C . VAL B 1 138 ? 5.594 -20.031 -2.717 1 98.38 138 VAL B C 1
ATOM 3226 O O . VAL B 1 138 ? 5.555 -21.047 -2.012 1 98.38 138 VAL B O 1
ATOM 3229 N N . LEU B 1 139 ? 5.836 -20.078 -3.994 1 98.62 139 LEU B N 1
ATOM 3230 C CA . LEU B 1 139 ? 6.211 -21.297 -4.695 1 98.62 139 LEU B CA 1
ATOM 3231 C C . LEU B 1 139 ? 7.668 -21.25 -5.148 1 98.62 139 LEU B C 1
ATOM 3233 O O . LEU B 1 139 ? 8.07 -20.312 -5.844 1 98.62 139 LEU B O 1
ATOM 3237 N N . ALA B 1 140 ? 8.398 -22.234 -4.738 1 97.38 140 ALA B N 1
ATOM 3238 C CA . ALA B 1 140 ? 9.82 -22.359 -5.043 1 97.38 140 ALA B CA 1
ATOM 3239 C C . ALA B 1 140 ? 10.109 -23.609 -5.859 1 97.38 140 ALA B C 1
ATOM 3241 O O . ALA B 1 140 ? 9.188 -24.219 -6.41 1 97.38 140 ALA B O 1
ATOM 3242 N N . GLY B 1 141 ? 11.367 -23.891 -6.059 1 95.5 141 GLY B N 1
ATOM 3243 C CA . GLY B 1 141 ? 11.773 -25.047 -6.848 1 95.5 141 GLY B CA 1
ATOM 3244 C C . GLY B 1 141 ? 11.32 -26.359 -6.254 1 95.5 141 GLY B C 1
ATOM 3245 O O . GLY B 1 141 ? 11.266 -27.375 -6.953 1 95.5 141 GLY B O 1
ATOM 3246 N N . ASP B 1 142 ? 10.906 -26.391 -4.996 1 96.19 142 ASP B N 1
ATOM 3247 C CA . ASP B 1 142 ? 10.531 -27.609 -4.309 1 96.19 142 ASP B CA 1
ATOM 3248 C C . ASP B 1 142 ? 9.016 -27.797 -4.312 1 96.19 142 ASP B C 1
ATOM 3250 O O . ASP B 1 142 ? 8.477 -28.578 -3.512 1 96.19 142 ASP B O 1
ATOM 3254 N N . VAL B 1 143 ? 8.305 -27.109 -5.133 1 97.56 143 VAL B N 1
ATOM 3255 C CA . VAL B 1 143 ? 6.844 -27.047 -5.105 1 97.56 143 VAL B CA 1
ATOM 3256 C C . VAL B 1 143 ? 6.262 -28.453 -5.262 1 97.56 143 VAL B C 1
ATOM 3258 O O . VAL B 1 143 ? 5.188 -28.75 -4.73 1 97.56 143 VAL B O 1
ATOM 3261 N N . ASP B 1 144 ? 6.918 -29.359 -5.941 1 96.12 144 ASP B N 1
ATOM 3262 C CA . ASP B 1 144 ? 6.398 -30.719 -6.176 1 96.12 144 ASP B CA 1
ATOM 3263 C C . ASP B 1 144 ? 6.926 -31.688 -5.133 1 96.12 144 ASP B C 1
ATOM 3265 O O . ASP B 1 144 ? 6.648 -32.906 -5.203 1 96.12 144 ASP B O 1
ATOM 3269 N N . SER B 1 145 ? 7.672 -31.172 -4.211 1 95.5 145 SER B N 1
ATOM 3270 C CA . SER B 1 145 ? 8.211 -32.031 -3.18 1 95.5 145 SER B CA 1
ATOM 3271 C C . SER B 1 145 ? 7.129 -32.469 -2.195 1 95.5 145 SER B C 1
ATOM 3273 O O . SER B 1 145 ? 5.996 -32 -2.264 1 95.5 145 SER B O 1
ATOM 3275 N N . GLU B 1 146 ? 7.527 -33.344 -1.253 1 95.94 146 GLU B N 1
ATOM 3276 C CA . GLU B 1 146 ? 6.582 -33.844 -0.252 1 95.94 146 GLU B CA 1
ATOM 3277 C C . GLU B 1 146 ? 6.727 -33.094 1.062 1 95.94 146 GLU B C 1
ATOM 3279 O O . GLU B 1 146 ? 6.234 -33.531 2.102 1 95.94 146 GLU B O 1
ATOM 3284 N N . GLY B 1 147 ? 7.445 -32.031 0.994 1 93.19 147 GLY B N 1
ATOM 3285 C CA . GLY B 1 147 ? 7.508 -31.172 2.17 1 93.19 147 GLY B CA 1
ATOM 3286 C C . GLY B 1 147 ? 6.148 -30.625 2.584 1 93.19 147 GLY B C 1
ATOM 3287 O O . GLY B 1 147 ? 5.27 -30.438 1.745 1 93.19 147 GLY B O 1
ATOM 3288 N N . GLU B 1 148 ? 6.031 -30.359 3.824 1 93.12 148 GLU B N 1
ATOM 3289 C CA . GLU B 1 148 ? 4.75 -29.906 4.363 1 93.12 148 GLU B CA 1
ATOM 3290 C C . GLU B 1 148 ? 4.262 -28.656 3.656 1 93.12 148 GLU B C 1
ATOM 3292 O O . GLU B 1 148 ? 3.09 -28.562 3.279 1 93.12 148 GLU B O 1
ATOM 3297 N N . GLY B 1 149 ? 5.164 -27.672 3.498 1 94.44 149 GLY B N 1
ATOM 3298 C CA . GLY B 1 149 ? 4.797 -26.438 2.809 1 94.44 149 GLY B CA 1
ATOM 3299 C C . GLY B 1 149 ? 4.34 -26.672 1.381 1 94.44 149 GLY B C 1
ATOM 3300 O O . GLY B 1 149 ? 3.322 -26.125 0.952 1 94.44 149 GLY B O 1
ATOM 3301 N N . ALA B 1 150 ? 5.043 -27.469 0.665 1 96.69 150 ALA B N 1
ATOM 3302 C CA . ALA B 1 150 ? 4.715 -27.781 -0.725 1 96.69 150 ALA B CA 1
ATOM 3303 C C . ALA B 1 150 ? 3.365 -28.484 -0.827 1 96.69 150 ALA B C 1
ATOM 3305 O O . ALA B 1 150 ? 2.535 -28.141 -1.667 1 96.69 150 ALA B O 1
ATOM 3306 N N . ARG B 1 151 ? 3.105 -29.453 -0.003 1 97.12 151 ARG B N 1
ATOM 3307 C CA . ARG B 1 151 ? 1.838 -30.172 -0.002 1 97.12 151 ARG B CA 1
ATOM 3308 C C . ARG B 1 151 ? 0.673 -29.234 0.302 1 97.12 151 ARG B C 1
ATOM 3310 O O . ARG B 1 151 ? -0.367 -29.297 -0.357 1 97.12 151 ARG B O 1
ATOM 3317 N N . ARG B 1 152 ? 0.91 -28.391 1.264 1 96.12 152 ARG B N 1
ATOM 3318 C CA . ARG B 1 152 ? -0.134 -27.453 1.678 1 96.12 152 ARG B CA 1
ATOM 3319 C C . ARG B 1 152 ? -0.48 -26.484 0.553 1 96.12 152 ARG B C 1
ATOM 3321 O O . ARG B 1 152 ? -1.656 -26.266 0.265 1 96.12 152 ARG B O 1
ATOM 3328 N N . VAL B 1 153 ? 0.496 -25.938 -0.062 1 97.94 153 VAL B N 1
ATOM 3329 C CA . VAL B 1 153 ? 0.299 -24.953 -1.127 1 97.94 153 VAL B CA 1
ATOM 3330 C C . VAL B 1 153 ? -0.414 -25.609 -2.307 1 97.94 153 VAL B C 1
ATOM 3332 O O . VAL B 1 153 ? -1.37 -25.062 -2.85 1 97.94 153 VAL B O 1
ATOM 3335 N N . ARG B 1 154 ? 0.026 -26.781 -2.705 1 98.19 154 ARG B N 1
ATOM 33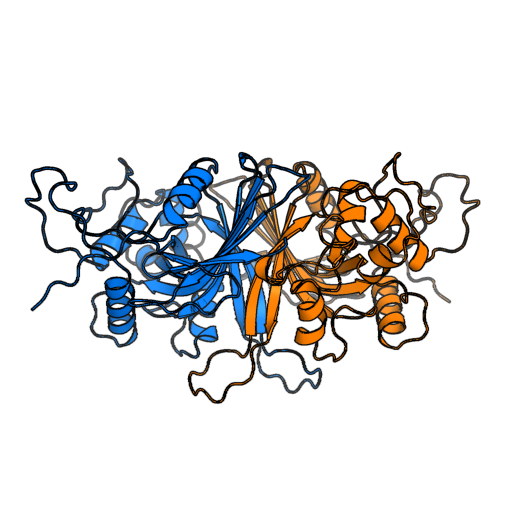36 C CA . ARG B 1 154 ? -0.606 -27.469 -3.824 1 98.19 154 ARG B CA 1
ATOM 3337 C C . ARG B 1 154 ? -2.074 -27.766 -3.533 1 98.19 154 ARG B C 1
ATOM 3339 O O . ARG B 1 154 ? -2.941 -27.516 -4.375 1 98.19 154 ARG B O 1
ATOM 3346 N N . ALA B 1 155 ? -2.34 -28.234 -2.332 1 98.06 155 ALA B N 1
ATOM 3347 C CA . ALA B 1 155 ? -3.715 -28.562 -1.962 1 98.06 155 ALA B CA 1
ATOM 3348 C C . ALA B 1 155 ? -4.598 -27.312 -1.987 1 98.06 155 ALA B C 1
ATOM 3350 O O . ALA B 1 155 ? -5.707 -27.344 -2.52 1 98.06 155 ALA B O 1
ATOM 3351 N N . LEU B 1 156 ? -4.051 -26.297 -1.409 1 97.94 156 LEU B N 1
ATOM 3352 C CA . LEU B 1 156 ? -4.809 -25.062 -1.328 1 97.94 156 LEU B CA 1
ATOM 3353 C C . LEU B 1 156 ? -5.113 -24.516 -2.721 1 97.94 156 LEU B C 1
ATOM 3355 O O . LEU B 1 156 ? -6.262 -24.172 -3.021 1 97.94 156 LEU B O 1
ATOM 3359 N N . LEU B 1 157 ? -4.098 -24.406 -3.562 1 98.38 157 LEU B N 1
ATOM 3360 C CA . LEU B 1 157 ? -4.273 -23.828 -4.887 1 98.38 157 LEU B CA 1
ATOM 3361 C C . LEU B 1 157 ? -5.164 -24.703 -5.758 1 98.38 157 LEU B C 1
ATOM 3363 O O . LEU B 1 157 ? -5.992 -24.203 -6.52 1 98.38 157 LEU B O 1
ATOM 3367 N N . MET B 1 158 ? -4.988 -26.031 -5.613 1 97.06 158 MET B N 1
ATOM 3368 C CA . MET B 1 158 ? -5.848 -26.938 -6.367 1 97.06 158 MET B CA 1
ATOM 3369 C C . MET B 1 158 ? -7.312 -26.734 -6 1 97.06 158 MET B C 1
ATOM 3371 O O . MET B 1 158 ? -8.195 -26.828 -6.855 1 97.06 158 MET B O 1
ATOM 3375 N N . GLY B 1 159 ? -7.547 -26.406 -4.762 1 95.88 159 GLY B N 1
ATOM 3376 C CA . GLY B 1 159 ? -8.906 -26.172 -4.297 1 95.88 159 GLY B CA 1
ATOM 3377 C C . GLY B 1 159 ? -9.5 -24.875 -4.809 1 95.88 159 GLY B C 1
ATOM 3378 O O . GLY B 1 159 ? -10.711 -24.688 -4.754 1 95.88 159 GLY B O 1
ATOM 3379 N N . ARG B 1 160 ? -8.602 -24 -5.309 1 97.06 160 ARG B N 1
ATOM 3380 C CA . ARG B 1 160 ? -9.055 -22.688 -5.758 1 97.06 160 ARG B CA 1
ATOM 3381 C C . ARG B 1 160 ? -8.961 -22.578 -7.277 1 97.06 160 ARG B C 1
ATOM 3383 O O . ARG B 1 160 ? -9.25 -21.516 -7.84 1 97.06 160 ARG B O 1
ATOM 3390 N N . MET B 1 161 ? -8.492 -23.594 -7.926 1 96.31 161 MET B N 1
ATOM 3391 C CA . MET B 1 161 ? -8.461 -23.688 -9.383 1 96.31 161 MET B CA 1
ATOM 3392 C C . MET B 1 161 ? -9.719 -24.359 -9.922 1 96.31 161 MET B C 1
ATOM 3394 O O . MET B 1 161 ? -10.375 -25.125 -9.211 1 96.31 161 MET B O 1
ATOM 3398 N N . ARG B 1 162 ? -10.07 -23.984 -11.141 1 95.56 162 ARG B N 1
ATOM 3399 C CA . ARG B 1 162 ? -11.203 -24.578 -11.836 1 95.56 162 ARG B CA 1
ATOM 3400 C C . ARG B 1 162 ? -10.758 -25.25 -13.125 1 95.56 162 ARG B C 1
ATOM 3402 O O . ARG B 1 162 ? -9.938 -24.703 -13.867 1 95.56 162 ARG B O 1
ATOM 3409 N N . ARG B 1 163 ? -11.273 -26.406 -13.406 1 93.25 163 ARG B N 1
ATOM 3410 C CA . ARG B 1 163 ? -10.992 -27.078 -14.672 1 93.25 163 ARG B CA 1
ATOM 3411 C C . ARG B 1 163 ? -11.695 -26.375 -15.836 1 93.25 163 ARG B C 1
ATOM 3413 O O . ARG B 1 163 ? -12.867 -26 -15.719 1 93.25 163 ARG B O 1
ATOM 3420 N N . ARG B 1 164 ? -10.961 -26.188 -16.828 1 90.12 164 ARG B N 1
ATOM 3421 C CA . ARG B 1 164 ? -11.555 -25.594 -18.016 1 90.12 164 ARG B CA 1
ATOM 3422 C C . ARG B 1 164 ? -12.375 -26.609 -18.797 1 90.12 164 ARG B C 1
ATOM 3424 O O . ARG B 1 164 ? -12.047 -27.812 -18.797 1 90.12 164 ARG B O 1
ATOM 3431 N N . ASP B 1 165 ? -13.539 -26.078 -19.312 1 76.38 165 ASP B N 1
ATOM 3432 C CA . ASP B 1 165 ? -14.352 -26.953 -20.156 1 76.38 165 ASP B CA 1
ATOM 3433 C C . ASP B 1 165 ? -13.594 -27.359 -21.422 1 76.38 165 ASP B C 1
ATOM 3435 O O . ASP B 1 165 ? -12.93 -26.531 -22.047 1 76.38 165 ASP B O 1
ATOM 3439 N N . GLN B 1 166 ? -13.43 -28.641 -21.625 1 61.5 166 GLN B N 1
ATOM 3440 C CA . GLN B 1 166 ? -12.742 -29.188 -22.781 1 61.5 166 GLN B CA 1
ATOM 3441 C C . GLN B 1 166 ? -13.203 -28.516 -24.078 1 61.5 166 GLN B C 1
ATOM 3443 O O . GLN B 1 166 ? -12.438 -28.422 -25.031 1 61.5 166 GLN B O 1
ATOM 3448 N N . ALA B 1 167 ? -14.555 -28.25 -24.203 1 57.75 167 ALA B N 1
ATOM 3449 C CA . ALA B 1 167 ? -15.07 -27.641 -25.422 1 57.75 167 ALA B CA 1
ATOM 3450 C C . ALA B 1 167 ? -14.438 -26.266 -25.672 1 57.75 167 ALA B C 1
ATOM 3452 O O . ALA B 1 167 ? -14.289 -25.844 -26.812 1 57.75 167 ALA B O 1
ATOM 3453 N N . GLN B 1 168 ? -14.234 -25.578 -24.672 1 52.22 168 GLN B N 1
ATOM 3454 C CA . GLN B 1 168 ? -13.664 -24.234 -24.75 1 52.22 168 GLN B CA 1
ATOM 3455 C C . GLN B 1 168 ? -12.148 -24.297 -24.938 1 52.22 168 GLN B C 1
ATOM 3457 O O . GLN B 1 168 ? -11.539 -23.344 -25.438 1 52.22 168 GLN B O 1
ATOM 3462 N N . ALA B 1 169 ? -11.688 -25.484 -24.391 1 52.66 169 ALA B N 1
ATOM 3463 C CA . ALA B 1 169 ? -10.25 -25.656 -24.594 1 52.66 169 ALA B CA 1
ATOM 3464 C C . ALA B 1 169 ? -9.938 -26.078 -26.016 1 52.66 169 ALA B C 1
ATOM 3466 O O . ALA B 1 169 ? -10.602 -26.953 -26.578 1 52.66 169 ALA B O 1
ATOM 3467 N N . GLY B 1 170 ? -9.867 -25.344 -26.984 1 45.88 170 GLY B N 1
ATOM 3468 C CA . GLY B 1 170 ? -9.523 -25.844 -28.312 1 45.88 170 GLY B CA 1
ATOM 3469 C C . GLY B 1 170 ? -9.039 -27.281 -28.312 1 45.88 170 GLY B C 1
ATOM 3470 O O . GLY B 1 170 ? -8.758 -27.844 -27.25 1 45.88 170 GLY B O 1
ATOM 3471 N N . GLY B 1 171 ? -9.086 -27.953 -29.609 1 43.31 171 GLY B N 1
ATOM 3472 C CA . GLY B 1 171 ? -8.836 -29.312 -30.047 1 43.31 171 GLY B CA 1
ATOM 3473 C C . GLY B 1 171 ? -7.828 -30.047 -29.188 1 43.31 171 GLY B C 1
ATOM 3474 O O . GLY B 1 171 ? -8.141 -31.078 -28.578 1 43.31 171 GLY B O 1
ATOM 3475 N N . GLN B 1 172 ? -6.539 -29.891 -29.656 1 42.69 172 GLN B N 1
ATOM 3476 C CA . GLN B 1 172 ? -5.438 -30.828 -29.531 1 42.69 172 GLN B CA 1
ATOM 3477 C C . GLN B 1 172 ? -4.992 -30.953 -28.078 1 42.69 172 GLN B C 1
ATOM 3479 O O . GLN B 1 172 ? -4.172 -30.156 -27.594 1 42.69 172 GLN B O 1
ATOM 3484 N N . SER B 1 173 ? -5.902 -31.016 -27.172 1 46 173 SER B N 1
ATOM 3485 C CA . SER B 1 173 ? -5.234 -31.312 -25.906 1 46 173 SER B CA 1
ATOM 3486 C C . SER B 1 173 ? -4.344 -32.531 -26.031 1 46 173 SER B C 1
ATOM 3488 O O . SER B 1 173 ? -4.797 -33.656 -25.812 1 46 173 SER B O 1
ATOM 3490 N N . GLU B 1 174 ? -3.85 -32.812 -27.031 1 46 174 GLU B N 1
ATOM 3491 C CA . GLU B 1 174 ? -2.811 -33.812 -26.906 1 46 174 GLU B CA 1
ATOM 3492 C C . GLU B 1 174 ? -2.166 -33.781 -25.531 1 46 174 GLU B C 1
ATOM 3494 O O . GLU B 1 174 ? -1.047 -34.281 -25.344 1 46 174 GLU B O 1
ATOM 3499 N N . GLY B 1 175 ? -2.492 -32.906 -24.516 1 52.16 175 GLY B N 1
ATOM 3500 C CA . GLY B 1 175 ? -1.694 -32.188 -23.547 1 52.16 175 GLY B CA 1
ATOM 3501 C C . GLY B 1 175 ? -1.471 -32.969 -22.266 1 52.16 175 GLY B C 1
ATOM 3502 O O . GLY B 1 175 ? -2.24 -33.875 -21.938 1 52.16 175 GLY B O 1
ATOM 3503 N N . GLY B 1 176 ? -0.231 -33.281 -21.875 1 69.56 176 GLY B N 1
ATOM 3504 C CA . GLY B 1 176 ? 0.451 -33.812 -20.719 1 69.56 176 GLY B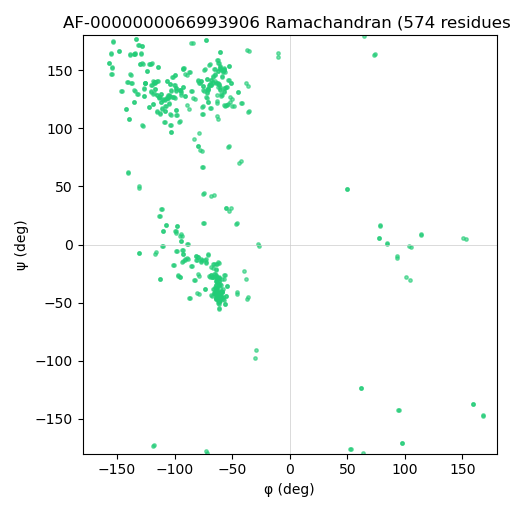 CA 1
ATOM 3505 C C . GLY B 1 176 ? -0.138 -33.375 -19.406 1 69.56 176 GLY B C 1
ATOM 3506 O O . GLY B 1 176 ? -1.125 -32.625 -19.375 1 69.56 176 GLY B O 1
ATOM 3507 N N . GLU B 1 177 ? 0.174 -33.938 -18.297 1 88.62 177 GLU B N 1
ATOM 3508 C CA . GLU B 1 177 ? -0.209 -33.688 -16.922 1 88.62 177 GLU B CA 1
ATOM 3509 C C . GLU B 1 177 ? 0.177 -32.281 -16.5 1 88.62 177 GLU B C 1
ATOM 3511 O O . GLU B 1 177 ? 1.229 -31.766 -16.891 1 88.62 177 GLU B O 1
ATOM 3516 N N . TRP B 1 178 ? -0.817 -31.578 -15.961 1 93.81 178 TRP B N 1
ATOM 3517 C CA . TRP B 1 178 ? -0.54 -30.25 -15.414 1 93.81 178 TRP B CA 1
ATOM 3518 C C . TRP B 1 178 ? 0.464 -30.344 -14.273 1 93.81 178 TRP B C 1
ATOM 3520 O O . TRP B 1 178 ? 0.378 -31.234 -13.422 1 93.81 178 TRP B O 1
ATOM 3530 N N . SER B 1 179 ? 1.419 -29.406 -14.273 1 95.94 179 SER B N 1
ATOM 3531 C CA . SER B 1 179 ? 2.521 -29.453 -13.32 1 95.94 179 SER B CA 1
ATOM 3532 C C . SER B 1 179 ? 2.734 -28.094 -12.656 1 95.94 179 SER B C 1
ATOM 3534 O O . SER B 1 179 ? 2.84 -27.078 -13.336 1 95.94 179 SER B O 1
ATOM 3536 N N . PHE B 1 180 ? 2.805 -28.109 -11.312 1 98.19 180 PHE B N 1
ATOM 3537 C CA . PHE B 1 180 ? 3.115 -26.891 -10.57 1 98.19 180 PHE B CA 1
ATOM 3538 C C . PHE B 1 180 ? 4.508 -26.391 -10.922 1 98.19 180 PHE B C 1
ATOM 3540 O O . PHE B 1 180 ? 4.699 -25.188 -11.133 1 98.19 180 PHE B O 1
ATOM 3547 N N . ALA B 1 181 ? 5.441 -27.281 -10.992 1 97.38 181 ALA B N 1
ATOM 3548 C CA . ALA B 1 181 ? 6.82 -26.922 -11.312 1 97.38 181 ALA B CA 1
ATOM 3549 C C . ALA B 1 181 ? 6.906 -26.266 -12.688 1 97.38 181 ALA B C 1
ATOM 3551 O O . ALA B 1 181 ? 7.645 -25.297 -12.875 1 97.38 181 ALA B O 1
ATOM 3552 N N . ARG B 1 182 ? 6.234 -26.812 -13.641 1 97.12 182 ARG B N 1
ATOM 3553 C CA . ARG B 1 182 ? 6.207 -26.234 -14.984 1 97.12 182 ARG B CA 1
ATOM 3554 C C . ARG B 1 182 ? 5.629 -24.828 -14.969 1 97.12 182 ARG B C 1
ATOM 3556 O O . ARG B 1 182 ? 6.117 -23.938 -15.672 1 97.12 182 ARG B O 1
ATOM 3563 N N . GLU B 1 183 ? 4.543 -24.609 -14.164 1 98.19 183 GLU B N 1
ATOM 3564 C CA . GLU B 1 183 ? 3.943 -23.297 -14.047 1 98.19 183 GLU B CA 1
ATOM 3565 C C . GLU B 1 183 ? 4.934 -22.297 -13.453 1 98.19 183 GLU B C 1
ATOM 3567 O O . GLU B 1 183 ? 5.062 -21.172 -13.953 1 98.19 183 GLU B O 1
ATOM 3572 N N . VAL B 1 184 ? 5.645 -22.672 -12.414 1 98.44 184 VAL B N 1
ATOM 3573 C CA . VAL B 1 184 ? 6.641 -21.812 -11.781 1 98.44 184 VAL B CA 1
ATOM 3574 C C . VAL B 1 184 ? 7.73 -21.453 -12.789 1 98.44 184 VAL B C 1
ATOM 3576 O O . VAL B 1 184 ? 8.102 -20.297 -12.922 1 98.44 184 VAL B O 1
ATOM 3579 N N . THR B 1 185 ? 8.211 -22.453 -13.5 1 98.19 185 THR B N 1
ATOM 3580 C CA . THR B 1 185 ? 9.234 -22.219 -14.516 1 98.19 185 THR B CA 1
ATOM 3581 C C . THR B 1 185 ? 8.688 -21.312 -15.625 1 98.19 185 THR B C 1
ATOM 3583 O O . THR B 1 185 ? 9.414 -20.484 -16.172 1 98.19 185 THR B O 1
ATOM 3586 N N . GLY B 1 186 ? 7.43 -21.562 -15.992 1 98.31 186 GLY B N 1
ATOM 3587 C CA . GLY B 1 186 ? 6.789 -20.688 -16.969 1 98.31 186 GLY B CA 1
ATOM 3588 C C . GLY B 1 186 ? 6.809 -19.219 -16.562 1 98.31 186 GLY B C 1
ATOM 3589 O O . GLY B 1 186 ? 7.066 -18.344 -17.391 1 98.31 186 GLY B O 1
ATOM 3590 N N . HIS B 1 187 ? 6.504 -18.938 -15.289 1 98.69 187 HIS B N 1
ATOM 3591 C CA . HIS B 1 187 ? 6.551 -17.562 -14.797 1 98.69 187 HIS B CA 1
ATOM 3592 C C . HIS B 1 187 ? 7.969 -17 -14.844 1 98.69 187 HIS B C 1
ATOM 3594 O O . HIS B 1 187 ? 8.164 -15.836 -15.164 1 98.69 187 HIS B O 1
ATOM 3600 N N . PHE B 1 188 ? 8.961 -17.844 -14.547 1 98.69 188 PHE B N 1
ATOM 3601 C CA . PHE B 1 188 ? 10.344 -17.422 -14.672 1 98.69 188 PHE B CA 1
ATOM 3602 C C . PHE B 1 188 ? 10.68 -17.094 -16.125 1 98.69 188 PHE B C 1
ATOM 3604 O O . PHE B 1 188 ? 11.289 -16.047 -16.406 1 98.69 188 PHE B O 1
ATOM 3611 N N . GLY B 1 189 ? 10.219 -17.906 -16.984 1 98.44 189 GLY B N 1
ATOM 3612 C CA . GLY B 1 189 ? 10.461 -17.719 -18.406 1 98.44 189 GLY B CA 1
ATOM 3613 C C . GLY B 1 189 ? 9.766 -16.484 -18.969 1 98.44 189 GLY B C 1
ATOM 3614 O O . GLY B 1 189 ? 10.211 -15.93 -19.969 1 98.44 189 GLY B O 1
ATOM 3615 N N . ASN B 1 190 ? 8.656 -16.094 -18.359 1 98.25 190 ASN B N 1
ATOM 3616 C CA . ASN B 1 190 ? 7.898 -14.945 -18.844 1 98.25 190 ASN B CA 1
ATOM 3617 C C . ASN B 1 190 ? 8.57 -13.633 -18.438 1 98.25 190 ASN B C 1
ATOM 3619 O O . ASN B 1 190 ? 8.195 -12.562 -18.938 1 98.25 190 ASN B O 1
ATOM 3623 N N . LEU B 1 191 ? 9.555 -13.664 -17.531 1 97.75 191 LEU B N 1
ATOM 3624 C CA . LEU B 1 191 ? 10.328 -12.469 -17.203 1 97.75 191 LEU B CA 1
ATOM 3625 C C . LEU B 1 191 ? 11.312 -12.125 -18.312 1 97.75 191 LEU B C 1
ATOM 3627 O O . LEU B 1 191 ? 11.758 -13.016 -19.047 1 97.75 191 LEU B O 1
ATOM 3631 N N . SER B 1 192 ? 11.617 -10.852 -18.469 1 96.12 192 SER B N 1
ATOM 3632 C CA . SER B 1 192 ? 12.68 -10.492 -19.391 1 96.12 192 SER B CA 1
ATOM 3633 C C . SER B 1 192 ? 14.008 -11.109 -18.969 1 96.12 192 SER B C 1
ATOM 3635 O O . SER B 1 192 ? 14.242 -11.352 -17.781 1 96.12 192 SER B O 1
ATOM 3637 N N . PRO B 1 193 ? 14.844 -11.352 -19.938 1 96.62 193 PRO B N 1
ATOM 3638 C CA . PRO B 1 193 ? 16.156 -11.875 -19.578 1 96.62 193 PRO B CA 1
ATOM 3639 C C . PRO B 1 193 ? 16.891 -11 -18.562 1 96.62 193 PRO B C 1
ATOM 3641 O O . PRO B 1 193 ? 17.625 -11.516 -17.719 1 96.62 193 PRO B O 1
ATOM 3644 N N . LEU B 1 194 ? 16.719 -9.742 -18.672 1 95.12 194 LEU B N 1
ATOM 3645 C CA . LEU B 1 194 ? 17.328 -8.82 -17.719 1 95.12 194 LEU B CA 1
ATOM 3646 C C . LEU B 1 194 ? 16.812 -9.07 -16.312 1 95.12 194 LEU B C 1
ATOM 3648 O O . LEU B 1 194 ? 17.609 -9.133 -15.359 1 95.12 194 LEU B O 1
ATOM 3652 N N . MET B 1 195 ? 15.523 -9.172 -16.172 1 96 195 MET B N 1
ATOM 3653 C CA . MET B 1 195 ? 14.93 -9.438 -14.867 1 96 195 MET B CA 1
ATOM 3654 C C . MET B 1 195 ? 15.391 -10.797 -14.328 1 96 195 MET B C 1
ATOM 3656 O O . MET B 1 195 ? 15.688 -10.93 -13.141 1 96 195 MET B O 1
ATOM 3660 N N . ARG B 1 196 ? 15.461 -11.828 -15.18 1 97.56 196 ARG B N 1
ATOM 3661 C CA . ARG B 1 196 ? 15.961 -13.125 -14.75 1 97.56 196 ARG B CA 1
ATOM 3662 C C . ARG B 1 196 ? 17.391 -13.016 -14.211 1 97.56 196 ARG B C 1
ATOM 3664 O O . ARG B 1 196 ? 17.719 -13.609 -13.188 1 97.56 196 ARG B O 1
ATOM 3671 N N . GLY B 1 197 ? 18.188 -12.227 -14.867 1 96.38 197 GLY B N 1
ATOM 3672 C CA . GLY B 1 197 ? 19.547 -12.031 -14.43 1 96.38 197 GLY B CA 1
ATOM 3673 C C . GLY B 1 197 ? 19.656 -11.391 -13.055 1 96.38 197 GLY B C 1
ATOM 3674 O O . GLY B 1 197 ? 20.594 -11.664 -12.312 1 96.38 197 GLY B O 1
ATOM 3675 N N . SER B 1 198 ? 18.656 -10.578 -12.672 1 95.75 198 SER B N 1
ATOM 3676 C CA . SER B 1 198 ? 18.703 -9.836 -11.414 1 95.75 198 SER B CA 1
ATOM 3677 C C . SER B 1 198 ? 18.609 -10.773 -10.219 1 95.75 198 SER B C 1
ATOM 3679 O O . SER B 1 198 ? 19.094 -10.445 -9.133 1 95.75 198 SER B O 1
ATOM 3681 N N . PHE B 1 199 ? 18.141 -11.969 -10.391 1 97 199 PHE B N 1
ATOM 3682 C CA . PHE B 1 199 ? 18.031 -12.93 -9.305 1 97 199 PHE B CA 1
ATOM 3683 C C . PHE B 1 199 ? 19.391 -13.469 -8.898 1 97 199 PHE B C 1
ATOM 3685 O O . PHE B 1 199 ? 19.531 -14.078 -7.836 1 97 199 PHE B O 1
ATOM 3692 N N . LYS B 1 200 ? 20.391 -13.219 -9.703 1 96.31 200 LYS B N 1
ATOM 3693 C CA . LYS B 1 200 ? 21.75 -13.656 -9.391 1 96.31 200 LYS B CA 1
ATOM 3694 C C . LYS B 1 200 ? 22.516 -12.586 -8.625 1 96.31 200 LYS B C 1
ATOM 3696 O O . LYS B 1 200 ? 23.625 -12.836 -8.141 1 96.31 200 LYS B O 1
ATOM 3701 N N . GLY B 1 201 ? 21.953 -11.406 -8.617 1 94.75 201 GLY B N 1
ATOM 3702 C CA . GLY B 1 201 ? 22.609 -10.289 -7.965 1 94.75 201 GLY B CA 1
ATOM 3703 C C . GLY B 1 201 ? 22.594 -10.391 -6.449 1 94.75 201 GLY B C 1
ATOM 3704 O O . GLY B 1 201 ? 22.094 -11.359 -5.891 1 94.75 201 GLY B O 1
ATOM 3705 N N . PRO B 1 202 ? 23.172 -9.367 -5.805 1 95.31 202 PRO B N 1
ATOM 3706 C CA . PRO B 1 202 ? 23.141 -9.359 -4.34 1 95.31 202 PRO B CA 1
ATOM 3707 C C . PRO B 1 202 ? 21.719 -9.328 -3.773 1 95.31 202 PRO B C 1
ATOM 3709 O O . PRO B 1 202 ? 20.781 -8.914 -4.465 1 95.31 202 PRO B O 1
ATOM 3712 N N . ALA B 1 203 ? 21.578 -9.797 -2.543 1 94.81 203 ALA B N 1
ATOM 3713 C CA . ALA B 1 203 ? 20.266 -9.766 -1.883 1 94.81 203 ALA B CA 1
ATOM 3714 C C . ALA B 1 203 ? 19.719 -8.344 -1.819 1 94.81 203 ALA B C 1
ATOM 3716 O O . ALA B 1 203 ? 20.438 -7.41 -1.455 1 94.81 203 ALA B O 1
ATOM 3717 N N . PRO B 1 204 ? 18.5 -8.211 -2.203 1 95.5 204 PRO B N 1
ATOM 3718 C CA . PRO B 1 204 ? 17.906 -6.871 -2.119 1 95.5 204 PRO B CA 1
ATOM 3719 C C . PRO B 1 204 ? 18 -6.27 -0.72 1 95.5 204 PRO B C 1
ATOM 3721 O O . PRO B 1 204 ? 17.75 -6.961 0.271 1 95.5 204 PRO B O 1
ATOM 3724 N N . GLY B 1 205 ? 18.391 -4.973 -0.678 1 95.88 205 GLY B N 1
ATOM 3725 C CA . GLY B 1 205 ? 18.438 -4.273 0.597 1 95.88 205 GLY B CA 1
ATOM 3726 C C . GLY B 1 205 ? 19.797 -4.328 1.258 1 95.88 205 GLY B C 1
ATOM 3727 O O . GLY B 1 205 ? 20.062 -3.602 2.219 1 95.88 205 GLY B O 1
ATOM 3728 N N . THR B 1 206 ? 20.688 -5.152 0.73 1 95.56 206 THR B N 1
ATOM 3729 C CA . THR B 1 206 ? 22.047 -5.211 1.265 1 95.56 206 THR B CA 1
ATOM 3730 C C . THR B 1 206 ? 22.797 -3.92 0.968 1 95.56 206 THR B C 1
ATOM 3732 O O . THR B 1 206 ? 22.734 -3.395 -0.146 1 95.56 206 THR B O 1
ATOM 3735 N N . PRO B 1 207 ? 23.531 -3.418 1.958 1 96 207 PRO B N 1
ATOM 3736 C CA . PRO B 1 207 ? 24.312 -2.211 1.678 1 96 207 PRO B CA 1
ATOM 3737 C C . PRO B 1 207 ? 25.328 -2.414 0.563 1 96 207 PRO B C 1
ATOM 3739 O O . PRO B 1 207 ? 26.062 -3.414 0.561 1 96 207 PRO B O 1
ATOM 3742 N N . VAL B 1 208 ? 25.375 -1.513 -0.315 1 94.69 208 VAL B N 1
ATOM 3743 C CA . VAL B 1 208 ? 26.344 -1.577 -1.399 1 94.69 208 VAL B CA 1
ATOM 3744 C C . VAL B 1 208 ? 27.766 -1.512 -0.829 1 94.69 208 VAL B C 1
ATOM 3746 O O . VAL B 1 208 ? 28.688 -2.121 -1.371 1 94.69 208 VAL B O 1
ATOM 3749 N N . ALA B 1 209 ? 27.891 -0.883 0.281 1 92.56 209 ALA B N 1
ATOM 3750 C CA . ALA B 1 209 ? 29.172 -0.673 0.937 1 92.56 209 ALA B CA 1
ATOM 3751 C C . ALA B 1 209 ? 29.797 -2.002 1.355 1 92.56 209 ALA B C 1
ATOM 3753 O O . ALA B 1 209 ? 31.016 -2.086 1.561 1 92.56 209 ALA B O 1
ATOM 3754 N N . TYR B 1 210 ? 28.984 -3.029 1.588 1 91.25 210 TYR B N 1
ATOM 3755 C CA . TYR B 1 210 ? 29.516 -4.332 1.973 1 91.25 210 TYR B CA 1
ATOM 3756 C C . TYR B 1 210 ? 30.219 -5.008 0.797 1 91.25 210 TYR B C 1
ATOM 3758 O O . TYR B 1 210 ? 30.938 -5.984 0.977 1 91.25 210 TYR B O 1
ATOM 3766 N N . GLY B 1 211 ? 30.062 -4.41 -0.291 1 83.62 211 GLY B N 1
ATOM 3767 C CA . GLY B 1 211 ? 30.562 -5.074 -1.48 1 83.62 211 GLY B CA 1
ATOM 3768 C C . GLY B 1 211 ? 29.734 -6.262 -1.91 1 83.62 211 GLY B C 1
ATOM 3769 O O . GLY B 1 211 ? 28.75 -6.617 -1.238 1 83.62 211 GLY B O 1
ATOM 3770 N N . ALA B 1 212 ? 29.922 -6.648 -3.094 1 80.56 212 ALA B N 1
ATOM 3771 C CA . ALA B 1 212 ? 29.25 -7.84 -3.609 1 80.56 212 ALA B CA 1
ATOM 3772 C C . ALA B 1 212 ? 30.266 -8.914 -3.984 1 80.56 212 ALA B C 1
ATOM 3774 O O . ALA B 1 212 ? 31.406 -8.609 -4.309 1 80.56 212 ALA B O 1
ATOM 3775 N N . ALA B 1 213 ? 29.875 -10.117 -3.641 1 74.94 213 ALA B N 1
ATOM 3776 C CA . ALA B 1 213 ? 30.719 -11.234 -4.043 1 74.94 213 ALA B CA 1
ATOM 3777 C C . ALA B 1 213 ? 31 -11.195 -5.543 1 74.94 213 ALA B C 1
ATOM 3779 O O . ALA B 1 213 ? 30.234 -10.609 -6.309 1 74.94 213 ALA B O 1
ATOM 3780 N N . GLU B 1 214 ? 32.125 -11.789 -5.797 1 69.19 214 GLU B N 1
ATOM 3781 C CA . GLU B 1 214 ? 32.531 -11.906 -7.199 1 69.19 214 GLU B CA 1
ATOM 3782 C C . GLU B 1 214 ? 31.422 -12.555 -8.023 1 69.19 214 GLU B C 1
ATOM 3784 O O . GLU B 1 214 ? 30.828 -13.555 -7.609 1 69.19 214 GLU B O 1
ATOM 3789 N N . GLY B 1 215 ? 30.828 -11.93 -9.109 1 68.81 215 GLY B N 1
ATOM 3790 C CA . GLY B 1 215 ? 29.781 -12.461 -9.961 1 68.81 215 GLY B CA 1
ATOM 3791 C C . GLY B 1 215 ? 28.422 -11.859 -9.672 1 68.81 215 GLY B C 1
ATOM 3792 O O . GLY B 1 215 ? 27.562 -11.773 -10.562 1 68.81 215 GLY B O 1
ATOM 3793 N N . GLU B 1 216 ? 28.25 -11.484 -8.359 1 75.69 216 GLU B N 1
ATOM 3794 C CA . GLU B 1 216 ? 26.922 -10.977 -7.984 1 75.69 216 GLU B CA 1
ATOM 3795 C C . GLU B 1 216 ? 26.766 -9.516 -8.391 1 75.69 216 GLU B C 1
ATOM 3797 O O . GLU B 1 216 ? 25.703 -9.109 -8.867 1 75.69 216 GLU B O 1
ATOM 3802 N N . ALA B 1 217 ? 27.859 -8.789 -8.148 1 66.44 217 ALA B N 1
ATOM 3803 C CA . ALA B 1 217 ? 27.734 -7.348 -8.359 1 66.44 217 ALA B CA 1
ATOM 3804 C C . ALA B 1 217 ? 27.391 -7.027 -9.805 1 66.44 217 ALA B C 1
ATOM 3806 O O . ALA B 1 217 ? 26.594 -6.133 -10.078 1 66.44 217 ALA B O 1
ATOM 3807 N N . GLY B 1 218 ? 27.828 -7.91 -10.656 1 74.75 218 GLY B N 1
ATOM 3808 C CA . GLY B 1 218 ? 27.578 -7.633 -12.062 1 74.75 218 GLY B CA 1
ATOM 3809 C C . GLY B 1 218 ? 26.375 -8.359 -12.617 1 74.75 218 GLY B C 1
ATOM 3810 O O . GLY B 1 218 ? 26.047 -8.242 -13.805 1 74.75 218 GLY B O 1
ATOM 3811 N N . ALA B 1 219 ? 25.703 -8.898 -11.703 1 82.56 219 ALA B N 1
ATOM 3812 C CA . ALA B 1 219 ? 24.594 -9.703 -12.211 1 82.56 219 ALA B CA 1
ATOM 3813 C C . ALA B 1 219 ? 23.375 -8.828 -12.516 1 82.56 219 ALA B C 1
ATOM 3815 O O . ALA B 1 219 ? 22.625 -9.109 -13.453 1 82.56 219 ALA B O 1
ATOM 3816 N N . ILE B 1 220 ? 23.297 -7.762 -11.711 1 87.06 220 ILE B N 1
ATOM 3817 C CA . ILE B 1 220 ? 22.25 -6.797 -12.016 1 87.06 220 ILE B CA 1
ATOM 3818 C C . ILE B 1 220 ? 22.578 -6.082 -13.328 1 87.06 220 ILE B C 1
ATOM 3820 O O . ILE B 1 220 ? 23.688 -5.566 -13.508 1 87.06 220 ILE B O 1
ATOM 3824 N N . GLY B 1 221 ? 21.797 -6.203 -14.328 1 88.94 221 GLY B N 1
ATOM 3825 C CA . GLY B 1 221 ? 22.016 -5.605 -15.633 1 88.94 221 GLY B CA 1
ATOM 3826 C C . GLY B 1 221 ? 22.5 -6.605 -16.672 1 88.94 221 GLY B C 1
ATOM 3827 O O . GLY B 1 221 ? 22.766 -6.238 -17.812 1 88.94 221 GLY B O 1
ATOM 3828 N N . ARG B 1 222 ? 22.656 -7.789 -16.219 1 92.38 222 ARG B N 1
ATOM 3829 C CA . ARG B 1 222 ? 23.062 -8.82 -17.156 1 92.38 222 ARG B CA 1
ATOM 3830 C C . ARG B 1 222 ? 21.891 -9.719 -17.531 1 92.38 222 ARG B C 1
ATOM 3832 O O . ARG B 1 222 ? 21.141 -10.18 -16.656 1 92.38 222 ARG B O 1
ATOM 3839 N N . ARG B 1 223 ? 21.828 -10.023 -18.75 1 94.69 223 ARG B N 1
ATOM 3840 C CA . ARG B 1 223 ? 20.75 -10.859 -19.281 1 94.69 223 ARG B CA 1
ATOM 3841 C C . ARG B 1 223 ? 21 -12.328 -18.984 1 94.69 223 ARG B C 1
ATOM 3843 O O . ARG B 1 223 ? 22.141 -12.797 -19.047 1 94.69 223 ARG B O 1
ATOM 3850 N N . LEU B 1 224 ? 19.969 -13.031 -18.625 1 96.44 224 LEU B N 1
ATOM 3851 C CA . LEU B 1 224 ? 20.031 -14.469 -18.406 1 96.44 224 LEU B CA 1
ATOM 3852 C C . LEU B 1 224 ? 19.031 -15.203 -19.312 1 96.44 224 LEU B C 1
ATOM 3854 O O . LEU B 1 224 ? 17.828 -15.016 -19.188 1 96.44 224 LEU B O 1
ATOM 3858 N N . GLU B 1 225 ? 19.5 -16.047 -20.172 1 95.69 225 GLU B N 1
ATOM 3859 C CA . GLU B 1 225 ? 18.672 -16.797 -21.109 1 95.69 225 GLU B CA 1
ATOM 3860 C C . GLU B 1 225 ? 18.344 -18.188 -20.562 1 95.69 225 GLU B C 1
ATOM 3862 O O . GLU B 1 225 ? 17.281 -18.734 -20.859 1 95.69 225 GLU B O 1
ATOM 3867 N N . ASP B 1 226 ? 19.203 -18.688 -19.766 1 95.94 226 ASP B N 1
ATOM 3868 C CA . ASP B 1 226 ? 19.078 -20.047 -19.25 1 95.94 226 ASP B CA 1
ATOM 3869 C C . ASP B 1 226 ? 18.016 -20.141 -18.156 1 95.94 226 ASP B C 1
ATOM 3871 O O . ASP B 1 226 ? 18.188 -19.578 -17.062 1 95.94 226 ASP B O 1
ATOM 3875 N N . LEU B 1 227 ? 17.016 -20.875 -18.312 1 97.12 227 LEU B N 1
ATOM 3876 C CA . LEU B 1 227 ? 15.922 -20.984 -17.359 1 97.12 227 LEU B CA 1
ATOM 3877 C C . LEU B 1 227 ? 16.312 -21.906 -16.203 1 97.12 227 LEU B C 1
ATOM 3879 O O . LEU B 1 227 ? 15.617 -21.953 -15.18 1 97.12 227 LEU B O 1
ATOM 3883 N N . GLU B 1 228 ? 17.406 -22.594 -16.344 1 96.06 228 GLU B N 1
ATOM 3884 C CA . GLU B 1 228 ? 17.781 -23.578 -15.336 1 96.06 228 GLU B CA 1
ATOM 3885 C C . GLU B 1 228 ? 19.016 -23.109 -14.547 1 96.06 228 GLU B C 1
ATOM 3887 O O . GLU B 1 228 ? 19.641 -23.906 -13.844 1 96.06 228 GLU B O 1
ATOM 3892 N N . ASP B 1 229 ? 19.359 -21.859 -14.742 1 96.69 229 ASP B N 1
ATOM 3893 C CA . ASP B 1 229 ? 20.469 -21.328 -13.977 1 96.69 229 ASP B CA 1
ATOM 3894 C C . ASP B 1 229 ? 20.25 -21.516 -12.477 1 96.69 229 ASP B C 1
ATOM 3896 O O . ASP B 1 229 ? 19.297 -20.984 -11.914 1 96.69 229 ASP B O 1
ATOM 3900 N N . GLU B 1 230 ? 21.078 -22.188 -11.867 1 96 230 GLU B N 1
ATOM 3901 C CA . GLU B 1 230 ? 20.891 -22.609 -10.477 1 96 230 GLU B CA 1
ATOM 3902 C C . GLU B 1 230 ? 20.875 -21.406 -9.539 1 96 230 GLU B C 1
ATOM 3904 O O . GLU B 1 230 ? 20.047 -21.328 -8.633 1 96 230 GLU B O 1
ATOM 3909 N N . ALA B 1 231 ? 21.766 -20.438 -9.734 1 94.56 231 ALA B N 1
ATOM 3910 C CA . ALA B 1 231 ? 21.859 -19.266 -8.867 1 94.56 231 ALA B CA 1
ATOM 3911 C C . ALA B 1 231 ? 20.594 -18.438 -8.938 1 94.56 231 ALA B C 1
ATOM 3913 O O . ALA B 1 231 ? 20.062 -18.016 -7.91 1 94.56 231 ALA B O 1
ATOM 3914 N N . ALA B 1 232 ? 20.078 -18.203 -10.148 1 97.19 232 ALA B N 1
ATOM 3915 C CA . ALA B 1 232 ? 18.859 -17.422 -10.336 1 97.19 232 ALA B CA 1
ATOM 3916 C C . ALA B 1 232 ? 17.641 -18.156 -9.797 1 97.19 232 ALA B C 1
ATOM 3918 O O . ALA B 1 232 ? 16.812 -17.578 -9.078 1 97.19 232 ALA B O 1
ATOM 3919 N N . ARG B 1 233 ? 17.578 -19.469 -10.094 1 97.44 233 ARG B N 1
ATOM 3920 C CA . ARG B 1 233 ? 16.406 -20.266 -9.711 1 97.44 233 ARG B CA 1
ATOM 3921 C C . ARG B 1 233 ? 16.344 -20.453 -8.203 1 97.44 233 ARG B C 1
ATOM 3923 O O . ARG B 1 233 ? 15.266 -20.578 -7.633 1 97.44 233 ARG B O 1
ATOM 3930 N N . ARG B 1 234 ? 17.453 -20.438 -7.555 1 96.75 234 ARG B N 1
ATOM 3931 C CA . ARG B 1 234 ? 17.5 -20.547 -6.102 1 96.75 234 ARG B CA 1
ATOM 3932 C C . ARG B 1 234 ? 16.797 -19.359 -5.438 1 96.75 234 ARG B C 1
ATOM 3934 O O . ARG B 1 234 ? 16.219 -19.5 -4.359 1 96.75 234 ARG B O 1
ATOM 3941 N N . ASN B 1 235 ? 16.859 -18.219 -6.102 1 97.25 235 ASN B N 1
ATOM 3942 C CA . ASN B 1 235 ? 16.344 -17 -5.5 1 97.25 235 ASN B CA 1
ATOM 3943 C C . ASN B 1 235 ? 14.953 -16.656 -6.047 1 97.25 235 ASN B C 1
ATOM 3945 O O . ASN B 1 235 ? 14.211 -15.883 -5.43 1 97.25 235 ASN B O 1
ATOM 3949 N N . PHE B 1 236 ? 14.602 -17.25 -7.18 1 98.38 236 PHE B N 1
ATOM 3950 C CA . PHE B 1 236 ? 13.344 -16.922 -7.832 1 98.38 236 PHE B CA 1
ATOM 3951 C C . PHE B 1 236 ? 12.172 -17.562 -7.094 1 98.38 236 PHE B C 1
ATOM 3953 O O . PHE B 1 236 ? 12.227 -18.734 -6.715 1 98.38 236 PHE B O 1
ATOM 3960 N N . ARG B 1 237 ? 11.094 -16.766 -6.914 1 98.69 237 ARG B N 1
ATOM 3961 C CA . ARG B 1 237 ? 9.859 -17.266 -6.328 1 98.69 237 ARG B CA 1
ATOM 3962 C C . ARG B 1 237 ? 8.641 -16.734 -7.086 1 98.69 237 ARG B C 1
ATOM 3964 O O . ARG B 1 237 ? 8.617 -15.586 -7.512 1 98.69 237 ARG B O 1
ATOM 3971 N N . THR B 1 238 ? 7.699 -17.594 -7.266 1 98.69 238 THR B N 1
ATOM 3972 C CA . THR B 1 238 ? 6.359 -17.172 -7.66 1 98.69 238 THR B CA 1
ATOM 3973 C C . THR B 1 238 ? 5.457 -17.031 -6.438 1 98.69 238 THR B C 1
ATOM 3975 O O . THR B 1 238 ? 5.48 -17.859 -5.535 1 98.69 238 THR B O 1
ATOM 3978 N N . VAL B 1 239 ? 4.754 -15.945 -6.363 1 98.94 239 VAL B N 1
ATOM 3979 C CA . VAL B 1 239 ? 3.846 -15.695 -5.246 1 98.94 239 VAL B CA 1
ATOM 3980 C C . VAL B 1 239 ? 2.406 -15.648 -5.754 1 98.94 239 VAL B C 1
ATOM 3982 O O . VAL B 1 239 ? 2.104 -14.938 -6.711 1 98.94 239 VAL B O 1
ATOM 3985 N N . VAL B 1 240 ? 1.577 -16.406 -5.117 1 98.94 240 VAL B N 1
ATOM 3986 C CA . VAL B 1 240 ? 0.165 -16.453 -5.48 1 98.94 240 VAL B CA 1
ATOM 3987 C C . VAL B 1 240 ? -0.68 -15.867 -4.352 1 98.94 240 VAL B C 1
ATOM 3989 O O . VAL B 1 240 ? -0.566 -16.297 -3.199 1 98.94 240 VAL B O 1
ATOM 3992 N N . ILE B 1 241 ? -1.499 -14.922 -4.691 1 98.94 241 ILE B N 1
ATOM 3993 C CA . ILE B 1 241 ? -2.439 -14.359 -3.734 1 98.94 241 ILE B CA 1
ATOM 3994 C C . ILE B 1 241 ? -3.76 -15.117 -3.791 1 98.94 241 ILE B C 1
ATOM 3996 O O . ILE B 1 241 ? -4.32 -15.328 -4.871 1 98.94 241 ILE B O 1
ATOM 4000 N N . VAL B 1 242 ? -4.191 -15.555 -2.666 1 98.88 242 VAL B N 1
ATOM 4001 C CA . VAL B 1 242 ? -5.488 -16.203 -2.539 1 98.88 242 VAL B CA 1
ATOM 4002 C C . VAL B 1 242 ? -6.496 -15.242 -1.922 1 98.88 242 VAL B C 1
ATOM 4004 O O . VAL B 1 242 ? -6.512 -15.047 -0.705 1 98.88 242 VAL B O 1
ATOM 4007 N N . PRO B 1 243 ? -7.379 -14.688 -2.799 1 98.88 243 PRO B N 1
ATOM 4008 C CA . PRO B 1 243 ? -8.305 -13.656 -2.311 1 98.88 243 PRO B CA 1
ATOM 4009 C C . PRO B 1 243 ? -9.375 -14.219 -1.378 1 98.88 243 PRO B C 1
ATOM 4011 O O . PRO B 1 243 ? -9.938 -15.281 -1.65 1 98.88 243 PRO B O 1
ATOM 4014 N N . GLU B 1 244 ? -9.617 -13.516 -0.305 1 98.38 244 GLU B N 1
ATOM 4015 C CA . GLU B 1 244 ? -10.734 -13.781 0.598 1 98.38 244 GLU B CA 1
ATOM 4016 C C . GLU B 1 244 ? -11.766 -12.664 0.553 1 98.38 244 GLU B C 1
ATOM 4018 O O . GLU B 1 244 ? -12.945 -12.883 0.823 1 98.38 244 GLU B O 1
ATOM 4023 N N . GLU B 1 245 ? -11.289 -11.484 0.275 1 98.62 245 GLU B N 1
ATOM 4024 C CA . GLU B 1 245 ? -12.125 -10.305 0.09 1 98.62 245 GLU B CA 1
ATOM 4025 C C . GLU B 1 245 ? -11.602 -9.43 -1.047 1 98.62 245 GLU B C 1
ATOM 4027 O O . GLU B 1 245 ? -10.391 -9.258 -1.196 1 98.62 245 GLU B O 1
ATOM 4032 N N . VAL B 1 246 ? -12.484 -8.914 -1.816 1 98.94 246 VAL B N 1
ATOM 4033 C CA . VAL B 1 246 ? -12.172 -7.945 -2.855 1 98.94 246 VAL B CA 1
ATOM 4034 C C . VAL B 1 246 ? -13.047 -6.707 -2.693 1 98.94 246 VAL B C 1
ATOM 4036 O O . VAL B 1 246 ? -14.266 -6.824 -2.543 1 98.94 246 VAL B O 1
ATOM 4039 N N . ASP B 1 247 ? -12.453 -5.543 -2.654 1 98.94 247 ASP B N 1
ATOM 4040 C CA . ASP B 1 247 ? -13.086 -4.246 -2.428 1 98.94 247 ASP B CA 1
ATOM 4041 C C . ASP B 1 247 ? -12.961 -3.352 -3.658 1 98.94 247 ASP B C 1
ATOM 4043 O O . ASP B 1 247 ? -11.859 -2.98 -4.051 1 98.94 247 ASP B O 1
ATOM 4047 N N . GLN B 1 248 ? -14.07 -3.059 -4.262 1 98.94 248 GLN B N 1
ATOM 4048 C CA . GLN B 1 248 ? -14.117 -2.229 -5.461 1 98.94 248 GLN B CA 1
ATOM 4049 C C . GLN B 1 248 ? -14.695 -0.852 -5.152 1 98.94 248 GLN B C 1
ATOM 4051 O O . GLN B 1 248 ? -15.836 -0.742 -4.684 1 98.94 248 GLN B O 1
ATOM 4056 N N . VAL B 1 249 ? -13.945 0.182 -5.367 1 98.75 249 VAL B N 1
ATOM 4057 C CA . VAL B 1 249 ? -14.445 1.551 -5.289 1 98.75 249 VAL B CA 1
ATOM 4058 C C . VAL B 1 249 ? -14.477 2.168 -6.688 1 98.75 249 VAL B C 1
ATOM 4060 O O . VAL B 1 249 ? -13.445 2.289 -7.344 1 98.75 249 VAL B O 1
ATOM 4063 N N . ASP B 1 250 ? -15.625 2.5 -7.137 1 98.56 250 ASP B N 1
ATOM 4064 C CA . ASP B 1 250 ? -15.867 3.096 -8.445 1 98.56 250 ASP B CA 1
ATOM 4065 C C . ASP B 1 250 ? -16.125 4.598 -8.328 1 98.56 250 ASP B C 1
ATOM 4067 O O . ASP B 1 250 ? -17.156 5.016 -7.809 1 98.56 250 ASP B O 1
ATOM 4071 N N . LEU B 1 251 ? -15.195 5.402 -8.828 1 97.12 251 LEU B N 1
ATOM 4072 C CA . LEU B 1 251 ? -15.289 6.852 -8.719 1 97.12 251 LEU B CA 1
ATOM 4073 C C . LEU B 1 251 ? -15.633 7.48 -10.062 1 97.12 251 LEU B C 1
ATOM 4075 O O . LEU B 1 251 ? -15.414 8.68 -10.266 1 97.12 251 LEU B O 1
ATOM 4079 N N . THR B 1 252 ? -16.125 6.727 -11.023 1 96.75 252 THR B N 1
ATOM 4080 C CA . THR B 1 252 ? -16.422 7.227 -12.359 1 96.75 252 THR B CA 1
ATOM 4081 C C . THR B 1 252 ? -17.453 8.359 -12.289 1 96.75 252 THR B C 1
ATOM 4083 O O . THR B 1 252 ? -17.297 9.375 -12.961 1 96.75 252 THR B O 1
ATOM 4086 N N . ASP B 1 253 ? -18.484 8.156 -11.516 1 95.81 253 ASP B N 1
ATOM 4087 C CA . ASP B 1 253 ? -19.438 9.227 -11.234 1 95.81 253 ASP B CA 1
ATOM 4088 C C . ASP B 1 253 ? -19.094 9.938 -9.93 1 95.81 253 ASP B C 1
ATOM 4090 O O . ASP B 1 253 ? -19.391 9.43 -8.844 1 95.81 253 ASP B O 1
ATOM 4094 N N . GLU B 1 254 ? -18.594 11.078 -10.016 1 91 254 GLU B N 1
ATOM 4095 C CA . GLU B 1 254 ? -18.109 11.805 -8.844 1 91 254 GLU B CA 1
ATOM 4096 C C . GLU B 1 254 ? -19.266 12.156 -7.91 1 91 254 GLU B C 1
ATOM 4098 O O . GLU B 1 254 ? -19.062 12.344 -6.707 1 91 254 GLU B O 1
ATOM 4103 N N . MET B 1 255 ? -20.422 12.242 -8.469 1 92.75 255 MET B N 1
ATOM 4104 C CA . MET B 1 255 ? -21.578 12.625 -7.672 1 92.75 255 MET B CA 1
ATOM 4105 C C . MET B 1 255 ? -22.188 11.398 -6.988 1 92.75 255 MET B C 1
ATOM 4107 O O . MET B 1 255 ? -22.984 11.539 -6.051 1 92.75 255 MET B O 1
ATOM 4111 N N . ARG B 1 256 ? -21.828 10.266 -7.523 1 93.62 256 ARG B N 1
ATOM 4112 C CA . ARG B 1 256 ? -22.344 9.031 -6.941 1 93.62 256 ARG B CA 1
ATOM 4113 C C . ARG B 1 256 ? -21.281 7.941 -6.918 1 93.62 256 ARG B C 1
ATOM 4115 O O . ARG B 1 256 ? -21.453 6.895 -7.547 1 93.62 256 ARG B O 1
ATOM 4122 N N . PRO B 1 257 ? -20.203 8.195 -6.191 1 95.94 257 PRO B N 1
ATOM 4123 C CA . PRO B 1 257 ? -19.25 7.105 -6.051 1 95.94 257 PRO B CA 1
ATOM 4124 C C . PRO B 1 257 ? -19.859 5.855 -5.422 1 95.94 257 PRO B C 1
ATOM 4126 O O . PRO B 1 257 ? -20.766 5.957 -4.59 1 95.94 257 PRO B O 1
ATOM 4129 N N . ARG B 1 258 ? -19.406 4.695 -5.871 1 97.56 258 ARG B N 1
ATOM 4130 C CA . ARG B 1 258 ? -19.969 3.436 -5.387 1 97.56 258 ARG B CA 1
ATOM 4131 C C . ARG B 1 258 ? -18.859 2.502 -4.902 1 97.56 258 ARG B C 1
ATOM 4133 O O . ARG B 1 258 ? -17.703 2.613 -5.332 1 97.56 258 ARG B O 1
ATOM 4140 N N . ARG B 1 259 ? -19.281 1.639 -4.047 1 98.44 259 ARG B N 1
ATOM 4141 C CA . ARG B 1 259 ? -18.328 0.7 -3.463 1 98.44 259 ARG B CA 1
ATOM 4142 C C . ARG B 1 259 ? -18.984 -0.651 -3.195 1 98.44 259 ARG B C 1
ATOM 4144 O O . ARG B 1 259 ? -20.094 -0.713 -2.648 1 98.44 259 ARG B O 1
ATOM 4151 N N . TRP B 1 260 ? -18.312 -1.709 -3.611 1 98.81 260 TRP B N 1
ATOM 4152 C CA . TRP B 1 260 ? -18.797 -3.068 -3.389 1 98.81 260 TRP B CA 1
ATOM 4153 C C . TRP B 1 260 ? -17.734 -3.912 -2.688 1 98.81 260 TRP B C 1
ATOM 4155 O O . TRP B 1 260 ? -16.547 -3.818 -3.002 1 98.81 260 TRP B O 1
ATOM 4165 N N . LEU B 1 261 ? -18.203 -4.695 -1.763 1 98.75 261 LEU B N 1
ATOM 4166 C CA . LEU B 1 261 ? -17.375 -5.707 -1.107 1 98.75 261 LEU B CA 1
ATOM 4167 C C . LEU B 1 261 ? -17.75 -7.105 -1.593 1 98.75 261 LEU B C 1
ATOM 4169 O O . LEU B 1 261 ? -18.922 -7.445 -1.677 1 98.75 261 LEU B O 1
ATOM 4173 N N . TYR B 1 262 ? -16.781 -7.824 -2.037 1 98.75 262 TYR B N 1
ATOM 4174 C CA . TYR B 1 262 ? -16.906 -9.242 -2.344 1 98.75 262 TYR B CA 1
ATOM 4175 C C . TYR B 1 262 ? -16.219 -10.094 -1.286 1 98.75 262 TYR B C 1
ATOM 4177 O O . TYR B 1 262 ? -15.039 -9.867 -0.969 1 98.75 262 TYR B O 1
ATOM 4185 N N . ALA B 1 263 ? -16.875 -11.023 -0.712 1 98.25 263 ALA B N 1
ATOM 4186 C CA . ALA B 1 263 ? -16.312 -11.922 0.282 1 98.25 263 ALA B CA 1
ATOM 4187 C C . ALA B 1 263 ? -16.422 -13.375 -0.171 1 98.25 263 ALA B C 1
ATOM 4189 O O . ALA B 1 263 ? -17.484 -13.82 -0.614 1 98.25 263 ALA B O 1
ATOM 4190 N N . TYR B 1 264 ? -15.344 -14.07 -0.073 1 97.75 264 TYR B N 1
ATOM 4191 C CA . TYR B 1 264 ? -15.359 -15.492 -0.403 1 97.75 264 TYR B CA 1
ATOM 4192 C C . TYR B 1 264 ? -16.094 -16.297 0.664 1 97.75 264 TYR B C 1
ATOM 4194 O O . TYR B 1 264 ? -15.781 -16.188 1.853 1 97.75 264 TYR B O 1
ATOM 4202 N N . ARG B 1 265 ? -17.062 -17.062 0.241 1 96.25 265 ARG B N 1
ATOM 4203 C CA . ARG B 1 265 ? -17.859 -17.859 1.17 1 96.25 265 ARG B CA 1
ATOM 4204 C C . ARG B 1 265 ? -17.688 -19.344 0.925 1 96.25 265 ARG B C 1
ATOM 4206 O O . ARG B 1 265 ? -18.109 -20.172 1.742 1 96.25 265 ARG B O 1
ATOM 4213 N N . GLY B 1 266 ? -17.031 -19.719 -0.07 1 91.88 266 GLY B N 1
ATOM 4214 C CA . GLY B 1 266 ? -16.938 -21.125 -0.425 1 91.88 266 GLY B CA 1
ATOM 4215 C C . GLY B 1 266 ? -18.281 -21.734 -0.803 1 91.88 266 GLY B C 1
ATOM 4216 O O . GLY B 1 266 ? -19.281 -21.016 -0.943 1 91.88 266 GLY B O 1
ATOM 4217 N N . ALA B 1 267 ? -18.406 -23.078 -1.161 1 80.19 267 ALA B N 1
ATOM 4218 C CA . ALA B 1 267 ? -19.625 -23.781 -1.534 1 80.19 267 ALA B CA 1
ATOM 4219 C C . ALA B 1 267 ? -20.188 -24.578 -0.36 1 80.19 267 ALA B C 1
ATOM 4221 O O . ALA B 1 267 ? -19.438 -25.281 0.332 1 80.19 267 ALA B O 1
ATOM 4222 N N . PRO B 1 268 ? -21.547 -24.344 -0.242 1 74.44 268 PRO B N 1
ATOM 4223 C CA . PRO B 1 268 ? -22.609 -23.406 -0.594 1 74.44 268 PRO B CA 1
ATOM 4224 C C . PRO B 1 268 ? -22.625 -22.172 0.313 1 74.44 268 PRO B C 1
ATOM 4226 O O . PRO B 1 268 ? -22.844 -22.297 1.521 1 74.44 268 PRO B O 1
ATOM 4229 N N . GLY B 1 269 ? -22 -21.031 -0.089 1 76.06 269 GLY B N 1
ATOM 4230 C CA . GLY B 1 269 ? -21.766 -19.875 0.753 1 76.06 269 GLY B CA 1
ATOM 4231 C C . GLY B 1 269 ? -23.031 -19.203 1.236 1 76.06 269 GLY B C 1
ATOM 4232 O O . GLY B 1 269 ? -24.062 -19.266 0.564 1 76.06 269 GLY B O 1
ATOM 4233 N N . GLU B 1 270 ? -23.094 -18.984 2.592 1 87.62 270 GLU B N 1
ATOM 4234 C CA . GLU B 1 270 ? -24.188 -18.203 3.168 1 87.62 270 GLU B CA 1
ATOM 4235 C C . GLU B 1 270 ? -23.844 -16.719 3.221 1 87.62 270 GLU B C 1
ATOM 4237 O O . GLU B 1 270 ? -22.672 -16.359 3.344 1 87.62 270 GLU B O 1
ATOM 4242 N N . SER B 1 271 ? -24.938 -16.016 3.025 1 90.25 271 SER B N 1
ATOM 4243 C CA . SER B 1 271 ? -24.734 -14.57 3.131 1 90.25 271 SER B CA 1
ATOM 4244 C C . SER B 1 271 ? -24.438 -14.156 4.566 1 90.25 271 SER B C 1
ATOM 4246 O O . SER B 1 271 ? -25.062 -14.656 5.508 1 90.25 271 SER B O 1
ATOM 4248 N N . LYS B 1 272 ? -23.5 -13.281 4.676 1 93.38 272 LYS B N 1
ATOM 4249 C CA . LYS B 1 272 ? -23.141 -12.781 5.996 1 93.38 272 LYS B CA 1
ATOM 4250 C C . LYS B 1 272 ? -23.078 -11.25 6.008 1 93.38 272 LYS B C 1
ATOM 4252 O O . LYS B 1 272 ? -22.938 -10.641 7.07 1 93.38 272 LYS B O 1
ATOM 4257 N N . LEU B 1 273 ? -23.188 -10.656 4.871 1 93.75 273 LEU B N 1
ATOM 4258 C CA . LEU B 1 273 ? -23.141 -9.203 4.746 1 93.75 273 LEU B CA 1
ATOM 4259 C C . LEU B 1 273 ? -24.531 -8.617 4.633 1 93.75 273 LEU B C 1
ATOM 4261 O O . LEU B 1 273 ? -25.406 -9.18 3.955 1 93.75 273 LEU B O 1
ATOM 4265 N N . ALA B 1 274 ? -24.781 -7.516 5.324 1 94.38 274 ALA B N 1
ATOM 4266 C CA . ALA B 1 274 ? -26.047 -6.801 5.156 1 94.38 274 ALA B CA 1
ATOM 4267 C C . ALA B 1 274 ? -26.266 -6.406 3.699 1 94.38 274 ALA B C 1
ATOM 4269 O O . ALA B 1 274 ? -25.438 -5.695 3.113 1 94.38 274 ALA B O 1
ATOM 4270 N N . GLY B 1 275 ? -27.359 -6.926 3.164 1 95 275 GLY B N 1
ATOM 4271 C CA . GLY B 1 275 ? -27.656 -6.641 1.77 1 95 275 GLY B CA 1
ATOM 4272 C C . GLY B 1 275 ? -26.828 -7.465 0.803 1 95 275 GLY B C 1
ATOM 4273 O O . GLY B 1 275 ? -26.75 -7.145 -0.385 1 95 275 GLY B O 1
ATOM 4274 N N . GLY B 1 276 ? -26.266 -8.492 1.297 1 96.44 276 GLY B N 1
ATOM 4275 C CA . GLY B 1 276 ? -25.359 -9.305 0.485 1 96.44 276 GLY B CA 1
ATOM 4276 C C . GLY B 1 276 ? -26.094 -10.258 -0.438 1 96.44 276 GLY B C 1
ATOM 4277 O O . GLY B 1 276 ? -27.156 -10.781 -0.085 1 96.44 276 GLY B O 1
ATOM 4278 N N . GLU B 1 277 ? -25.594 -10.391 -1.589 1 96.12 277 GLU B N 1
ATOM 4279 C CA . GLU B 1 277 ? -26.047 -11.367 -2.564 1 96.12 277 GLU B CA 1
ATOM 4280 C C . GLU B 1 277 ? -24.984 -12.43 -2.824 1 96.12 277 GLU B C 1
ATOM 4282 O O . GLU B 1 277 ? -23.844 -12.109 -3.17 1 96.12 277 GLU B O 1
ATOM 4287 N N . VAL B 1 278 ? -25.359 -13.633 -2.688 1 96.06 278 VAL B N 1
ATOM 4288 C CA . VAL B 1 278 ? -24.422 -14.727 -2.943 1 96.06 278 VAL B CA 1
ATOM 4289 C C . VAL B 1 278 ? -24.391 -15.039 -4.438 1 96.06 278 VAL B C 1
ATOM 4291 O O . VAL B 1 278 ? -25.422 -15.258 -5.059 1 96.06 278 VAL B O 1
ATOM 4294 N N . ILE B 1 279 ? -23.266 -15.031 -5.012 1 95.06 279 ILE B N 1
ATOM 4295 C CA . ILE B 1 279 ? -23 -15.352 -6.41 1 95.06 279 ILE B CA 1
ATOM 4296 C C . ILE B 1 279 ? -21.906 -16.406 -6.496 1 95.06 279 ILE B C 1
ATOM 4298 O O . ILE B 1 279 ? -20.719 -16.078 -6.391 1 95.06 279 ILE B O 1
ATOM 4302 N N . GLY B 1 280 ? -22.297 -17.672 -6.738 1 93.38 280 GLY B N 1
ATOM 4303 C CA . GLY B 1 280 ? -21.312 -18.75 -6.652 1 93.38 280 GLY B CA 1
ATOM 4304 C C . GLY B 1 280 ? -20.703 -18.891 -5.27 1 93.38 280 GLY B C 1
ATOM 4305 O O . GLY B 1 280 ? -21.422 -19.016 -4.277 1 93.38 280 GLY B O 1
ATOM 4306 N N . GLU B 1 281 ? -19.438 -18.797 -5.262 1 95.56 281 GLU B N 1
ATOM 4307 C CA . GLU B 1 281 ? -18.734 -18.969 -3.992 1 95.56 281 GLU B CA 1
ATOM 4308 C C . GLU B 1 281 ? -18.469 -17.625 -3.311 1 95.56 281 GLU B C 1
ATOM 4310 O O . GLU B 1 281 ? -17.75 -17.562 -2.314 1 95.56 281 GLU B O 1
ATOM 4315 N N . TRP B 1 282 ? -19.047 -16.578 -3.836 1 97.44 282 TRP B N 1
ATOM 4316 C CA . TRP B 1 282 ? -18.781 -15.242 -3.33 1 97.44 282 TRP B CA 1
ATOM 4317 C C . TRP B 1 282 ? -20.062 -14.562 -2.877 1 97.44 282 TRP B C 1
ATOM 4319 O O . TRP B 1 282 ? -21.156 -14.945 -3.307 1 97.44 282 TRP B O 1
ATOM 4329 N N . GLU B 1 283 ? -19.891 -13.664 -2.02 1 98 283 GLU B N 1
ATOM 4330 C CA . GLU B 1 283 ? -20.953 -12.75 -1.607 1 98 283 GLU B CA 1
ATOM 4331 C C . GLU B 1 283 ? -20.609 -11.312 -1.966 1 98 283 GLU B C 1
ATOM 4333 O O . GLU B 1 283 ? -19.484 -10.867 -1.76 1 98 283 GLU B O 1
ATOM 4338 N N . LYS B 1 284 ? -21.578 -10.633 -2.541 1 98.19 284 LYS B N 1
ATOM 4339 C CA . LYS B 1 284 ? -21.391 -9.242 -2.955 1 98.19 284 LYS B CA 1
ATOM 4340 C C . LYS B 1 284 ? -22.344 -8.312 -2.205 1 98.19 284 LYS B C 1
ATOM 4342 O O . LYS B 1 284 ? -23.531 -8.602 -2.102 1 98.19 284 LYS B O 1
ATOM 4347 N N . ALA B 1 285 ? -21.828 -7.254 -1.641 1 98.44 285 ALA B N 1
ATOM 4348 C CA . ALA B 1 285 ? -22.656 -6.254 -0.969 1 98.44 285 ALA B CA 1
ATOM 4349 C C . ALA B 1 285 ? -22.172 -4.844 -1.28 1 98.44 285 ALA B C 1
ATOM 4351 O O . ALA B 1 285 ? -20.969 -4.605 -1.399 1 98.44 285 ALA B O 1
ATOM 4352 N N . GLU B 1 286 ? -23.094 -3.961 -1.35 1 98 286 GLU B N 1
ATOM 4353 C CA . GLU B 1 286 ? -22.734 -2.559 -1.543 1 98 286 GLU B CA 1
ATOM 4354 C C . GLU B 1 286 ? -22.594 -1.838 -0.206 1 98 286 GLU B C 1
ATOM 4356 O O . GLU B 1 286 ? -23.406 -2.031 0.703 1 98 286 GLU B O 1
ATOM 4361 N N . VAL B 1 287 ? -21.578 -1.082 -0.087 1 97.5 287 VAL B N 1
ATOM 4362 C CA . VAL B 1 287 ? -21.344 -0.263 1.097 1 97.5 287 VAL B CA 1
ATOM 4363 C C . VAL B 1 287 ? -21.062 1.181 0.682 1 97.5 287 VAL B C 1
ATOM 4365 O O . VAL B 1 287 ? -20.797 1.456 -0.489 1 97.5 287 VAL B O 1
ATOM 4368 N N . TRP B 1 288 ? -21.141 2.074 1.597 1 95.81 288 TRP B N 1
ATOM 4369 C CA . TRP B 1 288 ? -20.859 3.475 1.297 1 95.81 288 TRP B CA 1
ATOM 4370 C C . TRP B 1 288 ? -19.375 3.695 1.076 1 95.81 288 TRP B C 1
ATOM 4372 O O . TRP B 1 288 ? -18.547 3.135 1.796 1 95.81 288 TRP B O 1
ATOM 4382 N N . PRO B 1 289 ? -19.047 4.535 0.157 1 94.31 289 PRO B N 1
ATOM 4383 C CA . PRO B 1 289 ? -17.625 4.762 -0.159 1 94.31 289 PRO B CA 1
ATOM 4384 C C . PRO B 1 289 ? -16.906 5.566 0.917 1 94.31 289 PRO B C 1
ATOM 4386 O O . PRO B 1 289 ? -17.547 6.281 1.691 1 94.31 289 PRO B O 1
#

InterPro domains:
  IPR012349 FMN-binding split barrel [G3DSA:2.30.110.10] (9-289)
  IPR024624 Pyridoxamine 5'-phosphate oxidase, Alr4036 family, FMN-binding domain [PF12766] (10-139)

Organism: NCBI:txid100816

Nearest PDB structures (foldseek):
  8qyt-assembly1_A-2  TM=7.264E-01  e=1.328E-06  Homo sapiens
  1nrg-assembly1_A-2  TM=5.902E-01  e=9.675E-08  Homo sapiens
  3hy8-assembly1_A-2  TM=6.165E-01  e=3.695E-07  Homo sapiens
  6h00-assembly1_A-2  TM=6.019E-01  e=1.106E-06  Homo sapiens
  5gzn-assembly2_B  TM=3.214E-01  e=4.534E+00  Zika virus